Protein AF-A0A2V2E8B0-F1 (afdb_monomer_lite)

Radius of gyration: 26.76 Å; chains: 1; bounding box: 66×69×70 Å

Secondary structure (DSSP, 8-state):
-------PPPHHHHHHHHHHHHHTTSS--HHHHHHHHHHHHHHHTSPS-HHHHHHHHHHHHHHHTT-TTTS-HHHHHHHHHHHHHHT-HHHHHHHHHHHHH--SS---HHHH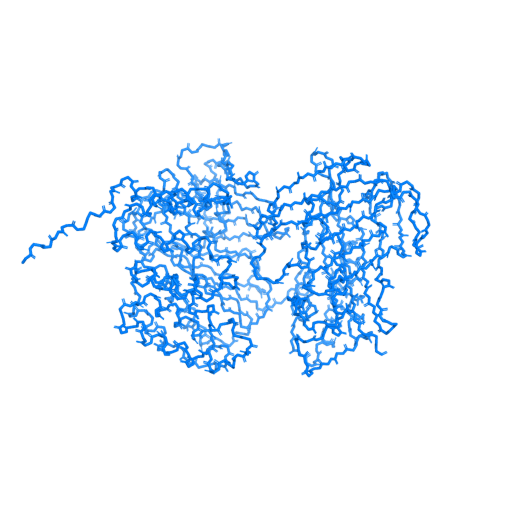HHHHHHHHHHHHHHT-HHHHHHHHHHHHHHHHHHH----HHHHHHHHHHS-TTSHHHHHHHHHHHHHHHHTT---SSEEEEEEEEEEEEETTEEEE---S-EEEEESS--------HHHHT-TGGGEEEETT--TT-EEEPTTSS-EEEEEEEEEEEE-SS-EEEEEEEEEEE-SSEEEEEEEETTTEEEEEEEEETTEEEEEEEEEEE--S--TTTT--TT-EEEEEESS-TTTEEEEEEEEEEEE-SSEEEEEEEEEEEE----TT-HHHHHHHHHHHHHS--TTHHHHHHHHHHHHHHH--SHHHHHHHHHHHHHHHIIIIIB---TT-TTT---EEEEEEEEEEEE-TTS-EEEEEEE-----SS------TT--HHHHHHTT--HHHHHHHHHSSSB-TT--TT-EEEEEEE-TTS-EEEEEEEEEEEEEEEETTEEEEEEEEEEEEEEE--SSSSSTTTTSEEEEEEETTTEEEEEEEEEEETTEEEEEEEEEEEEE---SSSS---TT-EEEEEESSS-TTEEEEEEEEEEEETTEEEEEEEEEEEEB-

Structure (mmCIF, N/CA/C/O backbone):
data_AF-A0A2V2E8B0-F1
#
_entry.id   AF-A0A2V2E8B0-F1
#
loop_
_atom_site.group_PDB
_atom_site.id
_atom_site.type_symbol
_atom_site.label_atom_id
_atom_site.label_alt_id
_atom_site.label_comp_id
_atom_site.label_asym_id
_atom_site.label_entity_id
_atom_site.label_seq_id
_atom_site.pdbx_PDB_ins_code
_atom_site.Cartn_x
_atom_site.Cartn_y
_atom_site.Cartn_z
_atom_site.occupancy
_atom_site.B_iso_or_equiv
_atom_site.auth_seq_id
_atom_site.auth_comp_id
_atom_site.auth_asym_id
_atom_site.auth_atom_id
_atom_site.pdbx_PDB_model_num
ATOM 1 N N . MET A 1 1 ? -23.604 42.322 34.557 1.00 33.16 1 MET A N 1
ATOM 2 C CA . MET A 1 1 ? -23.586 43.099 33.300 1.00 33.16 1 MET A CA 1
ATOM 3 C C . MET A 1 1 ? -23.727 42.058 32.211 1.00 33.16 1 MET A C 1
ATOM 5 O O . MET A 1 1 ? -22.938 41.129 32.230 1.00 33.16 1 MET A O 1
ATOM 9 N N . TYR A 1 2 ? -24.818 42.111 31.448 1.00 30.75 2 TYR A N 1
ATOM 10 C CA . TYR A 1 2 ? -25.287 41.044 30.559 1.00 30.75 2 TYR A CA 1
ATOM 11 C C . TYR A 1 2 ? -24.160 40.473 29.681 1.00 30.75 2 TYR A C 1
ATOM 13 O O . TYR A 1 2 ? -23.578 41.217 28.890 1.00 30.75 2 TYR A O 1
ATOM 21 N N . GLU A 1 3 ? -23.867 39.175 29.834 1.00 33.34 3 GLU A N 1
ATOM 22 C CA . GLU A 1 3 ? -23.219 38.377 28.790 1.00 33.34 3 GLU A CA 1
ATOM 23 C C . GLU A 1 3 ? -24.100 38.517 27.551 1.00 33.34 3 GLU A C 1
ATOM 25 O O . GLU A 1 3 ? -25.259 38.108 27.547 1.00 33.34 3 GLU A O 1
ATOM 30 N N . LYS A 1 4 ? -23.595 39.216 26.532 1.00 36.12 4 LYS A N 1
ATOM 31 C CA . LYS A 1 4 ? -24.172 39.109 25.198 1.00 36.12 4 LYS A CA 1
ATOM 32 C C . LYS A 1 4 ? -23.929 37.674 24.767 1.00 36.12 4 LYS A C 1
ATOM 34 O O . LYS A 1 4 ? -22.766 37.285 24.684 1.00 36.12 4 LYS A O 1
ATOM 39 N N . ASP A 1 5 ? -25.010 36.947 24.503 1.00 38.47 5 ASP A N 1
ATOM 40 C CA . ASP A 1 5 ? -24.995 35.695 23.758 1.00 38.47 5 ASP A CA 1
ATOM 41 C C . ASP A 1 5 ? -24.026 35.855 22.580 1.00 38.47 5 ASP A C 1
ATOM 43 O O . ASP A 1 5 ? -24.268 36.644 21.661 1.00 38.47 5 ASP A O 1
ATOM 47 N N . SER A 1 6 ? -22.869 35.193 22.653 1.00 46.06 6 SER A N 1
ATOM 48 C CA . SER A 1 6 ? -22.004 35.047 21.491 1.00 46.06 6 SER A CA 1
ATOM 49 C C . SER A 1 6 ? -22.829 34.265 20.483 1.00 46.06 6 SER A C 1
ATOM 51 O O . SER A 1 6 ? -23.166 33.117 20.765 1.00 46.06 6 SER A O 1
ATOM 53 N N . GLU A 1 7 ? -23.217 34.889 19.371 1.00 50.50 7 GLU A N 1
ATOM 54 C CA . GLU A 1 7 ? -23.911 34.196 18.287 1.00 50.50 7 GLU A CA 1
ATOM 55 C C . GLU A 1 7 ? -23.077 32.967 17.904 1.00 50.50 7 GLU A C 1
ATOM 57 O O . GLU A 1 7 ? -21.991 33.077 17.330 1.00 50.50 7 GLU A O 1
ATOM 62 N N . THR A 1 8 ? -23.550 31.795 18.324 1.00 69.12 8 THR A N 1
ATOM 63 C CA . THR A 1 8 ? -22.983 30.501 17.970 1.00 69.12 8 THR A CA 1
ATOM 64 C C . THR A 1 8 ? -23.155 30.288 16.468 1.00 69.12 8 THR A C 1
ATOM 66 O O . THR A 1 8 ? -24.010 30.912 15.828 1.00 69.12 8 THR A O 1
ATOM 69 N N . LEU A 1 9 ? -22.328 29.425 15.869 1.00 79.38 9 LEU A N 1
ATOM 70 C CA . LEU A 1 9 ? -22.522 29.050 14.468 1.00 79.38 9 LEU A CA 1
ATOM 71 C C . LEU A 1 9 ? -23.962 28.547 14.287 1.00 79.38 9 LEU A C 1
ATOM 73 O O . LEU A 1 9 ? -24.447 27.741 15.082 1.00 79.38 9 LEU A O 1
ATOM 77 N N . ASN A 1 10 ? -24.660 29.033 13.259 1.00 83.94 10 ASN A N 1
ATOM 78 C CA . ASN A 1 10 ? -26.013 28.553 12.992 1.00 83.94 10 ASN A CA 1
ATOM 79 C C . ASN A 1 10 ? -25.991 27.074 12.567 1.00 83.94 10 ASN A C 1
ATOM 81 O O . ASN A 1 10 ? -24.977 26.578 12.070 1.00 83.94 10 ASN A O 1
ATOM 85 N N . GLN A 1 11 ? -27.123 26.381 12.726 1.00 81.62 11 GLN A N 1
ATOM 86 C CA . GLN A 1 11 ? -27.215 24.944 12.445 1.00 81.62 11 GLN A CA 1
ATOM 87 C C . GLN A 1 11 ? -26.747 24.591 11.026 1.00 81.62 11 GLN A C 1
ATOM 89 O O . GLN A 1 11 ? -25.957 23.675 10.866 1.00 81.62 11 GLN A O 1
ATOM 94 N N . GLY A 1 12 ? -27.119 25.380 10.010 1.00 83.56 12 GLY A N 1
ATOM 95 C CA . GLY A 1 12 ? -26.684 25.122 8.631 1.00 83.56 12 GLY A CA 1
ATOM 96 C C . GLY A 1 12 ? -25.165 25.220 8.424 1.00 83.56 12 GLY A C 1
ATOM 97 O O . GLY A 1 12 ? -24.614 24.551 7.557 1.00 83.56 12 GLY A O 1
ATOM 98 N N . THR A 1 13 ? -24.463 26.025 9.227 1.00 84.38 13 THR A N 1
ATOM 99 C CA . THR A 1 13 ? -22.993 26.113 9.208 1.00 84.38 13 THR A CA 1
ATOM 100 C C . THR A 1 13 ? -22.363 24.897 9.891 1.00 84.38 13 THR A C 1
ATOM 102 O O . THR A 1 13 ? -21.349 24.397 9.413 1.00 84.38 13 THR A O 1
ATOM 105 N N . LEU A 1 14 ? -22.972 24.390 10.967 1.00 81.31 14 LEU A N 1
ATOM 106 C CA . LEU A 1 14 ? -22.550 23.145 11.620 1.00 81.31 14 LEU A CA 1
ATOM 107 C C . LEU A 1 14 ? -22.786 21.928 10.715 1.00 81.31 14 LEU A C 1
ATOM 109 O O . LEU A 1 14 ? -21.892 21.102 10.566 1.00 81.31 14 LEU A O 1
ATOM 113 N N . ASP A 1 15 ? -23.933 21.870 10.037 1.00 80.88 15 ASP A N 1
ATOM 114 C CA . ASP A 1 15 ? -24.251 20.812 9.074 1.00 80.88 15 ASP A CA 1
ATOM 115 C C . ASP A 1 15 ? -23.231 20.799 7.921 1.00 80.88 15 ASP A C 1
ATOM 117 O O . ASP A 1 15 ? -22.728 19.742 7.542 1.00 80.88 15 ASP A O 1
ATOM 121 N N . LYS A 1 16 ? -22.845 21.984 7.419 1.00 82.88 16 LYS A N 1
ATOM 122 C CA . LYS A 1 16 ? -21.792 22.131 6.400 1.00 82.88 16 LYS A CA 1
ATOM 123 C C . LYS A 1 16 ? -20.414 21.690 6.910 1.00 82.88 16 LYS A C 1
ATOM 125 O O . LYS A 1 16 ? -19.662 21.079 6.157 1.00 82.88 16 LYS A O 1
ATOM 130 N N . LEU A 1 17 ? -20.071 21.958 8.175 1.00 82.50 17 LEU A N 1
ATOM 131 C CA . LEU A 1 17 ? -18.829 21.454 8.778 1.00 82.50 17 LEU A CA 1
ATOM 132 C C . LEU A 1 17 ? -18.818 19.918 8.831 1.00 82.50 17 LEU A C 1
ATOM 134 O O . LEU A 1 17 ? -17.800 19.313 8.503 1.00 82.50 17 LEU A O 1
ATOM 138 N N . GLU A 1 18 ? -19.930 19.286 9.209 1.00 78.94 18 GLU A N 1
ATOM 139 C CA . GLU A 1 18 ? -20.045 17.823 9.213 1.00 78.94 18 GLU A CA 1
ATOM 140 C C . GLU A 1 18 ? -19.998 17.233 7.795 1.00 78.94 18 GLU A C 1
ATOM 142 O O . GLU A 1 18 ? -19.352 16.209 7.576 1.00 78.94 18 GLU A O 1
ATOM 147 N N . GLU A 1 19 ? -20.578 17.902 6.797 1.00 77.56 19 GLU A N 1
ATOM 148 C CA . GLU A 1 19 ? -20.432 17.518 5.386 1.00 77.56 19 GLU A CA 1
ATOM 149 C C . GLU A 1 19 ? -18.969 17.610 4.908 1.00 77.56 19 GLU A C 1
ATOM 151 O O . GLU A 1 19 ? -18.466 16.715 4.220 1.00 77.56 19 GLU A O 1
ATOM 156 N N . ILE A 1 20 ? -18.242 18.651 5.323 1.00 78.19 20 ILE A N 1
ATOM 157 C CA . ILE A 1 20 ? -16.809 18.798 5.034 1.00 78.19 20 ILE A CA 1
ATOM 158 C C . ILE A 1 20 ? -16.013 17.675 5.708 1.00 78.19 20 ILE A C 1
ATOM 160 O O . ILE A 1 20 ? -15.235 16.997 5.038 1.00 78.19 20 ILE A O 1
ATOM 164 N N . LYS A 1 21 ? -16.264 17.389 6.991 1.00 76.81 21 LYS A N 1
ATOM 165 C CA . LYS A 1 21 ? -15.670 16.229 7.678 1.00 76.81 21 LYS A CA 1
ATOM 166 C C . LYS A 1 21 ? -15.969 14.927 6.928 1.00 76.81 21 LYS A C 1
ATOM 168 O O . LYS A 1 21 ? -15.075 14.110 6.751 1.00 76.81 21 LYS A O 1
ATOM 173 N N . LEU A 1 22 ? -17.188 14.752 6.407 1.00 72.75 22 LEU A N 1
ATOM 174 C CA . LEU A 1 22 ? -17.574 13.587 5.602 1.00 72.75 22 LEU A CA 1
ATOM 175 C C . LEU A 1 22 ? -16.847 13.496 4.254 1.00 72.75 22 LEU A C 1
ATOM 177 O O . LEU A 1 22 ? -16.475 12.407 3.812 1.00 72.75 22 LEU A O 1
ATOM 181 N N . SER A 1 23 ? -16.580 14.623 3.604 1.00 70.81 23 SER A N 1
ATOM 182 C CA . SER A 1 23 ? -15.781 14.644 2.373 1.00 70.81 23 SER A CA 1
ATOM 183 C C . SER A 1 23 ? -14.286 14.388 2.616 1.00 70.81 23 SER A C 1
ATOM 185 O O . SER A 1 23 ? -13.583 13.959 1.696 1.00 70.81 23 SER A O 1
ATOM 187 N N . ALA A 1 24 ? -13.800 14.462 3.861 1.00 66.00 24 ALA A N 1
ATOM 188 C CA . ALA A 1 24 ? -12.493 13.913 4.226 1.00 66.00 24 ALA A CA 1
ATOM 189 C C . ALA A 1 24 ? -12.400 12.378 4.011 1.00 66.00 24 ALA A C 1
ATOM 191 O O . ALA A 1 24 ? -11.291 11.841 3.920 1.00 66.00 24 ALA A O 1
ATOM 192 N N . PHE A 1 25 ? -13.522 11.672 3.810 1.00 68.62 25 PHE A N 1
ATOM 193 C CA . PHE A 1 25 ? -13.561 10.234 3.481 1.00 68.62 25 PHE A CA 1
ATOM 194 C C . PHE A 1 25 ? -13.531 9.931 1.987 1.00 68.62 25 PHE A C 1
ATOM 196 O O . PHE A 1 25 ? -13.234 8.803 1.604 1.00 68.62 25 PHE A O 1
ATOM 203 N N . LYS A 1 26 ? -13.794 10.929 1.140 1.00 71.69 26 LYS A N 1
ATOM 204 C CA . LYS A 1 26 ? -13.666 10.783 -0.309 1.00 71.69 26 LYS A CA 1
ATOM 205 C C . LYS A 1 26 ? -12.202 10.582 -0.686 1.00 71.69 26 LYS A C 1
ATOM 207 O O . LYS A 1 26 ? -11.309 11.245 -0.142 1.00 71.69 26 LYS A O 1
ATOM 212 N N . ASN A 1 27 ? -11.951 9.692 -1.634 1.00 69.06 27 ASN A N 1
ATOM 213 C CA . ASN A 1 27 ? -10.636 9.504 -2.212 1.00 69.06 27 ASN A CA 1
ATOM 214 C C . ASN A 1 27 ? -10.153 10.801 -2.875 1.00 69.06 27 ASN A C 1
ATOM 216 O O . ASN A 1 27 ? -9.008 11.200 -2.654 1.00 69.06 27 ASN A O 1
ATOM 220 N N . CYS A 1 28 ? -10.971 11.451 -3.710 1.00 68.75 28 CYS A N 1
ATOM 221 C CA . CYS A 1 28 ? -10.641 12.733 -4.341 1.00 68.75 28 CYS A CA 1
ATOM 222 C C . CYS A 1 28 ? -10.753 13.900 -3.346 1.00 68.75 28 CYS A C 1
ATOM 224 O O . CYS A 1 28 ? -11.701 13.970 -2.565 1.00 68.75 28 CYS A O 1
ATOM 226 N N . LYS A 1 29 ? -9.773 14.816 -3.373 1.00 69.44 29 LYS A N 1
ATOM 227 C CA . LYS A 1 29 ? -9.676 15.963 -2.452 1.00 69.44 29 LYS A CA 1
ATOM 228 C C . LYS A 1 29 ? -9.919 17.326 -3.104 1.00 69.44 29 LYS A C 1
ATOM 230 O O . LYS A 1 29 ? -9.932 18.325 -2.391 1.00 69.44 29 LYS A O 1
ATOM 235 N N . ASP A 1 30 ? -10.154 17.386 -4.411 1.00 66.50 30 ASP A N 1
ATOM 236 C CA . ASP A 1 30 ? -10.302 18.666 -5.118 1.00 66.50 30 ASP A CA 1
ATOM 237 C C . ASP A 1 30 ? -11.587 19.395 -4.702 1.00 66.50 30 ASP A C 1
ATOM 239 O O . ASP A 1 30 ? -11.547 20.565 -4.317 1.00 66.50 30 ASP A O 1
ATOM 243 N N . GLU A 1 31 ? -12.713 18.675 -4.664 1.00 66.00 31 GLU A N 1
ATOM 244 C CA . GLU A 1 31 ? -13.985 19.197 -4.143 1.00 66.00 31 GLU A CA 1
ATOM 245 C C . GLU A 1 31 ? -13.870 19.601 -2.668 1.00 66.00 31 GLU A C 1
ATOM 247 O O . GLU A 1 31 ? -14.410 20.624 -2.252 1.00 66.00 31 GLU A O 1
ATOM 252 N N . PHE A 1 32 ? -13.121 18.817 -1.885 1.00 72.00 32 PHE A N 1
ATOM 253 C CA . PHE A 1 32 ? -12.878 19.088 -0.471 1.00 72.00 32 PHE A CA 1
ATOM 254 C C . PHE A 1 32 ? -12.115 20.404 -0.278 1.00 72.00 32 PHE A C 1
ATOM 256 O O . PHE A 1 32 ? -12.493 21.217 0.561 1.00 72.00 32 PHE A O 1
ATOM 263 N N . LYS A 1 33 ? -11.072 20.656 -1.079 1.00 71.81 33 LYS A N 1
ATOM 264 C CA . LYS A 1 33 ? -10.290 21.895 -0.999 1.00 71.81 33 LYS A CA 1
ATOM 265 C C . LYS A 1 33 ? -11.143 23.121 -1.329 1.00 71.81 33 LYS A C 1
ATOM 267 O O . LYS A 1 33 ? -11.109 24.091 -0.576 1.00 71.81 33 LYS A O 1
ATOM 272 N N . ALA A 1 34 ? -11.927 23.062 -2.406 1.00 75.12 34 ALA A N 1
ATOM 273 C CA . ALA A 1 34 ? -12.823 24.154 -2.784 1.00 75.12 34 ALA A CA 1
ATOM 274 C C . ALA A 1 34 ? -13.883 24.425 -1.698 1.00 75.12 34 ALA A C 1
ATOM 276 O O . ALA A 1 34 ? -14.094 25.576 -1.313 1.00 75.12 34 ALA A O 1
ATOM 277 N N . ALA A 1 35 ? -14.490 23.368 -1.144 1.00 78.00 35 ALA A N 1
ATOM 278 C CA . ALA A 1 35 ? -15.451 23.481 -0.047 1.00 78.00 35 ALA A CA 1
ATOM 279 C C . ALA A 1 35 ? -14.818 24.094 1.215 1.00 78.00 35 ALA A C 1
ATOM 281 O O . ALA A 1 35 ? -15.416 24.965 1.848 1.00 78.00 35 ALA A O 1
ATOM 282 N N . CYS A 1 36 ? -13.590 23.690 1.550 1.00 78.94 36 CYS A N 1
ATOM 283 C CA . CYS A 1 36 ? -12.806 24.248 2.648 1.00 78.94 36 CYS A CA 1
ATOM 284 C C . CYS A 1 36 ? -12.507 25.742 2.457 1.00 78.94 36 CYS A C 1
ATOM 286 O O . CYS A 1 36 ? -12.675 26.511 3.398 1.00 78.94 36 CYS A O 1
ATOM 288 N N . GLU A 1 37 ? -12.103 26.175 1.258 1.00 80.25 37 GLU A N 1
ATOM 289 C CA . GLU A 1 37 ? -11.822 27.589 0.959 1.00 80.25 37 GLU A CA 1
ATOM 290 C C . GLU A 1 37 ? -13.080 28.463 1.074 1.00 80.25 37 GLU A C 1
ATOM 292 O O . GLU A 1 37 ? -13.050 29.527 1.701 1.00 80.25 37 GLU A O 1
ATOM 297 N N . GLU A 1 38 ? -14.206 28.002 0.529 1.00 83.69 38 GLU A N 1
ATOM 298 C CA . GLU A 1 38 ? -15.487 28.704 0.639 1.00 83.69 38 GLU A CA 1
ATOM 299 C C . GLU A 1 38 ? -15.950 28.796 2.102 1.00 83.69 38 GLU A C 1
ATOM 301 O O . GLU A 1 38 ? -16.390 29.851 2.572 1.00 83.69 38 GLU A O 1
ATOM 306 N N . PHE A 1 39 ? -15.813 27.699 2.848 1.00 86.38 39 PHE A N 1
ATOM 307 C CA . PHE A 1 39 ? -16.207 27.640 4.248 1.00 86.38 39 PHE A CA 1
ATOM 308 C C . PHE A 1 39 ? -15.285 28.478 5.149 1.00 86.38 39 PHE A C 1
ATOM 310 O O . PHE A 1 39 ? -15.770 29.148 6.059 1.00 86.38 39 PHE A O 1
ATOM 317 N N . GLU A 1 40 ? -13.984 28.556 4.848 1.00 86.81 40 GLU A N 1
ATOM 318 C CA . GLU A 1 40 ? -13.034 29.458 5.514 1.00 86.81 40 GLU A CA 1
ATOM 319 C C . GLU A 1 40 ? -13.471 30.930 5.365 1.00 86.81 40 GLU A C 1
ATOM 321 O O . GLU A 1 40 ? -13.482 31.682 6.344 1.00 86.81 40 GLU A O 1
ATOM 326 N N . ILE A 1 41 ? -13.880 31.349 4.159 1.00 86.25 41 ILE A N 1
ATOM 327 C CA . ILE A 1 41 ? -14.391 32.708 3.896 1.00 86.25 41 ILE A CA 1
ATOM 328 C C . ILE A 1 41 ? -15.670 32.969 4.696 1.00 86.25 41 ILE A C 1
ATOM 330 O O . ILE A 1 41 ? -15.805 34.023 5.323 1.00 86.25 41 ILE A O 1
ATOM 334 N N . GLN A 1 42 ? -16.592 32.005 4.712 1.00 87.62 42 GLN A N 1
ATOM 335 C CA . GLN A 1 42 ? -17.834 32.097 5.473 1.00 87.62 42 GLN A CA 1
ATOM 336 C C . GLN A 1 42 ? -17.556 32.259 6.976 1.00 87.62 42 GLN A C 1
ATOM 338 O O . GLN A 1 42 ? -18.096 33.175 7.600 1.00 87.62 42 GLN A O 1
ATOM 343 N N . LEU A 1 43 ? -16.661 31.446 7.547 1.00 87.12 43 LEU A N 1
ATOM 344 C CA . LEU A 1 43 ? -16.291 31.502 8.966 1.00 87.12 43 LEU A CA 1
ATOM 345 C C . LEU A 1 43 ? -15.653 32.839 9.358 1.00 87.12 43 LEU A C 1
ATOM 347 O O . LEU A 1 43 ? -15.889 33.317 10.467 1.00 87.12 43 LEU A O 1
ATOM 351 N N . LYS A 1 44 ? -14.905 33.496 8.459 1.00 84.56 44 LYS A N 1
ATOM 352 C CA . LYS A 1 44 ? -14.314 34.824 8.723 1.00 84.56 44 LYS A CA 1
ATOM 353 C C . LYS A 1 44 ? -15.353 35.909 9.014 1.00 84.56 44 LYS A C 1
ATOM 355 O O . LYS A 1 44 ? -15.024 36.854 9.727 1.00 84.56 44 LYS A O 1
ATOM 360 N N . SER A 1 45 ? -16.583 35.777 8.514 1.00 86.00 45 SER A N 1
ATOM 361 C CA . SER A 1 45 ? -17.665 36.732 8.801 1.00 86.00 45 SER A CA 1
ATOM 362 C C . SER A 1 45 ? -18.328 36.551 10.173 1.00 86.00 45 SER A C 1
ATOM 364 O O . SER A 1 45 ? -19.014 37.465 10.628 1.00 86.00 45 SER A O 1
ATOM 366 N N . TYR A 1 46 ? -18.114 35.414 10.847 1.00 85.50 46 TYR A N 1
ATOM 367 C CA . TYR A 1 46 ? -18.664 35.168 12.180 1.00 85.50 46 TYR A CA 1
ATOM 368 C C . TYR A 1 46 ? -17.819 35.847 13.271 1.00 85.50 46 TYR A C 1
ATOM 370 O O . TYR A 1 46 ? -16.591 35.954 13.131 1.00 85.50 46 TYR A O 1
ATOM 378 N N . PRO A 1 47 ? -18.437 36.284 14.384 1.00 86.12 47 PRO A N 1
ATOM 379 C CA . PRO A 1 47 ? -17.703 36.749 15.556 1.00 86.12 47 PRO A CA 1
ATOM 380 C C . PRO A 1 47 ? -16.816 35.637 16.138 1.00 86.12 47 PRO A C 1
ATOM 382 O O . PRO A 1 47 ? -17.031 34.452 15.894 1.00 86.12 47 PRO A O 1
ATOM 385 N N . GLU A 1 48 ? -15.796 36.018 16.908 1.00 85.25 48 GLU A N 1
ATOM 386 C CA . GLU A 1 48 ? -14.946 35.048 17.603 1.00 85.25 48 GLU A CA 1
ATOM 387 C C . GLU A 1 48 ? -15.756 34.222 18.608 1.00 85.25 48 GLU A C 1
ATOM 389 O O . GLU A 1 48 ? -16.360 34.766 19.532 1.00 85.25 48 GLU A O 1
ATOM 394 N N . SER A 1 49 ? -15.733 32.902 18.435 1.00 86.25 49 SER A N 1
ATOM 395 C CA . SER A 1 49 ? -16.350 31.920 19.325 1.00 86.25 49 SER A CA 1
ATOM 396 C C . SER A 1 49 ? -15.514 30.643 19.361 1.00 86.25 49 SER A C 1
ATOM 398 O O . SER A 1 49 ? -14.626 30.443 18.524 1.00 86.25 49 SER A O 1
ATOM 400 N N . ARG A 1 50 ? -15.784 29.758 20.325 1.00 85.38 50 ARG A N 1
ATOM 401 C CA . ARG A 1 50 ? -15.119 28.451 20.382 1.00 85.38 50 ARG A CA 1
ATOM 402 C C . ARG A 1 50 ? -15.418 27.638 19.122 1.00 85.38 50 ARG A C 1
ATOM 404 O O . ARG A 1 50 ? -14.489 27.114 18.526 1.00 85.38 50 ARG A O 1
ATOM 411 N N . GLU A 1 51 ? -16.677 27.595 18.694 1.00 85.19 51 GLU A N 1
ATOM 412 C CA . GLU A 1 51 ? -17.146 26.823 17.539 1.00 85.19 51 GLU A CA 1
ATOM 413 C C . GLU A 1 51 ? -16.517 27.325 16.235 1.00 85.19 51 GLU A C 1
ATOM 415 O O . GLU A 1 51 ? -16.107 26.529 15.392 1.00 85.19 51 GLU A O 1
ATOM 420 N N . LYS A 1 52 ? -16.371 28.649 16.080 1.00 88.44 52 LYS A N 1
ATOM 421 C CA . LYS A 1 52 ? -15.646 29.234 14.945 1.00 88.44 52 LYS A CA 1
ATOM 422 C C . LYS A 1 52 ? -14.183 28.795 14.948 1.00 88.44 52 LYS A C 1
ATOM 424 O O . LYS A 1 52 ? -13.669 28.399 13.905 1.00 88.44 52 LYS A O 1
ATOM 429 N N . ASN A 1 53 ? -13.514 28.878 16.099 1.00 88.06 53 ASN A N 1
ATOM 430 C CA . ASN A 1 53 ? -12.112 28.483 16.227 1.00 88.06 53 ASN A CA 1
ATOM 431 C C . ASN A 1 53 ? -11.927 26.974 15.998 1.00 88.06 53 ASN A C 1
ATOM 433 O O . ASN A 1 53 ? -10.972 26.576 15.340 1.00 88.06 53 ASN A O 1
ATOM 437 N N . GLU A 1 54 ? -12.861 26.142 16.462 1.00 85.88 54 GLU A N 1
ATOM 438 C CA . GLU A 1 54 ? -12.891 24.702 16.199 1.00 85.88 54 GLU A CA 1
ATOM 439 C C . GLU A 1 54 ? -13.012 24.424 14.696 1.00 85.88 54 GLU A C 1
ATOM 441 O O . GLU A 1 54 ? -12.137 23.773 14.122 1.00 85.88 54 GLU A O 1
ATOM 446 N N . ALA A 1 55 ? -14.022 24.996 14.035 1.00 86.25 55 ALA A N 1
ATOM 447 C CA . ALA A 1 55 ? -14.244 24.829 12.602 1.00 86.25 55 ALA A CA 1
ATOM 448 C C . ALA A 1 55 ? -13.045 25.314 11.767 1.00 86.25 55 ALA A C 1
ATOM 450 O O . ALA A 1 55 ? -12.576 24.597 10.883 1.00 86.25 55 ALA A O 1
ATOM 451 N N . LEU A 1 56 ? -12.496 26.495 12.082 1.00 86.69 56 LEU A N 1
ATOM 452 C CA . LEU A 1 56 ? -11.297 27.024 11.423 1.00 86.69 56 LEU A CA 1
ATOM 453 C C . LEU A 1 56 ? -10.084 26.124 11.650 1.00 86.69 56 LEU A C 1
ATOM 455 O O . LEU A 1 56 ? -9.360 25.838 10.701 1.00 86.69 56 LEU A O 1
ATOM 459 N N . SER A 1 57 ? -9.866 25.657 12.881 1.00 85.50 57 SER A N 1
ATOM 460 C CA . SER A 1 57 ? -8.748 24.764 13.183 1.00 85.50 57 SER A CA 1
ATOM 461 C C . SER A 1 57 ? -8.852 23.448 12.412 1.00 85.50 57 SER A C 1
ATOM 463 O O . SER A 1 57 ? -7.832 22.965 11.944 1.00 85.50 57 SER A O 1
ATOM 465 N N . TYR A 1 58 ? -10.057 22.897 12.221 1.00 81.88 58 TYR A N 1
ATOM 466 C CA . TYR A 1 58 ? -10.269 21.673 11.447 1.00 81.88 58 TYR A CA 1
ATOM 467 C C . TYR A 1 58 ? -9.958 21.879 9.959 1.00 81.88 58 TYR A C 1
ATOM 469 O O . TYR A 1 58 ? -9.160 21.149 9.383 1.00 81.88 58 TYR A O 1
ATOM 477 N N . ILE A 1 59 ? -10.527 22.917 9.342 1.00 80.88 59 ILE A N 1
ATOM 478 C CA . ILE A 1 59 ? -10.315 23.213 7.914 1.00 80.88 59 ILE A CA 1
ATOM 479 C C . ILE A 1 59 ? -8.848 23.510 7.631 1.00 80.88 59 ILE A C 1
ATOM 481 O O . ILE A 1 59 ? -8.286 23.037 6.645 1.00 80.88 59 ILE A O 1
ATOM 485 N N . LEU A 1 60 ? -8.221 24.317 8.489 1.00 76.75 60 LEU A N 1
ATOM 486 C CA . LEU A 1 60 ? -6.822 24.670 8.323 1.00 76.75 60 LEU A CA 1
ATOM 487 C C . LEU A 1 60 ? -5.909 23.489 8.648 1.00 76.75 60 LEU A C 1
ATOM 489 O O . LEU A 1 60 ? -4.914 23.328 7.948 1.00 76.75 60 LEU A O 1
ATOM 493 N N . ALA A 1 61 ? -6.254 22.642 9.630 1.00 73.50 61 ALA A N 1
ATOM 494 C CA . ALA A 1 61 ? -5.578 21.363 9.827 1.00 73.50 61 ALA A CA 1
ATOM 495 C C . ALA A 1 61 ? -5.595 20.595 8.514 1.00 73.50 61 ALA A C 1
ATOM 497 O O . ALA A 1 61 ? -4.540 20.372 7.961 1.00 73.50 61 ALA A O 1
ATOM 498 N N . GLU A 1 62 ? -6.754 20.303 7.934 1.00 70.81 62 GLU A N 1
ATOM 499 C CA . GLU A 1 62 ? -6.859 19.525 6.693 1.00 70.81 62 GLU A CA 1
ATOM 500 C C . GLU A 1 62 ? -6.150 20.184 5.492 1.00 70.81 62 GLU A C 1
ATOM 502 O O . GLU A 1 62 ? -5.535 19.504 4.668 1.00 70.81 62 GLU A O 1
ATOM 507 N N . LYS A 1 63 ? -6.157 21.522 5.414 1.00 69.31 63 LYS A N 1
ATOM 508 C CA . LYS A 1 63 ? -5.418 22.300 4.403 1.00 69.31 63 LYS A CA 1
ATOM 509 C C . LYS A 1 63 ? -3.900 22.144 4.535 1.00 69.31 63 LYS A C 1
ATOM 511 O O . LYS A 1 63 ? -3.198 22.122 3.522 1.00 69.31 63 LYS A O 1
ATOM 516 N N . TYR A 1 64 ? -3.392 22.058 5.765 1.00 66.06 64 TYR A N 1
ATOM 517 C CA . TYR A 1 64 ? -1.960 22.038 6.066 1.00 66.06 64 TYR A CA 1
ATOM 518 C C . TYR A 1 64 ? -1.434 20.683 6.556 1.00 66.06 64 TYR A C 1
ATOM 520 O O . TYR A 1 64 ? -0.222 20.536 6.639 1.00 66.06 64 TYR A O 1
ATOM 528 N N . LEU A 1 65 ? -2.278 19.679 6.818 1.00 56.34 65 LEU A N 1
ATOM 529 C CA . LEU A 1 65 ? -1.930 18.409 7.478 1.00 56.34 65 LEU A CA 1
ATOM 530 C C . LEU A 1 65 ? -0.828 17.668 6.718 1.00 56.34 65 LEU A C 1
ATOM 532 O O . LEU A 1 65 ? 0.074 17.080 7.305 1.00 56.34 65 LEU A O 1
ATOM 536 N N . TYR A 1 66 ? -0.856 17.765 5.389 1.00 48.81 66 TYR A N 1
ATOM 537 C CA . TYR A 1 66 ? 0.139 17.159 4.502 1.00 48.81 66 TYR A CA 1
ATOM 538 C C . TYR A 1 66 ? 1.377 18.044 4.256 1.00 48.81 66 TYR A C 1
ATOM 540 O O . TYR A 1 66 ? 2.361 17.581 3.682 1.00 48.81 66 TYR A O 1
ATOM 548 N N . ASN A 1 67 ? 1.356 19.293 4.732 1.00 54.34 67 ASN A N 1
ATOM 549 C CA . ASN A 1 67 ? 2.341 20.347 4.480 1.00 54.34 67 ASN A CA 1
ATOM 550 C C . ASN A 1 67 ? 2.835 21.043 5.768 1.00 54.34 67 ASN A C 1
ATOM 552 O O . ASN A 1 67 ? 3.389 22.134 5.678 1.00 54.34 67 ASN A O 1
ATOM 556 N N . LEU A 1 68 ? 2.672 20.447 6.959 1.00 53.72 68 LEU A N 1
ATOM 557 C CA . LEU A 1 68 ? 3.070 21.074 8.238 1.00 53.72 68 LEU A CA 1
ATOM 558 C C . LEU A 1 68 ? 4.574 21.413 8.323 1.00 53.72 68 LEU A C 1
ATOM 560 O O . LEU A 1 68 ? 4.978 22.335 9.017 1.00 53.72 68 LEU A O 1
ATOM 564 N N . HIS A 1 69 ? 5.403 20.733 7.540 1.00 51.56 69 HIS A N 1
ATOM 565 C CA . HIS A 1 69 ? 6.835 21.011 7.421 1.00 51.56 69 HIS A CA 1
ATOM 566 C C . HIS A 1 69 ? 7.164 22.158 6.442 1.00 51.56 69 HIS A C 1
ATOM 568 O O . HIS A 1 69 ? 8.320 22.555 6.331 1.00 51.56 69 HIS A O 1
ATOM 574 N N . LEU A 1 70 ? 6.171 22.652 5.693 1.00 52.94 70 LEU A N 1
ATOM 575 C CA . LEU A 1 70 ? 6.287 23.741 4.713 1.00 52.94 70 LEU A CA 1
ATOM 576 C C . LEU A 1 70 ? 5.627 25.036 5.194 1.00 52.94 70 LEU A C 1
ATOM 578 O O . LEU A 1 70 ? 5.701 26.047 4.494 1.00 52.94 70 LEU A O 1
ATOM 582 N N . ILE A 1 71 ? 4.945 25.006 6.341 1.00 67.19 71 ILE A N 1
ATOM 583 C CA . ILE A 1 71 ? 4.405 26.217 6.949 1.00 67.19 71 ILE A CA 1
ATOM 584 C C . ILE A 1 71 ? 5.522 26.931 7.709 1.00 67.19 71 ILE A C 1
ATOM 586 O O . ILE A 1 71 ? 6.329 26.304 8.395 1.00 67.19 71 ILE A O 1
ATOM 590 N N . ASP A 1 72 ? 5.579 28.248 7.550 1.00 73.00 72 ASP A N 1
ATOM 591 C CA . ASP A 1 72 ? 6.477 29.083 8.337 1.00 73.00 72 ASP A CA 1
ATOM 592 C C . ASP A 1 72 ? 6.041 29.134 9.813 1.00 73.00 72 ASP A C 1
ATOM 594 O O . ASP A 1 72 ? 4.959 28.670 10.205 1.00 73.00 72 ASP A O 1
ATOM 598 N N . ASP A 1 73 ? 6.910 29.698 10.650 1.00 79.38 73 ASP A N 1
ATOM 599 C CA . ASP A 1 73 ? 6.671 29.803 12.088 1.00 79.38 73 ASP A CA 1
ATOM 600 C C . ASP A 1 73 ? 5.435 30.654 12.424 1.00 79.38 73 ASP A C 1
ATOM 602 O O . ASP A 1 73 ? 4.770 30.389 13.430 1.00 79.38 73 ASP A O 1
ATOM 606 N N . ASP A 1 74 ? 5.068 31.615 11.569 1.00 82.44 74 ASP A N 1
ATOM 607 C CA . ASP A 1 74 ? 3.897 32.474 11.768 1.00 82.44 74 ASP A CA 1
ATOM 608 C C . ASP A 1 74 ? 2.595 31.679 11.581 1.00 82.44 74 ASP A C 1
ATOM 610 O O . ASP A 1 74 ? 1.681 31.748 12.413 1.00 82.44 74 ASP A O 1
ATOM 614 N N . ILE A 1 75 ? 2.512 30.867 10.523 1.00 81.69 75 ILE A N 1
ATOM 615 C CA . ILE A 1 75 ? 1.376 29.972 10.280 1.00 81.69 75 ILE A CA 1
ATOM 616 C C . ILE A 1 75 ? 1.302 28.911 11.382 1.00 81.69 75 ILE A C 1
ATOM 618 O O . ILE A 1 75 ? 0.210 28.648 11.893 1.00 81.69 75 ILE A O 1
ATOM 622 N N . ARG A 1 76 ? 2.435 28.327 11.799 1.00 82.56 76 ARG A N 1
ATOM 623 C CA . ARG A 1 76 ? 2.470 27.343 12.895 1.00 82.56 76 ARG A CA 1
ATOM 624 C C . ARG A 1 76 ? 1.928 27.942 14.194 1.00 82.56 76 ARG A C 1
ATOM 626 O O . ARG A 1 76 ? 1.053 27.344 14.825 1.00 82.56 76 ARG A O 1
ATOM 633 N N . ALA A 1 77 ? 2.384 29.138 14.566 1.00 86.69 77 ALA A N 1
ATOM 634 C CA . ALA A 1 77 ? 1.913 29.838 15.757 1.00 86.69 77 ALA A CA 1
ATOM 635 C C . ALA A 1 77 ? 0.407 30.147 15.686 1.00 86.69 77 ALA A C 1
ATOM 637 O O . ALA A 1 77 ? -0.322 29.921 16.657 1.00 86.69 77 ALA A O 1
ATOM 638 N N . MET A 1 78 ? -0.081 30.597 14.526 1.00 87.06 78 MET A N 1
ATOM 639 C CA . MET A 1 78 ? -1.508 30.827 14.291 1.00 87.06 78 MET A CA 1
ATOM 640 C C . MET A 1 78 ? -2.328 29.539 14.473 1.00 87.06 78 MET A C 1
ATOM 642 O O . MET A 1 78 ? -3.350 29.562 15.161 1.00 87.06 78 MET A O 1
ATOM 646 N N . LEU A 1 79 ? -1.895 28.418 13.885 1.00 86.56 79 LEU A N 1
ATOM 647 C CA . LEU A 1 79 ? -2.594 27.134 13.995 1.00 86.56 79 LEU A CA 1
ATOM 648 C C . LEU A 1 79 ? -2.626 26.621 15.436 1.00 86.56 79 LEU A C 1
ATOM 650 O O . LEU A 1 79 ? -3.680 26.172 15.883 1.00 86.56 79 LEU A O 1
ATOM 654 N N . MET A 1 80 ? -1.522 26.740 16.183 1.00 89.00 80 MET A N 1
ATOM 655 C CA . MET A 1 80 ? -1.493 26.372 17.603 1.00 89.00 80 MET A CA 1
ATOM 656 C C . MET A 1 80 ? -2.501 27.185 18.423 1.00 89.00 80 MET A C 1
ATOM 658 O O . MET A 1 80 ? -3.216 26.626 19.255 1.00 89.00 80 MET A O 1
ATOM 662 N N . GLU A 1 81 ? -2.586 28.497 18.198 1.00 90.88 81 GLU A N 1
ATOM 663 C CA . GLU A 1 81 ? -3.541 29.356 18.906 1.00 90.88 81 GLU A CA 1
ATOM 664 C C . GLU A 1 81 ? -4.997 29.032 18.550 1.00 90.88 81 GLU A C 1
ATOM 666 O O . GLU A 1 81 ? -5.844 28.937 19.443 1.00 90.88 81 GLU A O 1
ATOM 671 N N . LEU A 1 82 ? -5.293 28.810 17.266 1.00 89.12 82 LEU A N 1
ATOM 672 C CA . LEU A 1 82 ? -6.624 28.387 16.819 1.00 89.12 82 LEU A CA 1
ATOM 673 C C . LEU A 1 82 ? -7.010 27.037 17.425 1.00 89.12 82 LEU A C 1
ATOM 675 O O . LEU A 1 82 ? -8.115 26.893 17.945 1.00 89.12 82 LEU A O 1
ATOM 679 N N . ALA A 1 83 ? -6.093 26.070 17.420 1.00 90.00 83 ALA A N 1
ATOM 680 C CA . ALA A 1 83 ? -6.330 24.742 17.964 1.00 90.00 83 ALA A CA 1
ATOM 681 C C . ALA A 1 83 ? -6.576 24.775 19.482 1.00 90.00 83 ALA A C 1
ATOM 683 O O . ALA A 1 83 ? -7.506 24.127 19.959 1.00 90.00 83 ALA A O 1
ATOM 684 N N . LYS A 1 84 ? -5.844 25.602 20.246 1.00 91.75 84 LYS A N 1
ATOM 685 C CA . LYS A 1 84 ? -6.113 25.808 21.684 1.00 91.75 84 LYS A CA 1
ATOM 686 C C . LYS A 1 84 ? -7.494 26.408 21.932 1.00 91.75 84 LYS A C 1
ATOM 688 O O . LYS A 1 84 ? -8.246 25.888 22.757 1.00 91.75 84 LYS A O 1
ATOM 693 N N . LYS A 1 85 ? -7.845 27.486 21.220 1.00 91.25 85 LYS A N 1
ATOM 694 C CA . LYS A 1 85 ? -9.141 28.174 21.373 1.00 91.25 85 LYS A CA 1
ATOM 695 C C . LYS A 1 85 ? -10.316 27.297 20.946 1.00 91.25 85 LYS A C 1
ATOM 697 O O . LYS A 1 85 ? -11.358 27.316 21.596 1.00 91.25 85 LYS A O 1
ATOM 702 N N . GLY A 1 86 ? -10.132 26.526 19.877 1.00 87.50 86 GLY A N 1
ATOM 703 C CA . GLY A 1 86 ? -11.108 25.584 19.336 1.00 87.50 86 GLY A CA 1
ATOM 704 C C . GLY A 1 86 ? -11.149 24.234 20.053 1.00 87.50 86 GLY A C 1
ATOM 705 O O . GLY A 1 86 ? -12.053 23.454 19.785 1.00 87.50 86 GLY A O 1
ATOM 706 N N . ARG A 1 87 ? -10.212 23.955 20.974 1.00 90.31 87 ARG A N 1
ATOM 707 C CA . ARG A 1 87 ? -10.030 22.638 21.617 1.00 90.31 87 ARG A CA 1
ATOM 708 C C . ARG A 1 87 ? -9.774 21.497 20.611 1.00 90.31 87 ARG A C 1
ATOM 710 O O . ARG A 1 87 ? -10.208 20.373 20.831 1.00 90.31 87 ARG A O 1
ATOM 717 N N . ASN A 1 88 ? -9.061 21.769 19.517 1.00 87.56 88 ASN A N 1
ATOM 718 C CA . ASN A 1 88 ? -8.667 20.753 18.538 1.00 87.56 88 ASN A CA 1
ATOM 719 C C . ASN A 1 88 ? -7.359 20.075 18.963 1.00 87.56 88 ASN A C 1
ATOM 721 O O . ASN A 1 88 ? -6.260 20.476 18.583 1.00 87.56 88 ASN A O 1
ATOM 725 N N . GLU A 1 89 ? -7.496 19.051 19.796 1.00 88.81 89 GLU A N 1
ATOM 726 C CA . GLU A 1 89 ? -6.372 18.366 20.433 1.00 88.81 89 GLU A CA 1
ATOM 727 C C . GLU A 1 89 ? -5.531 17.510 19.479 1.00 88.81 89 GLU A C 1
ATOM 729 O O . GLU A 1 89 ? -4.331 17.360 19.706 1.00 88.81 89 GLU A O 1
ATOM 734 N N . LEU A 1 90 ? -6.128 17.007 18.391 1.00 83.19 90 LEU A N 1
ATOM 735 C CA . LEU A 1 90 ? -5.404 16.262 17.355 1.00 83.19 90 LEU A CA 1
ATOM 736 C C . LEU A 1 90 ? -4.370 17.163 16.670 1.00 83.19 90 LEU A C 1
ATOM 738 O O . LEU A 1 90 ? -3.187 16.836 16.643 1.00 83.19 90 LEU A O 1
ATOM 742 N N . LEU A 1 91 ? -4.802 18.345 16.211 1.00 83.69 91 LEU A N 1
ATOM 743 C CA . LEU A 1 91 ? -3.909 19.317 15.580 1.00 83.69 91 LEU A CA 1
ATOM 744 C C . LEU A 1 91 ? -2.824 19.807 16.554 1.00 83.69 91 LEU A C 1
ATOM 746 O O . LEU A 1 91 ? -1.684 20.012 16.145 1.00 83.69 91 LEU A O 1
ATOM 750 N N . LEU A 1 92 ? -3.148 19.984 17.842 1.00 88.81 92 LEU A N 1
ATOM 751 C CA . LEU A 1 92 ? -2.145 20.357 18.849 1.00 88.81 92 LEU A CA 1
ATOM 752 C C . LEU A 1 92 ? -1.041 19.308 18.975 1.00 88.81 92 LEU A C 1
ATOM 754 O O . LEU A 1 92 ? 0.135 19.669 18.975 1.00 88.81 92 LEU A O 1
ATOM 758 N N . ALA A 1 93 ? -1.410 18.030 19.072 1.00 86.06 93 ALA A N 1
ATOM 759 C CA . ALA A 1 93 ? -0.437 16.948 19.140 1.00 86.06 93 ALA A CA 1
ATOM 760 C C . ALA A 1 93 ? 0.422 16.883 17.869 1.00 86.06 93 ALA A C 1
ATOM 762 O O . ALA A 1 93 ? 1.645 16.805 17.977 1.00 86.06 93 ALA A O 1
ATOM 763 N N . ASP A 1 94 ? -0.188 16.990 16.684 1.00 80.69 94 ASP A N 1
ATOM 764 C CA . ASP A 1 94 ? 0.527 16.937 15.404 1.00 80.69 94 ASP A CA 1
ATOM 765 C C . ASP A 1 94 ? 1.527 18.089 15.233 1.00 80.69 94 ASP A C 1
ATOM 767 O O . ASP A 1 94 ? 2.654 17.859 14.797 1.00 80.69 94 ASP A O 1
ATOM 771 N N . LEU A 1 95 ? 1.161 19.319 15.618 1.00 83.50 95 LEU A N 1
ATOM 772 C CA . LEU A 1 95 ? 2.056 20.482 15.537 1.00 83.50 95 LEU A CA 1
ATOM 773 C C . LEU A 1 95 ? 3.257 20.362 16.484 1.00 83.50 95 LEU A C 1
ATOM 775 O O . LEU A 1 95 ? 4.371 20.712 16.102 1.00 83.50 95 LEU A O 1
ATOM 779 N N . ILE A 1 96 ? 3.041 19.860 17.704 1.00 86.00 96 ILE A N 1
ATOM 780 C CA . ILE A 1 96 ? 4.124 19.620 18.671 1.00 86.00 96 ILE A CA 1
ATOM 781 C C . ILE A 1 96 ? 5.038 18.494 18.192 1.00 86.00 96 ILE A C 1
ATOM 783 O O . ILE A 1 96 ? 6.258 18.591 18.302 1.00 86.00 96 ILE A O 1
ATOM 787 N N . MET A 1 97 ? 4.460 17.428 17.645 1.00 80.00 97 MET A N 1
ATOM 788 C CA . MET A 1 97 ? 5.225 16.339 17.053 1.00 80.00 97 MET A CA 1
ATOM 789 C C . MET A 1 97 ? 6.076 16.853 15.890 1.00 80.00 97 MET A C 1
ATOM 791 O O . MET A 1 97 ? 7.277 16.602 15.875 1.00 80.00 97 MET A O 1
ATOM 795 N N . ASP A 1 98 ? 5.494 17.610 14.957 1.00 76.81 98 ASP A N 1
ATOM 796 C CA . ASP A 1 98 ? 6.238 18.230 13.856 1.00 76.81 98 ASP A CA 1
ATOM 797 C C . ASP A 1 98 ? 7.416 19.059 14.381 1.00 76.81 98 ASP A C 1
ATOM 799 O O . ASP A 1 98 ? 8.536 18.800 13.966 1.00 76.81 98 ASP A O 1
ATOM 803 N N . GLU A 1 99 ? 7.211 19.929 15.376 1.00 77.75 99 GLU A N 1
ATOM 804 C CA . GLU A 1 99 ? 8.277 20.737 15.994 1.00 77.75 99 GLU A CA 1
ATOM 805 C C . GLU A 1 99 ? 9.413 19.888 16.599 1.00 77.75 99 GLU A C 1
ATOM 807 O O . GLU A 1 99 ? 10.596 20.206 16.449 1.00 77.75 99 GLU A O 1
ATOM 812 N N . ILE A 1 100 ? 9.075 18.783 17.272 1.00 76.94 100 ILE A N 1
ATOM 813 C CA . ILE A 1 100 ? 10.064 17.874 17.871 1.00 76.94 100 ILE A CA 1
ATOM 814 C C . ILE A 1 100 ? 10.873 17.139 16.788 1.00 76.94 100 ILE A C 1
ATOM 816 O O . ILE A 1 100 ? 12.052 16.852 17.004 1.00 76.94 100 ILE A O 1
ATOM 820 N N . TYR A 1 101 ? 10.272 16.849 15.628 1.00 68.62 101 TYR A N 1
ATOM 821 C CA . TYR A 1 101 ? 10.897 16.089 14.535 1.00 68.62 101 TYR A CA 1
ATOM 822 C C . TYR A 1 101 ? 11.503 16.948 13.420 1.00 68.62 101 TYR A C 1
ATOM 824 O O . TYR A 1 101 ? 12.327 16.444 12.656 1.00 68.62 101 TYR A O 1
ATOM 832 N N . SER A 1 102 ? 11.119 18.218 13.312 1.00 62.62 102 SER A N 1
ATOM 833 C CA . SER A 1 102 ? 11.563 19.139 12.264 1.00 62.62 102 SER A CA 1
ATOM 834 C C . SER A 1 102 ? 12.872 19.853 12.599 1.00 62.62 102 SER A C 1
ATOM 836 O O . SER A 1 102 ? 13.367 20.614 11.770 1.00 62.62 102 SER A O 1
ATOM 838 N N . SER A 1 103 ? 13.444 19.660 13.795 1.00 52.75 103 SER A N 1
ATOM 839 C CA . SER A 1 103 ? 14.641 20.399 14.201 1.00 52.75 103 SER A CA 1
ATOM 840 C C . SER A 1 103 ? 15.860 20.029 13.345 1.00 52.75 103 SER A C 1
ATOM 842 O O . SER A 1 103 ? 16.236 18.861 13.257 1.00 52.75 103 SER A O 1
ATOM 844 N N . GLU A 1 104 ? 16.526 21.043 12.773 1.00 44.16 104 GLU A N 1
ATOM 845 C CA . GLU A 1 104 ? 17.752 20.927 11.952 1.00 44.16 104 GLU A CA 1
ATOM 846 C C . GLU A 1 104 ? 18.897 20.170 12.654 1.00 44.16 104 GLU A C 1
ATOM 848 O O . GLU A 1 104 ? 19.807 19.633 12.020 1.00 44.16 104 GLU A O 1
ATOM 853 N N . THR A 1 105 ? 18.836 20.086 13.981 1.00 48.53 105 THR A N 1
ATOM 854 C CA . THR A 1 105 ? 19.648 19.200 14.809 1.00 48.53 105 THR A CA 1
ATOM 855 C C . THR A 1 105 ? 18.847 17.942 15.130 1.00 48.53 105 THR A C 1
ATOM 857 O O . THR A 1 105 ? 17.834 18.026 15.822 1.00 48.53 105 THR A O 1
ATOM 860 N N . ALA A 1 106 ? 19.293 16.772 14.673 1.00 56.56 106 ALA A N 1
ATOM 861 C CA . ALA A 1 106 ? 18.706 15.498 15.084 1.00 56.56 106 ALA A CA 1
ATOM 862 C C . ALA A 1 106 ? 18.821 15.342 16.614 1.00 56.56 106 ALA A C 1
ATOM 864 O O . ALA A 1 106 ? 19.910 15.073 17.121 1.00 56.56 106 ALA A O 1
ATOM 865 N N . LEU A 1 107 ? 17.717 15.546 17.342 1.00 68.69 107 LEU A N 1
ATOM 866 C CA . LEU A 1 107 ? 17.651 15.292 18.782 1.00 68.69 107 LEU A CA 1
ATOM 867 C C . LEU A 1 107 ? 17.897 13.806 19.041 1.00 68.69 107 LEU A C 1
ATOM 869 O O . LEU A 1 107 ? 17.358 12.949 18.330 1.00 68.69 107 LEU A O 1
ATOM 873 N N . SER A 1 108 ? 18.660 13.495 20.087 1.00 77.38 108 SER A N 1
ATOM 874 C CA . SER A 1 108 ? 18.735 12.127 20.597 1.00 77.38 108 SER A CA 1
ATOM 875 C C . SER A 1 108 ? 17.355 11.651 21.063 1.00 77.38 108 SER A C 1
ATOM 877 O O . SER A 1 108 ? 16.492 12.451 21.427 1.00 77.38 108 SER A O 1
ATOM 879 N N . LEU A 1 109 ? 17.129 10.337 21.063 1.00 77.88 109 LEU A N 1
ATOM 880 C CA . LEU A 1 109 ? 15.864 9.753 21.519 1.00 77.88 109 LEU A CA 1
ATOM 881 C C . LEU A 1 109 ? 15.546 10.133 22.978 1.00 77.88 109 LEU A C 1
ATOM 883 O O . LEU A 1 109 ? 14.399 10.451 23.283 1.00 77.88 109 LEU A O 1
ATOM 887 N N . THR A 1 110 ? 16.558 10.214 23.850 1.00 82.50 110 THR A N 1
ATOM 888 C CA . THR A 1 110 ? 16.409 10.708 25.229 1.00 82.50 110 THR A CA 1
ATOM 889 C C . THR A 1 110 ? 15.887 12.145 25.279 1.00 82.50 110 THR A C 1
ATOM 891 O O . THR A 1 110 ? 14.923 12.418 25.990 1.00 82.50 110 THR A O 1
ATOM 894 N N . GLU A 1 111 ? 16.471 13.060 24.497 1.00 84.38 111 GLU A N 1
ATOM 895 C CA . GLU A 1 111 ? 16.022 14.461 24.439 1.00 84.38 111 GLU A CA 1
ATOM 896 C C . GLU A 1 111 ? 14.599 14.578 23.878 1.00 84.38 111 GLU A C 1
ATOM 898 O O . GLU A 1 111 ? 13.827 15.433 24.313 1.00 84.38 111 GLU A O 1
ATOM 903 N N . GLN A 1 112 ? 14.224 13.709 22.932 1.00 84.50 112 GLN A N 1
ATOM 904 C CA . GLN A 1 112 ? 12.847 13.640 22.442 1.00 84.50 112 GLN A CA 1
ATOM 905 C C . GLN A 1 112 ? 11.887 13.203 23.553 1.00 84.50 112 GLN A C 1
ATOM 907 O O . GLN A 1 112 ? 10.853 13.838 23.735 1.00 84.50 112 GLN A O 1
ATOM 912 N N . VAL A 1 113 ? 12.226 12.163 24.322 1.00 86.62 113 VAL A N 1
ATOM 913 C CA . VAL A 1 113 ? 11.400 11.683 25.445 1.00 86.62 113 VAL A CA 1
ATOM 914 C C . VAL A 1 113 ? 11.202 12.767 26.504 1.00 86.62 113 VAL A C 1
ATOM 916 O O . VAL A 1 113 ? 10.076 12.953 26.966 1.00 86.62 113 VAL A O 1
ATOM 919 N N . GLU A 1 114 ? 12.257 13.500 26.867 1.00 88.69 114 GLU A N 1
ATOM 920 C CA . GLU A 1 114 ? 12.178 14.601 27.836 1.00 88.69 114 GLU A CA 1
ATOM 921 C C . GLU A 1 114 ? 11.264 15.729 27.338 1.00 88.69 114 GLU A C 1
ATOM 923 O O . GLU A 1 114 ? 10.338 16.129 28.043 1.00 88.69 114 GLU A O 1
ATOM 928 N N . LYS A 1 115 ? 11.443 16.178 26.087 1.00 89.88 115 LYS A N 1
ATOM 929 C CA . LYS A 1 115 ? 10.575 17.204 25.488 1.00 89.88 115 LYS A CA 1
ATOM 930 C C . LYS A 1 115 ? 9.118 16.761 25.392 1.00 89.88 115 LYS A C 1
ATOM 932 O O . LYS A 1 115 ? 8.220 17.569 25.624 1.00 89.88 115 LYS A O 1
ATOM 937 N N . ILE A 1 116 ? 8.874 15.499 25.037 1.00 90.38 116 ILE A N 1
ATOM 938 C CA . ILE A 1 116 ? 7.519 14.946 24.987 1.00 90.38 116 ILE A CA 1
ATOM 939 C C . ILE A 1 116 ? 6.890 14.981 26.386 1.00 90.38 116 ILE A C 1
ATOM 941 O O . ILE A 1 116 ? 5.752 15.424 26.518 1.00 90.38 116 ILE A O 1
ATOM 945 N N . GLU A 1 117 ? 7.615 14.571 27.430 1.00 92.31 117 GLU A N 1
ATOM 946 C CA . GLU A 1 117 ? 7.103 14.580 28.807 1.00 92.31 117 GLU A CA 1
ATOM 947 C C . GLU A 1 117 ? 6.733 15.995 29.282 1.00 92.31 117 GLU A C 1
ATOM 949 O O . GLU A 1 117 ? 5.667 16.176 29.876 1.00 92.31 117 GLU A O 1
ATOM 954 N N . ASP A 1 118 ? 7.545 17.006 28.962 1.00 93.88 118 ASP A N 1
ATOM 955 C CA . ASP A 1 118 ? 7.242 18.406 29.284 1.00 93.88 118 ASP A CA 1
ATOM 956 C C . ASP A 1 118 ? 5.926 18.873 28.635 1.00 93.88 118 ASP A C 1
ATOM 958 O O . ASP A 1 118 ? 5.090 19.518 29.280 1.00 93.88 118 ASP A O 1
ATOM 962 N N . GLN A 1 119 ? 5.703 18.521 27.363 1.00 94.06 119 GLN A N 1
ATOM 963 C CA . GLN A 1 119 ? 4.471 18.874 26.649 1.00 94.06 119 GLN A CA 1
ATOM 964 C C . GLN A 1 119 ? 3.257 18.092 27.166 1.00 94.06 119 GLN A C 1
ATOM 966 O O . GLN A 1 119 ? 2.177 18.667 27.299 1.00 94.06 119 GLN A O 1
ATOM 971 N N . VAL A 1 120 ? 3.425 16.818 27.535 1.00 93.69 120 VAL A N 1
ATOM 972 C CA . VAL A 1 120 ? 2.368 16.016 28.174 1.00 93.69 120 VAL A CA 1
ATOM 973 C C . VAL A 1 120 ? 1.911 16.674 29.476 1.00 93.69 120 VAL A C 1
ATOM 975 O O . VAL A 1 120 ? 0.720 16.926 29.642 1.00 93.69 120 VAL A O 1
ATOM 978 N N . GLN A 1 121 ? 2.836 17.013 30.382 1.00 94.69 121 GLN A N 1
ATOM 979 C CA . GLN A 1 121 ? 2.495 17.643 31.667 1.00 94.69 121 GLN A CA 1
ATOM 980 C C . GLN A 1 121 ? 1.798 18.994 31.481 1.00 94.69 121 GLN A C 1
ATOM 982 O O . GLN A 1 121 ? 0.856 19.337 32.205 1.00 94.69 121 GLN A O 1
ATOM 987 N N . ARG A 1 122 ? 2.244 19.771 30.489 1.00 95.19 122 ARG A N 1
ATOM 988 C CA . ARG A 1 122 ? 1.597 21.023 30.106 1.00 95.19 122 ARG A CA 1
ATOM 989 C C . ARG A 1 122 ? 0.157 20.788 29.647 1.00 95.19 122 ARG A C 1
ATOM 991 O O . ARG A 1 122 ? -0.742 21.458 30.153 1.00 95.19 122 ARG A O 1
ATOM 998 N N . PHE A 1 123 ? -0.075 19.855 28.726 1.00 94.88 123 PHE A N 1
ATOM 999 C CA . PHE A 1 123 ? -1.409 19.575 28.196 1.00 94.88 123 PHE A CA 1
ATOM 1000 C C . PHE A 1 123 ? -2.352 18.974 29.239 1.00 94.88 123 PHE A C 1
ATOM 1002 O O . PHE A 1 123 ? -3.511 19.382 29.298 1.00 94.88 123 PHE A O 1
ATOM 1009 N N . GLU A 1 124 ? -1.866 18.122 30.143 1.00 93.12 124 GLU A N 1
ATOM 1010 C CA . GLU A 1 124 ? -2.648 17.664 31.299 1.00 93.12 124 GLU A CA 1
ATOM 1011 C C . GLU A 1 124 ? -3.119 18.848 32.162 1.00 93.12 124 GLU A C 1
ATOM 1013 O O . GLU A 1 124 ? -4.291 18.928 32.535 1.00 93.12 124 GLU A O 1
ATOM 1018 N N . LYS A 1 125 ? -2.231 19.815 32.435 1.00 94.81 125 LYS A N 1
ATOM 1019 C CA . LYS A 1 125 ? -2.551 21.011 33.232 1.00 94.81 125 LYS A CA 1
ATOM 1020 C C . LYS A 1 125 ? -3.498 21.977 32.517 1.00 94.81 125 LYS A C 1
ATOM 1022 O O . LYS A 1 125 ? -4.338 22.600 33.165 1.00 94.81 125 LYS A O 1
ATOM 1027 N N . GLU A 1 126 ? -3.345 22.133 31.206 1.00 94.25 126 GLU A N 1
ATOM 1028 C CA . GLU A 1 126 ? -4.203 22.982 30.370 1.00 94.25 126 GLU A CA 1
ATOM 1029 C C . GLU A 1 126 ? -5.560 22.314 30.048 1.00 94.25 126 GLU A C 1
ATOM 1031 O O . GLU A 1 126 ? -6.476 22.971 29.549 1.00 94.25 126 GLU A O 1
ATOM 1036 N N . GLY A 1 127 ? -5.730 21.035 30.402 1.00 93.31 127 GLY A N 1
ATOM 1037 C CA . GLY A 1 127 ? -6.968 20.283 30.219 1.00 93.31 127 GLY A CA 1
ATOM 1038 C C . GLY A 1 127 ? -7.171 19.800 28.785 1.00 93.31 127 GLY A C 1
ATOM 1039 O O . GLY A 1 127 ? -8.296 19.879 28.294 1.00 93.31 127 GLY A O 1
ATOM 1040 N N . PHE A 1 128 ? -6.095 19.343 28.139 1.00 93.56 128 PHE A N 1
ATOM 1041 C CA . PHE A 1 128 ? -6.060 18.719 26.813 1.00 93.56 128 PHE A CA 1
ATOM 1042 C C . PHE A 1 128 ? -5.618 17.239 26.925 1.00 93.56 128 PHE A C 1
ATOM 1044 O O . PHE A 1 128 ? -4.466 16.900 26.623 1.00 93.56 128 PHE A O 1
ATOM 1051 N N . PRO A 1 129 ? -6.488 16.348 27.442 1.00 91.38 129 PRO A N 1
ATOM 1052 C CA . PRO A 1 129 ? -6.140 14.954 27.719 1.00 91.38 129 PRO A CA 1
ATOM 1053 C C . PRO A 1 129 ? -5.846 14.119 26.464 1.00 91.38 129 PRO A C 1
ATOM 1055 O O . PRO A 1 129 ? -5.003 13.224 26.519 1.00 91.38 129 PRO A O 1
ATOM 1058 N N . THR A 1 130 ? -6.494 14.404 25.336 1.00 89.06 130 THR A N 1
ATOM 1059 C CA . THR A 1 130 ? -6.293 13.697 24.064 1.00 89.06 130 THR A CA 1
ATOM 1060 C C . THR A 1 130 ? -4.953 14.071 23.442 1.00 89.06 130 THR A C 1
ATOM 1062 O O . THR A 1 130 ? -4.220 13.185 22.999 1.00 89.06 130 THR A O 1
ATOM 1065 N N . ALA A 1 131 ? -4.575 15.354 23.486 1.00 90.19 131 ALA A N 1
ATOM 1066 C CA . ALA A 1 131 ? -3.257 15.801 23.031 1.00 90.19 131 ALA A CA 1
ATOM 1067 C C . ALA A 1 131 ? -2.136 15.181 23.884 1.00 90.19 131 ALA A C 1
ATOM 1069 O O . ALA A 1 131 ? -1.161 14.653 23.348 1.00 90.19 131 ALA A O 1
ATOM 1070 N N . ALA A 1 132 ? -2.305 15.176 25.212 1.00 92.06 132 ALA A N 1
ATOM 1071 C CA . ALA A 1 132 ? -1.387 14.507 26.132 1.00 92.06 132 ALA A CA 1
ATOM 1072 C C . ALA A 1 132 ? -1.293 12.995 25.852 1.00 92.06 132 ALA A C 1
ATOM 1074 O O . ALA A 1 132 ? -0.196 12.444 25.779 1.00 92.06 132 ALA A O 1
ATOM 1075 N N . GLY A 1 133 ? -2.429 12.323 25.641 1.00 88.88 133 GLY A N 1
ATOM 1076 C CA . GLY A 1 133 ? -2.478 10.897 25.322 1.00 88.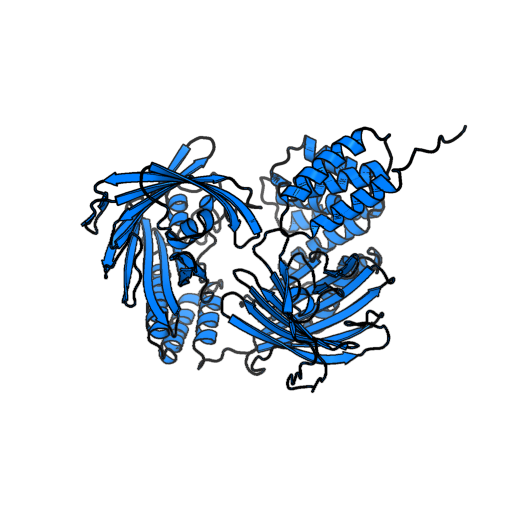88 133 GLY A CA 1
ATOM 1077 C C . GLY A 1 133 ? -1.752 10.541 24.021 1.00 88.88 133 GLY A C 1
ATOM 1078 O O . GLY A 1 133 ? -0.981 9.586 24.004 1.00 88.88 133 GLY A O 1
ATOM 1079 N N . LEU A 1 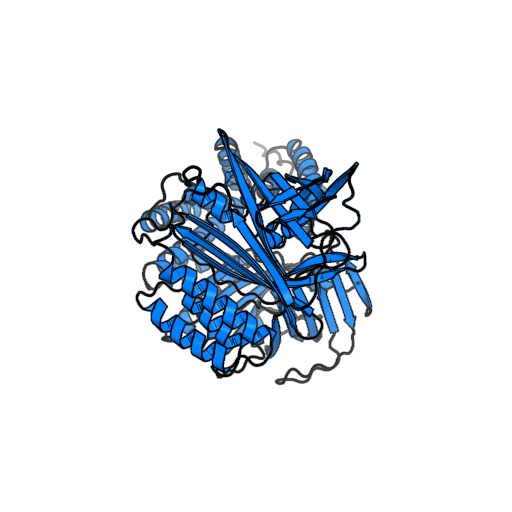134 ? -1.924 11.328 22.953 1.00 86.38 134 LEU A N 1
ATOM 1080 C CA . LEU A 1 134 ? -1.210 11.140 21.680 1.00 86.38 134 LEU A CA 1
ATOM 1081 C C . LEU A 1 134 ? 0.310 11.242 21.839 1.00 86.38 134 LEU A C 1
ATOM 1083 O O . LEU A 1 134 ? 1.053 10.399 21.333 1.00 86.38 134 LEU A O 1
ATOM 1087 N N . LEU A 1 135 ? 0.775 12.243 22.585 1.00 88.25 135 LEU A N 1
ATOM 1088 C CA . LEU A 1 135 ? 2.193 12.412 22.889 1.00 88.25 135 LEU A CA 1
ATOM 1089 C C . LEU A 1 135 ? 2.747 11.245 23.729 1.00 88.25 135 LEU A C 1
ATOM 1091 O O . LEU A 1 135 ? 3.848 10.756 23.465 1.00 88.25 135 LEU A O 1
ATOM 1095 N N . LEU A 1 136 ? 1.970 10.734 24.689 1.00 88.50 136 LEU A N 1
ATOM 1096 C CA . LEU A 1 136 ? 2.338 9.560 25.490 1.00 88.50 136 LEU A CA 1
ATOM 1097 C C . LEU A 1 136 ? 2.467 8.275 24.660 1.00 88.50 136 LEU A C 1
ATOM 1099 O O . LEU A 1 136 ? 3.346 7.458 24.954 1.00 88.50 136 LEU A O 1
ATOM 1103 N N . ILE A 1 137 ? 1.657 8.098 23.608 1.00 83.94 137 ILE A N 1
ATOM 1104 C CA . ILE A 1 137 ? 1.836 6.983 22.662 1.00 83.94 137 ILE A CA 1
ATOM 1105 C C . ILE A 1 137 ? 3.227 7.064 22.036 1.00 83.94 137 ILE A C 1
ATOM 1107 O O . ILE A 1 137 ? 3.961 6.076 22.043 1.00 83.94 137 ILE A O 1
ATOM 1111 N N . ARG A 1 138 ? 3.638 8.251 21.574 1.00 81.00 138 ARG A N 1
ATOM 1112 C CA . ARG A 1 138 ? 4.960 8.413 20.965 1.00 81.00 138 ARG A CA 1
ATOM 1113 C C . ARG A 1 138 ? 6.096 8.191 21.957 1.00 81.00 138 ARG A C 1
ATOM 1115 O O . ARG A 1 138 ? 7.086 7.540 21.631 1.00 81.00 138 ARG A O 1
ATOM 1122 N N . LYS A 1 139 ? 5.963 8.710 23.176 1.00 84.94 139 LYS A N 1
ATOM 1123 C CA . LYS A 1 139 ? 6.923 8.443 24.254 1.00 84.94 139 LYS A CA 1
ATOM 1124 C C . LYS A 1 139 ? 7.073 6.936 24.490 1.00 84.94 139 LYS A C 1
ATOM 1126 O O . LYS A 1 139 ? 8.188 6.442 24.637 1.00 84.94 139 LYS A O 1
ATOM 1131 N N . THR A 1 140 ? 5.954 6.213 24.488 1.00 80.62 140 THR A N 1
ATOM 1132 C CA . THR A 1 140 ? 5.914 4.755 24.652 1.00 80.62 140 THR A CA 1
ATOM 1133 C C . THR A 1 140 ? 6.648 4.039 23.516 1.00 80.62 140 THR A C 1
ATOM 1135 O O . THR A 1 140 ? 7.418 3.122 23.796 1.00 80.62 140 THR A O 1
ATOM 1138 N N . ASP A 1 141 ? 6.499 4.490 22.264 1.00 75.75 141 ASP A N 1
ATOM 1139 C CA . ASP A 1 141 ? 7.273 3.973 21.122 1.00 75.75 141 ASP A CA 1
ATOM 1140 C C . ASP A 1 141 ? 8.773 4.090 21.333 1.00 75.75 141 ASP A C 1
ATOM 1142 O O . ASP A 1 141 ? 9.489 3.097 21.231 1.00 75.75 141 ASP A O 1
ATOM 1146 N N . ILE A 1 142 ? 9.243 5.288 21.681 1.00 76.44 142 ILE A N 1
ATOM 1147 C CA . ILE A 1 142 ? 10.675 5.542 21.855 1.00 76.44 142 ILE A CA 1
ATOM 1148 C C . ILE A 1 142 ? 11.236 4.678 22.996 1.00 76.44 142 ILE A C 1
ATOM 1150 O O . ILE A 1 142 ? 12.290 4.058 22.861 1.00 76.44 142 ILE A O 1
ATOM 1154 N N . ILE A 1 143 ? 10.509 4.566 24.113 1.00 76.25 143 ILE A N 1
ATOM 1155 C CA . ILE A 1 143 ? 10.923 3.726 25.248 1.00 76.25 143 ILE A CA 1
ATOM 1156 C C . ILE A 1 143 ? 10.981 2.243 24.851 1.00 76.25 143 ILE A C 1
ATOM 1158 O O . ILE A 1 143 ? 11.909 1.534 25.265 1.00 76.25 143 ILE A O 1
ATOM 1162 N N . ASN A 1 144 ? 10.010 1.772 24.063 1.00 69.50 144 ASN A N 1
ATOM 1163 C CA . ASN A 1 144 ? 9.978 0.403 23.552 1.00 69.50 144 ASN A CA 1
ATOM 1164 C C . ASN A 1 144 ? 11.138 0.127 22.582 1.00 69.50 144 ASN A C 1
ATOM 1166 O O . ASN A 1 144 ? 11.733 -0.948 22.665 1.00 69.50 144 ASN A O 1
ATOM 1170 N N . GLU A 1 145 ? 11.495 1.091 21.727 1.00 66.19 145 GLU A N 1
ATOM 1171 C CA . GLU A 1 145 ? 12.646 1.012 20.816 1.00 66.19 145 GLU A CA 1
ATOM 1172 C C . GLU A 1 145 ? 13.984 0.907 21.574 1.00 66.19 145 GLU A C 1
ATOM 1174 O O . GLU A 1 145 ? 14.866 0.153 21.160 1.00 66.19 145 GLU A O 1
ATOM 1179 N N . GLU A 1 146 ? 14.143 1.614 22.699 1.00 61.09 146 GLU A N 1
ATOM 1180 C CA . GLU A 1 146 ? 15.436 1.701 23.391 1.00 61.09 146 GLU A CA 1
ATOM 1181 C C . GLU A 1 146 ? 15.693 0.633 24.461 1.00 61.09 146 GLU A C 1
ATOM 1183 O O . GLU A 1 146 ? 16.854 0.314 24.731 1.00 61.09 146 GLU A O 1
ATOM 1188 N N . SER A 1 147 ? 14.664 0.138 25.161 1.00 52.66 147 SER A N 1
ATOM 1189 C CA . SER A 1 147 ? 14.921 -0.281 26.549 1.00 52.66 147 SER A CA 1
ATOM 1190 C C . SER A 1 147 ? 14.355 -1.613 27.024 1.00 52.66 147 SER A C 1
ATOM 1192 O O . SER A 1 147 ? 14.750 -2.057 28.104 1.00 52.66 147 SER A O 1
ATOM 1194 N N . GLY A 1 148 ? 13.445 -2.267 26.295 1.00 53.00 148 GLY A N 1
ATOM 1195 C CA . GLY A 1 148 ? 12.768 -3.470 26.810 1.00 53.00 148 GLY A CA 1
ATOM 1196 C C . GLY A 1 148 ? 12.127 -3.271 28.200 1.00 53.00 148 GLY A C 1
ATOM 1197 O O . GLY A 1 148 ? 11.858 -4.246 28.905 1.00 53.00 148 GLY A O 1
ATOM 1198 N N . LYS A 1 149 ? 11.933 -2.013 28.631 1.00 55.81 149 LYS A N 1
ATOM 1199 C CA . LYS A 1 149 ? 11.332 -1.646 29.914 1.00 55.81 149 LYS A CA 1
ATOM 1200 C C . LYS A 1 149 ? 9.825 -1.848 29.836 1.00 55.81 149 LYS A C 1
ATOM 1202 O O . LYS A 1 149 ? 9.209 -1.755 28.780 1.00 55.81 149 LYS A O 1
ATOM 1207 N N . THR A 1 150 ? 9.209 -2.104 30.983 1.00 58.47 150 THR A N 1
ATOM 1208 C CA . THR A 1 150 ? 7.756 -2.236 31.085 1.00 58.47 150 THR A CA 1
ATOM 1209 C C . THR A 1 150 ? 7.083 -0.872 30.933 1.00 58.47 150 THR A C 1
ATOM 1211 O O . THR A 1 150 ? 7.212 -0.025 31.814 1.00 58.47 150 THR A O 1
ATOM 1214 N N . VAL A 1 151 ? 6.319 -0.688 29.857 1.00 76.94 151 VAL A N 1
ATOM 1215 C CA . VAL A 1 151 ? 5.540 0.532 29.562 1.00 76.94 151 VAL A CA 1
ATOM 1216 C C . VAL A 1 151 ? 4.123 0.530 30.164 1.00 76.94 151 VAL A C 1
ATOM 1218 O O . VAL A 1 151 ? 3.300 1.380 29.840 1.00 76.94 151 VAL A O 1
ATOM 1221 N N . ASP A 1 152 ? 3.819 -0.398 31.081 1.00 81.69 152 ASP A N 1
ATOM 1222 C CA . ASP A 1 152 ? 2.469 -0.544 31.659 1.00 81.69 152 ASP A CA 1
ATOM 1223 C C . ASP A 1 152 ? 1.967 0.715 32.358 1.00 81.69 152 ASP A C 1
ATOM 1225 O O . ASP A 1 152 ? 0.792 1.047 32.246 1.00 81.69 152 ASP A O 1
ATOM 1229 N N . ALA A 1 153 ? 2.853 1.427 33.057 1.00 85.00 153 ALA A N 1
ATOM 1230 C CA . ALA A 1 153 ? 2.492 2.668 33.732 1.00 85.00 153 ALA A CA 1
ATOM 1231 C C . ALA A 1 153 ? 2.036 3.751 32.738 1.00 85.00 153 ALA A C 1
ATOM 1233 O O . ALA A 1 153 ? 1.092 4.481 33.030 1.00 85.00 153 ALA A O 1
ATOM 1234 N N . GLU A 1 154 ? 2.657 3.821 31.556 1.00 86.56 154 GLU A N 1
ATOM 1235 C CA . GLU A 1 154 ? 2.274 4.767 30.502 1.00 86.56 154 GLU A CA 1
ATOM 1236 C C . GLU A 1 154 ? 0.941 4.356 29.861 1.00 86.56 154 GLU A C 1
ATOM 1238 O O . GLU A 1 154 ? 0.080 5.209 29.648 1.00 86.56 154 GLU A O 1
ATOM 1243 N N . TYR A 1 155 ? 0.706 3.053 29.646 1.00 88.50 155 TYR A N 1
ATOM 1244 C CA . TYR A 1 155 ? -0.606 2.560 29.212 1.00 88.50 155 TYR A CA 1
ATOM 1245 C C . TYR A 1 155 ? -1.718 2.907 30.206 1.00 88.50 155 TYR A C 1
ATOM 1247 O O . TYR A 1 155 ? -2.766 3.395 29.791 1.00 88.50 155 TYR A O 1
ATOM 1255 N N . GLU A 1 156 ? -1.508 2.701 31.507 1.00 90.75 156 GLU A N 1
ATOM 1256 C CA . GLU A 1 156 ? -2.498 3.087 32.522 1.00 90.75 156 GLU A CA 1
ATOM 1257 C C . GLU A 1 156 ? -2.712 4.602 32.568 1.00 90.75 156 GLU A C 1
ATOM 1259 O O . GLU A 1 156 ? -3.850 5.055 32.674 1.00 90.75 156 GLU A O 1
ATOM 1264 N N . ARG A 1 157 ? -1.643 5.404 32.461 1.00 91.44 157 ARG A N 1
ATOM 1265 C CA . ARG A 1 157 ? -1.753 6.868 32.394 1.00 91.44 157 ARG A CA 1
ATOM 1266 C C . ARG A 1 157 ? -2.623 7.286 31.208 1.00 91.44 157 ARG A C 1
ATOM 1268 O O . ARG A 1 157 ? -3.581 8.024 31.403 1.00 91.44 157 ARG A O 1
ATOM 1275 N N . MET A 1 158 ? -2.361 6.747 30.016 1.00 90.94 158 MET A N 1
ATOM 1276 C CA . MET A 1 158 ? -3.151 7.027 28.813 1.00 90.94 158 MET A CA 1
ATOM 1277 C C . MET A 1 158 ? -4.621 6.610 28.957 1.00 90.94 158 MET A C 1
ATOM 1279 O O . MET A 1 158 ? -5.503 7.398 28.636 1.00 90.94 158 MET A O 1
ATOM 1283 N N . LEU A 1 159 ? -4.905 5.407 29.468 1.00 92.38 159 LEU A N 1
ATOM 1284 C CA . LEU A 1 159 ? -6.283 4.921 29.643 1.00 92.38 159 LEU A CA 1
ATOM 1285 C C . LEU A 1 159 ? -7.076 5.724 30.685 1.00 92.38 159 LEU A C 1
ATOM 1287 O O . LEU A 1 159 ? -8.292 5.816 30.577 1.00 92.38 159 LEU A O 1
ATOM 1291 N N . ASN A 1 160 ? -6.406 6.308 31.682 1.00 92.69 160 ASN A N 1
ATOM 1292 C CA . ASN A 1 160 ? -7.051 7.185 32.664 1.00 92.69 160 ASN A CA 1
ATOM 1293 C C . ASN A 1 160 ? -7.299 8.605 32.129 1.00 92.69 160 ASN A C 1
ATOM 1295 O O . ASN A 1 160 ? -8.189 9.291 32.630 1.00 92.69 160 ASN A O 1
ATOM 1299 N N . LEU A 1 161 ? -6.504 9.058 31.154 1.00 91.56 161 LEU A N 1
ATOM 1300 C CA . LEU A 1 161 ? -6.654 10.371 30.520 1.00 91.56 161 LEU A CA 1
ATOM 1301 C C . LEU A 1 161 ? -7.712 10.359 29.410 1.00 91.56 161 LEU A C 1
ATOM 1303 O O . LEU A 1 161 ? -8.515 11.284 29.315 1.00 91.56 161 LEU A O 1
ATOM 1307 N N . LEU A 1 162 ? -7.689 9.332 28.558 1.00 90.25 162 LEU A N 1
ATOM 1308 C CA . LEU A 1 162 ? -8.459 9.277 27.317 1.00 90.25 162 LEU A CA 1
ATOM 1309 C C . LEU A 1 162 ? -9.902 8.787 27.558 1.00 90.25 162 LEU A C 1
ATOM 1311 O O . LEU A 1 162 ? -10.093 7.833 28.308 1.00 90.25 162 LEU A O 1
ATOM 1315 N N . PRO A 1 163 ? -10.932 9.359 26.904 1.00 89.31 163 PRO A N 1
ATOM 1316 C CA . PRO A 1 163 ? -12.310 8.856 26.979 1.00 89.31 163 PRO A CA 1
ATOM 1317 C C . PRO A 1 163 ? -12.541 7.544 26.201 1.00 89.31 163 PRO A C 1
ATOM 1319 O O . PRO A 1 163 ? -12.013 7.367 25.105 1.00 89.31 163 PRO A O 1
ATOM 1322 N N . GLU A 1 164 ? -13.411 6.643 26.695 1.00 90.38 164 GLU A N 1
ATOM 1323 C CA . GLU A 1 164 ? -13.788 5.392 25.983 1.00 90.38 164 GLU A CA 1
ATOM 1324 C C . GLU A 1 164 ? -14.424 5.650 24.604 1.00 90.38 164 GLU A C 1
ATOM 1326 O O . GLU A 1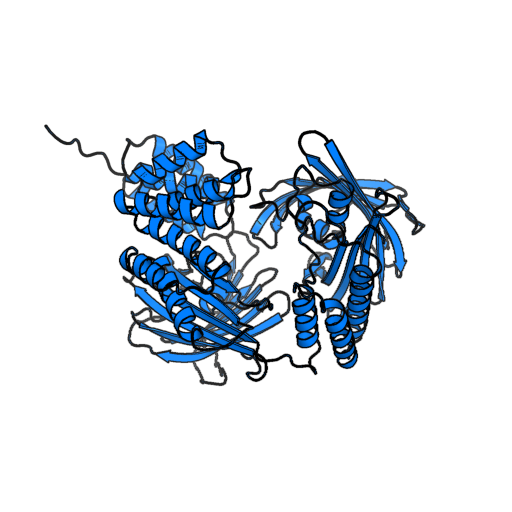 164 ? -14.363 4.800 23.714 1.00 90.38 164 GLU A O 1
ATOM 1331 N N . SER A 1 165 ? -15.047 6.817 24.430 1.00 88.94 165 SER A N 1
ATOM 1332 C CA . SER A 1 165 ? -15.664 7.256 23.179 1.00 88.94 165 SER A CA 1
ATOM 1333 C C . SER A 1 165 ? -14.650 7.737 22.139 1.00 88.94 165 SER A C 1
ATOM 1335 O O . SER A 1 165 ? -15.059 8.132 21.045 1.00 88.94 165 SER A O 1
ATOM 1337 N N . GLU A 1 166 ? -13.348 7.710 22.432 1.00 87.00 166 GLU A N 1
ATOM 1338 C CA . GLU A 1 166 ? -12.297 8.051 21.479 1.00 87.00 166 GLU A CA 1
ATOM 1339 C C . GLU A 1 166 ? -11.587 6.801 20.933 1.00 87.00 166 GLU A C 1
ATOM 1341 O O . GLU A 1 166 ? -11.226 5.896 21.695 1.00 87.00 166 GLU A O 1
ATOM 1346 N N . PRO A 1 167 ? -11.322 6.731 19.613 1.00 86.94 167 PRO A N 1
ATOM 1347 C CA . PRO A 1 167 ? -10.647 5.579 19.012 1.00 86.94 167 PRO A CA 1
ATOM 1348 C C . PRO A 1 167 ? -9.270 5.311 19.624 1.00 86.94 167 PRO A C 1
ATOM 1350 O O . PRO A 1 167 ? -8.897 4.157 19.824 1.00 86.94 167 PRO A O 1
ATOM 1353 N N . ILE A 1 168 ? -8.554 6.372 20.003 1.00 85.94 168 ILE A N 1
ATOM 1354 C CA . ILE A 1 168 ? -7.225 6.287 20.606 1.00 85.94 168 ILE A CA 1
ATOM 1355 C C . ILE A 1 168 ? -7.219 5.541 21.944 1.00 85.94 168 ILE A C 1
ATOM 1357 O O . ILE A 1 168 ? -6.323 4.729 22.167 1.00 85.94 168 ILE A O 1
ATOM 1361 N N . HIS A 1 169 ? -8.238 5.709 22.797 1.00 90.44 169 HIS A N 1
ATOM 1362 C CA . HIS A 1 169 ? -8.361 4.908 24.019 1.00 90.44 169 HIS A CA 1
ATOM 1363 C C . HIS A 1 169 ? -8.404 3.419 23.658 1.00 90.44 169 HIS A C 1
ATOM 1365 O O . HIS A 1 169 ? -7.750 2.581 24.290 1.00 90.44 169 HIS A O 1
ATOM 1371 N N . THR A 1 170 ? -9.189 3.065 22.642 1.00 91.56 170 THR A N 1
ATOM 1372 C CA . THR A 1 170 ? -9.308 1.673 22.204 1.00 91.56 170 THR A CA 1
ATOM 1373 C C . THR A 1 170 ? -7.993 1.157 21.620 1.00 91.56 170 THR A C 1
ATOM 1375 O O . THR A 1 170 ? -7.613 0.028 21.932 1.00 91.56 170 THR A O 1
ATOM 1378 N N . THR A 1 171 ? -7.259 1.980 20.866 1.00 88.94 171 THR A N 1
ATOM 1379 C CA . THR A 1 171 ? -5.908 1.659 20.380 1.00 88.94 171 THR A CA 1
ATOM 1380 C C . THR A 1 171 ? -4.963 1.340 21.534 1.00 88.94 171 THR A C 1
ATOM 1382 O O . THR A 1 171 ? -4.386 0.257 21.556 1.00 88.94 171 THR A O 1
ATOM 1385 N N . VAL A 1 172 ? -4.874 2.217 22.541 1.00 88.50 172 VAL A N 1
ATOM 1386 C CA . VAL A 1 172 ? -4.033 2.028 23.739 1.00 88.50 172 VAL A CA 1
ATOM 1387 C C . VAL A 1 172 ? -4.396 0.729 24.469 1.00 88.50 172 VAL A C 1
ATOM 1389 O O . VAL A 1 172 ? -3.514 -0.038 24.859 1.00 88.50 172 VAL A O 1
ATOM 1392 N N . LYS A 1 173 ? -5.695 0.432 24.606 1.00 90.94 173 LYS A N 1
ATOM 1393 C CA . LYS A 1 173 ? -6.180 -0.813 25.220 1.00 90.94 173 LYS A CA 1
ATOM 1394 C C . LYS A 1 173 ? -5.745 -2.052 24.429 1.00 90.94 173 LYS A C 1
ATOM 1396 O O . LYS A 1 173 ? -5.263 -3.010 25.029 1.00 90.94 173 LYS A O 1
ATOM 1401 N N . CYS A 1 174 ? -5.886 -2.027 23.104 1.00 90.00 174 CYS A N 1
ATOM 1402 C CA . CYS A 1 174 ? -5.457 -3.120 22.229 1.00 90.00 174 CYS A CA 1
ATOM 1403 C C . CYS A 1 174 ? -3.931 -3.319 22.294 1.00 90.00 174 CYS A C 1
ATOM 1405 O O . CYS A 1 174 ? -3.476 -4.453 22.444 1.00 90.00 174 CYS A O 1
ATOM 1407 N N . SER A 1 175 ? -3.143 -2.236 22.259 1.00 86.25 175 SER A N 1
ATOM 1408 C CA . SER A 1 175 ? -1.676 -2.293 22.368 1.00 86.25 175 SER A CA 1
ATOM 1409 C C . SER A 1 175 ? -1.239 -2.926 23.685 1.00 86.25 175 SER A C 1
ATOM 1411 O O . SER A 1 175 ? -0.445 -3.865 23.694 1.00 86.25 175 SER A O 1
ATOM 1413 N N . ARG A 1 176 ? -1.833 -2.492 24.803 1.00 86.81 176 ARG A N 1
ATOM 1414 C CA . ARG A 1 176 ? -1.563 -3.064 26.127 1.00 86.81 176 ARG A CA 1
ATOM 1415 C C . ARG A 1 176 ? -1.905 -4.555 26.202 1.00 86.81 176 ARG A C 1
ATOM 1417 O O . ARG A 1 176 ? -1.145 -5.318 26.804 1.00 86.81 176 ARG A O 1
ATOM 1424 N N . ASN A 1 177 ? -3.031 -4.980 25.621 1.00 87.75 177 ASN A N 1
ATOM 1425 C CA . ASN A 1 177 ? -3.421 -6.394 25.582 1.00 87.75 177 ASN A CA 1
ATOM 1426 C C . ASN A 1 177 ? -2.378 -7.227 24.826 1.00 87.75 177 ASN A C 1
ATOM 1428 O O . ASN A 1 177 ? -1.900 -8.234 25.354 1.00 87.75 177 ASN A O 1
ATOM 1432 N N . LEU A 1 178 ? -1.983 -6.776 23.630 1.00 83.69 178 LEU A N 1
ATOM 1433 C CA . LEU A 1 178 ? -0.965 -7.438 22.814 1.00 83.69 178 LEU A CA 1
ATOM 1434 C C . LEU A 1 178 ? 0.382 -7.501 23.542 1.00 83.69 178 LEU A C 1
ATOM 1436 O O . LEU A 1 178 ? 0.976 -8.577 23.614 1.00 83.69 178 LEU A O 1
ATOM 1440 N N . ASP A 1 179 ? 0.836 -6.412 24.160 1.00 79.75 179 ASP A N 1
ATOM 1441 C CA . ASP A 1 179 ? 2.089 -6.410 24.921 1.00 79.75 179 ASP A CA 1
ATOM 1442 C C . ASP A 1 179 ? 2.038 -7.357 26.124 1.00 79.75 179 ASP A C 1
ATOM 1444 O O . ASP A 1 179 ? 2.991 -8.097 26.384 1.00 79.75 179 ASP A O 1
ATOM 1448 N N . THR A 1 180 ? 0.912 -7.402 26.836 1.00 80.62 180 THR A N 1
ATOM 1449 C CA . THR A 1 180 ? 0.720 -8.298 27.986 1.00 80.62 180 THR A CA 1
ATOM 1450 C C . THR A 1 180 ? 0.734 -9.769 27.571 1.00 80.62 180 THR A C 1
ATOM 1452 O O . THR A 1 180 ? 1.405 -10.574 28.219 1.00 80.62 180 THR A O 1
ATOM 1455 N N . GLU A 1 181 ? 0.062 -10.125 26.469 1.00 78.12 181 GLU A N 1
ATOM 1456 C CA . GLU A 1 181 ? 0.089 -11.487 25.917 1.00 78.12 181 GLU A CA 1
ATOM 1457 C C . GLU A 1 181 ? 1.517 -11.929 25.519 1.00 78.12 181 GLU A C 1
ATOM 1459 O O . GLU A 1 181 ? 1.808 -13.129 25.517 1.00 78.12 181 GLU A O 1
ATOM 1464 N N . HIS A 1 182 ? 2.418 -10.986 25.207 1.00 72.62 182 HIS A N 1
ATOM 1465 C CA . HIS A 1 182 ? 3.749 -11.269 24.647 1.00 72.62 182 HIS A CA 1
ATOM 1466 C C . HIS A 1 182 ? 4.911 -11.109 25.615 1.00 72.62 182 HIS A C 1
ATOM 1468 O O . HIS A 1 182 ? 5.951 -11.720 25.386 1.00 72.62 182 HIS A O 1
ATOM 1474 N N . LYS A 1 183 ? 4.735 -10.410 26.741 1.00 66.94 183 LYS A N 1
ATOM 1475 C CA . LYS A 1 183 ? 5.719 -10.390 27.842 1.00 66.94 183 LYS A CA 1
ATOM 1476 C C . LYS A 1 183 ? 6.122 -11.786 28.330 1.00 66.94 183 LYS A C 1
ATOM 1478 O O . LYS A 1 183 ? 7.162 -11.935 28.959 1.00 66.94 183 LYS A O 1
ATOM 1483 N N . GLN A 1 184 ? 5.302 -12.799 28.049 1.00 52.34 184 GLN A N 1
ATOM 1484 C CA . GLN A 1 184 ? 5.506 -14.186 28.467 1.00 52.34 184 GLN A CA 1
ATOM 1485 C C . GLN A 1 184 ? 6.045 -15.106 27.357 1.00 52.34 184 GLN A C 1
ATOM 1487 O O . GLN A 1 184 ? 6.255 -16.290 27.616 1.00 52.34 184 GLN A O 1
ATOM 1492 N N . LYS A 1 185 ? 6.262 -14.609 26.130 1.00 58.28 185 LYS A N 1
ATOM 1493 C CA . LYS A 1 185 ? 6.667 -15.437 24.984 1.00 58.28 185 LYS A CA 1
ATOM 1494 C C . LYS A 1 185 ? 8.006 -14.949 24.410 1.00 58.28 185 LYS A C 1
ATOM 1496 O O . LYS A 1 185 ? 8.101 -13.812 23.963 1.00 58.28 185 LYS A O 1
ATOM 1501 N N . ASP A 1 186 ? 9.024 -15.815 24.369 1.00 54.53 186 ASP A N 1
ATOM 1502 C CA . ASP A 1 186 ? 10.299 -15.556 23.664 1.00 54.53 186 ASP A CA 1
ATOM 1503 C C . ASP A 1 186 ? 10.096 -15.696 22.145 1.00 54.53 186 ASP A C 1
ATOM 1505 O O . ASP A 1 186 ? 10.495 -16.675 21.514 1.00 54.53 186 ASP A O 1
ATOM 1509 N N . ILE A 1 187 ? 9.356 -14.751 21.564 1.00 58.59 187 ILE A N 1
ATOM 1510 C CA . ILE A 1 187 ? 9.015 -14.739 20.142 1.00 58.59 187 ILE A CA 1
ATOM 1511 C C . ILE A 1 187 ? 9.763 -13.595 19.480 1.00 58.59 187 ILE A C 1
ATOM 1513 O O . ILE A 1 187 ? 9.433 -12.425 19.657 1.00 58.59 187 ILE A O 1
ATOM 1517 N N . LYS A 1 188 ? 10.753 -13.961 18.667 1.00 59.59 188 LYS A N 1
ATOM 1518 C CA . LYS A 1 188 ? 11.595 -13.002 17.947 1.00 59.59 188 LYS A CA 1
ATOM 1519 C C . LYS A 1 188 ? 10.950 -12.490 16.655 1.00 59.59 188 LYS A C 1
ATOM 1521 O O . LYS A 1 188 ? 11.217 -11.365 16.274 1.00 59.59 188 LYS A O 1
ATOM 1526 N N . LYS A 1 189 ? 10.043 -13.250 16.022 1.00 73.06 189 LYS A N 1
ATOM 1527 C CA . LYS A 1 189 ? 9.442 -12.913 14.714 1.00 73.06 189 LYS A CA 1
ATOM 1528 C C . LYS A 1 189 ? 7.939 -12.678 14.795 1.00 73.06 189 LYS A C 1
ATOM 1530 O O . LYS A 1 189 ? 7.139 -13.570 14.499 1.00 73.06 189 LYS A O 1
ATOM 1535 N N . ILE A 1 190 ? 7.569 -11.466 15.190 1.00 75.12 190 ILE A N 1
ATOM 1536 C CA . ILE A 1 190 ? 6.177 -11.049 15.342 1.00 75.12 190 ILE A CA 1
ATOM 1537 C C . ILE A 1 190 ? 5.938 -9.665 14.737 1.00 75.12 190 ILE A C 1
ATOM 1539 O O . ILE A 1 190 ? 6.735 -8.744 14.925 1.00 75.12 190 ILE A O 1
ATOM 1543 N N . ILE A 1 191 ? 4.811 -9.545 14.040 1.00 76.62 191 ILE A N 1
ATOM 1544 C CA . ILE A 1 191 ? 4.219 -8.276 13.616 1.00 76.62 191 ILE A CA 1
ATOM 1545 C C . ILE A 1 191 ? 2.937 -8.099 14.415 1.00 76.62 191 ILE A C 1
ATOM 1547 O O . ILE A 1 191 ? 2.059 -8.967 14.371 1.00 76.62 191 ILE A O 1
ATOM 1551 N N . GLN A 1 192 ? 2.834 -6.984 15.130 1.00 80.62 192 GLN A N 1
ATOM 1552 C CA . GLN A 1 192 ? 1.651 -6.638 15.907 1.00 80.62 192 GLN A CA 1
ATOM 1553 C C . GLN A 1 192 ? 1.081 -5.326 15.400 1.00 80.62 192 GLN A C 1
ATOM 1555 O O . GLN A 1 192 ? 1.819 -4.391 15.095 1.00 80.62 192 GLN A O 1
ATOM 1560 N N . SER A 1 193 ? -0.240 -5.261 15.327 1.00 82.38 193 SER A N 1
ATOM 1561 C CA . SER A 1 193 ? -0.958 -4.028 15.055 1.00 82.38 193 SER A CA 1
ATOM 1562 C C . SER A 1 193 ? -2.165 -3.943 15.975 1.00 82.38 193 SER A C 1
ATOM 1564 O O . SER A 1 193 ? -2.978 -4.862 16.047 1.00 82.38 193 SER A O 1
ATOM 1566 N N . ALA A 1 194 ? -2.259 -2.838 16.696 1.00 85.69 194 ALA A N 1
ATOM 1567 C CA . ALA A 1 194 ? -3.393 -2.470 17.518 1.00 85.69 194 ALA A CA 1
ATOM 1568 C C . ALA A 1 194 ? -4.083 -1.256 16.899 1.00 85.69 194 ALA A C 1
ATOM 1570 O O . ALA A 1 194 ? -3.418 -0.361 16.379 1.00 85.69 194 ALA A O 1
ATOM 1571 N N . GLY A 1 195 ? -5.408 -1.191 16.970 1.00 86.31 195 GLY A N 1
ATOM 1572 C CA . GLY A 1 195 ? -6.128 -0.016 16.494 1.00 86.31 195 GLY A CA 1
ATOM 1573 C C . GLY A 1 195 ? -7.537 0.118 17.041 1.00 86.31 195 GLY A C 1
ATOM 1574 O O . GLY A 1 195 ? -8.186 -0.864 17.395 1.00 86.31 195 GLY A O 1
ATOM 1575 N N . GLY A 1 196 ? -8.007 1.358 17.082 1.00 88.94 196 GLY A N 1
ATOM 1576 C CA . GLY A 1 196 ? -9.397 1.743 17.252 1.00 88.94 196 GLY A CA 1
ATOM 1577 C C . GLY A 1 196 ? -9.926 2.267 15.923 1.00 88.94 196 GLY A C 1
ATOM 1578 O O . GLY A 1 196 ? -9.502 3.318 15.447 1.00 88.94 196 GLY A O 1
ATOM 1579 N N . LEU A 1 197 ? -10.842 1.524 15.310 1.00 87.88 197 LEU A N 1
ATOM 1580 C CA . LEU A 1 197 ? -11.491 1.904 14.059 1.00 87.88 197 LEU A CA 1
ATOM 1581 C C . LEU A 1 197 ? -12.805 2.605 14.389 1.00 87.88 197 LEU A C 1
ATOM 1583 O O . LEU A 1 197 ? -13.677 2.002 15.014 1.00 87.88 197 LEU A O 1
ATOM 1587 N N . GLU A 1 198 ? -12.960 3.860 13.976 1.00 88.62 198 GLU A N 1
ATOM 1588 C CA . GLU A 1 198 ? -14.223 4.578 14.135 1.00 88.62 198 GLU A CA 1
ATOM 1589 C C . GLU A 1 198 ? -15.107 4.356 12.906 1.00 88.62 198 GLU A C 1
ATOM 1591 O O . GLU A 1 198 ? -14.673 4.572 11.775 1.00 88.62 198 GLU A O 1
ATOM 1596 N N . LEU A 1 199 ? -16.349 3.931 13.117 1.00 88.31 199 LEU A N 1
ATOM 1597 C CA . LEU A 1 199 ? -17.351 3.791 12.070 1.00 88.31 199 LEU A CA 1
ATOM 1598 C C . LEU A 1 199 ? -18.476 4.787 12.289 1.00 88.31 199 LEU A C 1
ATOM 1600 O O . LEU A 1 199 ? -18.889 5.050 13.423 1.00 88.31 199 LEU A O 1
ATOM 1604 N N . ARG A 1 200 ? -18.984 5.304 11.171 1.00 86.06 200 ARG A N 1
ATOM 1605 C CA . ARG A 1 200 ? -20.098 6.246 11.119 1.00 86.06 200 ARG A CA 1
ATOM 1606 C C . ARG A 1 200 ? -21.107 5.806 10.079 1.00 86.06 200 ARG A C 1
ATOM 1608 O O . ARG A 1 200 ? -20.739 5.395 8.976 1.00 86.06 200 ARG A O 1
ATOM 1615 N N . LYS A 1 201 ? -22.387 5.928 10.424 1.00 82.06 201 LYS A N 1
ATOM 1616 C CA . LYS A 1 201 ? -23.472 5.811 9.451 1.00 82.06 201 LYS A CA 1
ATOM 1617 C C . LYS A 1 201 ? -23.684 7.180 8.799 1.00 82.06 201 LYS A C 1
ATOM 1619 O O . LYS A 1 201 ? -23.862 8.173 9.494 1.00 82.06 201 LYS A O 1
ATOM 1624 N N . SER A 1 202 ? -23.634 7.237 7.471 1.00 78.94 202 SER A N 1
ATOM 1625 C CA . SER A 1 202 ? -23.906 8.442 6.681 1.00 78.94 202 SER A CA 1
ATOM 1626 C C . SER A 1 202 ? -24.983 8.102 5.655 1.00 78.94 202 SER A C 1
ATOM 1628 O O . SER A 1 202 ? -24.733 7.403 4.672 1.00 78.94 202 SER A O 1
ATOM 1630 N N . GLY A 1 203 ? -26.224 8.498 5.944 1.00 83.00 203 GLY A N 1
ATOM 1631 C CA . GLY A 1 203 ? -27.391 8.017 5.205 1.00 83.00 203 GLY A CA 1
ATOM 1632 C C . GLY A 1 203 ? -27.496 6.487 5.255 1.00 83.00 203 GLY A C 1
ATOM 1633 O O . GLY A 1 203 ? -27.580 5.893 6.330 1.00 83.00 203 GLY A O 1
ATOM 1634 N N . ASN A 1 204 ? -27.463 5.851 4.085 1.00 87.56 204 ASN A N 1
ATOM 1635 C CA . ASN A 1 204 ? -27.534 4.392 3.932 1.00 87.56 204 ASN A CA 1
ATOM 1636 C C . ASN A 1 204 ? -26.157 3.713 3.895 1.00 87.56 204 ASN A C 1
ATOM 1638 O O . ASN A 1 204 ? -26.071 2.495 3.751 1.00 87.56 204 ASN A O 1
ATOM 1642 N N . GLN A 1 205 ? -25.081 4.489 4.020 1.00 89.81 205 GLN A N 1
ATOM 1643 C CA . GLN A 1 205 ? -23.713 4.001 3.921 1.00 89.81 205 GLN A CA 1
ATOM 1644 C C . GLN A 1 205 ? -23.111 3.827 5.305 1.00 89.81 205 GLN A C 1
ATOM 1646 O O . GLN A 1 205 ? -23.200 4.714 6.158 1.00 89.81 205 GLN A O 1
ATOM 1651 N N . LEU A 1 206 ? -22.446 2.696 5.509 1.00 89.38 206 LEU A N 1
ATOM 1652 C CA . LEU A 1 206 ? -21.565 2.509 6.650 1.00 89.38 206 LEU A CA 1
ATOM 1653 C C . LEU A 1 206 ? -20.134 2.813 6.214 1.00 89.38 206 LEU A C 1
ATOM 1655 O O . LEU A 1 206 ? -19.603 2.149 5.322 1.00 89.38 206 LEU A O 1
ATOM 1659 N N . ARG A 1 207 ? -19.513 3.806 6.851 1.00 87.06 207 ARG A N 1
ATOM 1660 C CA . ARG A 1 207 ? -18.152 4.250 6.541 1.00 87.06 207 ARG A CA 1
ATOM 1661 C C . ARG A 1 207 ? -17.214 3.980 7.704 1.00 87.06 207 ARG A C 1
ATOM 1663 O O . ARG A 1 207 ? -17.603 4.137 8.861 1.00 87.06 207 ARG A O 1
ATOM 1670 N N . ILE A 1 208 ? -15.975 3.612 7.394 1.00 82.56 208 ILE A N 1
ATOM 1671 C CA . ILE A 1 208 ? -14.879 3.584 8.365 1.00 82.56 208 ILE A CA 1
ATOM 1672 C C . ILE A 1 208 ? -14.094 4.881 8.205 1.00 82.56 208 ILE A C 1
ATOM 1674 O O . ILE A 1 208 ? -13.515 5.145 7.150 1.00 82.56 208 ILE A O 1
ATOM 1678 N N . LEU A 1 209 ? -14.075 5.693 9.257 1.00 73.25 209 LEU A N 1
ATOM 1679 C CA . LEU A 1 209 ? -13.210 6.862 9.329 1.00 73.25 209 LEU A CA 1
ATOM 1680 C C . LEU A 1 209 ? -11.772 6.368 9.225 1.00 73.25 209 LEU A C 1
ATOM 1682 O O . LEU A 1 209 ? -11.422 5.391 9.896 1.00 73.25 209 LEU A O 1
ATOM 1686 N N . ARG A 1 210 ? -10.972 7.001 8.351 1.00 57.09 210 ARG A N 1
ATOM 1687 C CA . ARG A 1 210 ? -9.575 6.606 8.113 1.00 57.09 210 ARG A CA 1
ATOM 1688 C C . ARG A 1 210 ? -8.920 6.279 9.454 1.00 57.09 210 ARG A C 1
ATOM 1690 O O . ARG A 1 210 ? -9.124 7.036 10.402 1.00 57.09 210 ARG A O 1
ATOM 1697 N N . PRO A 1 211 ? -8.217 5.140 9.571 1.00 51.31 211 PRO A N 1
ATOM 1698 C CA . PRO A 1 211 ? -7.712 4.683 10.853 1.00 51.31 211 PRO A CA 1
ATOM 1699 C C . PRO A 1 211 ? -6.721 5.713 11.401 1.00 51.31 211 PRO A C 1
ATOM 1701 O O . PRO A 1 211 ? -5.546 5.697 11.056 1.00 51.31 211 PRO A O 1
ATOM 1704 N N . ASN A 1 212 ? -7.206 6.619 12.252 1.00 43.81 212 ASN A N 1
ATOM 1705 C CA . ASN A 1 212 ? -6.397 7.696 12.820 1.00 43.81 212 ASN A CA 1
ATOM 1706 C C . ASN A 1 212 ? -5.374 7.165 13.827 1.00 43.81 212 ASN A C 1
ATOM 1708 O O . ASN A 1 212 ? -4.463 7.885 14.211 1.00 43.81 212 ASN A O 1
ATOM 1712 N N . THR A 1 213 ? -5.508 5.913 14.270 1.00 53.75 213 THR A N 1
ATOM 1713 C CA . THR A 1 213 ? -4.572 5.302 15.214 1.00 53.75 213 THR A CA 1
ATOM 1714 C C . THR A 1 213 ? -4.443 3.802 14.949 1.00 53.75 213 THR A C 1
ATOM 1716 O O . THR A 1 213 ? -5.155 2.982 15.523 1.00 53.75 213 THR A O 1
ATOM 1719 N N . LEU A 1 214 ? -3.530 3.438 14.047 1.00 51.66 214 LEU A N 1
ATOM 1720 C CA . LEU A 1 214 ? -2.943 2.099 14.011 1.00 51.66 214 LEU A CA 1
ATOM 1721 C C . LEU A 1 214 ? -1.568 2.188 14.662 1.00 51.66 214 LEU A C 1
ATOM 1723 O O . LEU A 1 214 ? -0.674 2.867 14.168 1.00 51.66 214 LEU A O 1
ATOM 1727 N N . TYR A 1 215 ? -1.419 1.502 15.784 1.00 51.53 215 TYR A N 1
ATOM 1728 C CA . TYR A 1 215 ? -0.162 1.342 16.483 1.00 51.53 215 TYR A CA 1
ATOM 1729 C C . TYR A 1 215 ? 0.448 0.009 16.053 1.00 51.53 215 TYR A C 1
ATOM 1731 O O . TYR A 1 215 ? -0.060 -1.053 16.418 1.00 51.53 215 TYR A O 1
ATOM 1739 N N . SER A 1 216 ? 1.487 0.040 15.219 1.00 51.41 216 SER A N 1
ATOM 1740 C CA . SER A 1 216 ? 2.187 -1.170 14.780 1.00 51.41 216 SER A CA 1
ATOM 1741 C C . SER A 1 216 ? 3.561 -1.266 15.427 1.00 51.41 216 SER A C 1
ATOM 1743 O O . SER A 1 216 ? 4.410 -0.413 15.178 1.00 51.41 216 SER A O 1
ATOM 1745 N N . GLN A 1 217 ? 3.803 -2.331 16.190 1.00 52.31 217 GLN A N 1
ATOM 1746 C CA . GLN A 1 217 ? 5.146 -2.678 16.650 1.00 52.31 217 GLN A CA 1
ATOM 1747 C C . GLN A 1 217 ? 5.726 -3.789 15.773 1.00 52.31 217 GLN A C 1
ATOM 1749 O O . GLN A 1 217 ? 5.096 -4.829 15.548 1.00 52.31 217 GLN A O 1
ATOM 1754 N N . LEU A 1 218 ? 6.960 -3.582 15.315 1.00 51.50 218 LEU A N 1
ATOM 1755 C CA . LEU A 1 218 ? 7.756 -4.576 14.598 1.00 51.50 218 LEU A CA 1
ATOM 1756 C C . LEU A 1 218 ? 8.899 -5.024 15.513 1.00 51.50 218 LEU A C 1
ATOM 1758 O O . LEU A 1 218 ? 9.768 -4.220 15.835 1.00 51.50 218 LEU A O 1
ATOM 1762 N N . LYS A 1 219 ? 8.907 -6.296 15.937 1.00 49.78 219 LYS A N 1
ATOM 1763 C CA . LYS A 1 219 ? 9.999 -6.845 16.772 1.00 49.78 219 LYS A CA 1
ATOM 1764 C C . LYS A 1 219 ? 11.117 -7.489 15.937 1.00 49.78 219 LYS A C 1
ATOM 1766 O O . LYS A 1 219 ? 12.280 -7.357 16.292 1.00 49.78 219 LYS A O 1
ATOM 1771 N N . GLU A 1 220 ? 10.793 -8.084 14.786 1.00 53.31 220 GLU A N 1
ATOM 1772 C CA . GLU A 1 220 ? 11.734 -8.383 13.690 1.00 53.31 220 GLU A CA 1
ATOM 1773 C C . GLU A 1 220 ? 10.997 -8.239 12.349 1.00 53.31 220 GLU A C 1
ATOM 1775 O O . GLU A 1 220 ? 9.819 -8.587 12.239 1.00 53.31 220 GLU A O 1
ATOM 1780 N N . THR A 1 221 ? 11.678 -7.723 11.323 1.00 54.16 221 THR A N 1
ATOM 1781 C CA . THR A 1 221 ? 11.092 -7.489 9.999 1.00 54.16 221 THR A CA 1
ATOM 1782 C C . THR A 1 221 ? 10.799 -8.814 9.295 1.00 54.16 221 THR A C 1
ATOM 1784 O O . THR A 1 221 ? 11.692 -9.615 9.060 1.00 54.16 221 THR A O 1
ATOM 1787 N N . PHE A 1 222 ? 9.543 -9.050 8.935 1.00 53.97 222 PHE A N 1
ATOM 1788 C CA . PHE A 1 222 ? 9.155 -9.891 7.804 1.00 53.97 222 PHE A CA 1
ATOM 1789 C C . PHE A 1 222 ? 7.951 -9.224 7.142 1.00 53.97 222 PHE A C 1
ATOM 1791 O O . PHE A 1 222 ? 7.281 -8.397 7.758 1.00 53.97 222 PHE A O 1
ATOM 1798 N N . TYR A 1 223 ? 7.695 -9.518 5.876 1.00 56.09 223 TYR A N 1
ATOM 1799 C CA . TYR A 1 223 ? 6.638 -8.830 5.145 1.00 56.09 223 TYR A CA 1
ATOM 1800 C C . TYR A 1 223 ? 5.299 -9.559 5.304 1.00 56.09 223 TYR A C 1
ATOM 1802 O O . TYR A 1 223 ? 5.209 -10.761 5.046 1.00 56.09 223 TYR A O 1
ATOM 1810 N N . PHE A 1 224 ? 4.257 -8.849 5.741 1.00 59.19 224 PHE A N 1
ATOM 1811 C CA . PHE A 1 224 ? 2.889 -9.365 5.790 1.00 59.19 224 PHE A CA 1
ATOM 1812 C C . PHE A 1 224 ? 1.908 -8.246 5.423 1.00 59.19 224 PHE A C 1
ATOM 1814 O O . PHE A 1 224 ? 1.689 -7.323 6.199 1.00 59.19 224 PHE A O 1
ATOM 1821 N N . LEU A 1 225 ? 1.355 -8.324 4.212 1.00 60.12 225 LEU A N 1
ATOM 1822 C CA . LEU A 1 225 ? 0.579 -7.255 3.565 1.00 60.12 225 LEU A CA 1
ATOM 1823 C C . LEU A 1 225 ? -0.890 -7.172 3.984 1.00 60.12 225 LEU A C 1
ATOM 1825 O O . LEU A 1 225 ? -1.611 -6.280 3.540 1.00 60.12 225 LEU A O 1
ATOM 1829 N N . TYR A 1 226 ? -1.364 -8.131 4.769 1.00 70.69 226 TYR A N 1
ATOM 1830 C CA . TYR A 1 226 ? -2.794 -8.324 4.944 1.00 70.69 226 TYR A CA 1
ATOM 1831 C C . TYR A 1 226 ? -3.290 -7.670 6.220 1.00 70.69 226 TYR A C 1
ATOM 1833 O O . TYR A 1 226 ? -2.645 -7.711 7.273 1.00 70.69 226 TYR A O 1
ATOM 1841 N N . THR A 1 227 ? -4.451 -7.042 6.103 1.00 74.62 227 THR A N 1
ATOM 1842 C CA . THR A 1 227 ? -5.020 -6.191 7.146 1.00 74.62 227 THR A CA 1
ATOM 1843 C C . THR A 1 227 ? -6.277 -6.829 7.722 1.00 74.62 227 THR A C 1
ATOM 1845 O O . THR A 1 227 ? -6.795 -7.824 7.199 1.00 74.62 227 THR A O 1
ATOM 1848 N N . SER A 1 228 ? -6.769 -6.263 8.824 1.00 84.75 228 SER A N 1
ATOM 1849 C CA . SER A 1 228 ? -8.029 -6.693 9.427 1.00 84.75 228 SER A CA 1
ATOM 1850 C C . SER A 1 228 ? -9.169 -6.714 8.391 1.00 84.75 228 SER A C 1
ATOM 1852 O O . SER A 1 228 ? -9.196 -5.863 7.495 1.00 84.75 228 SER A O 1
ATOM 1854 N N . PRO A 1 229 ? -10.154 -7.624 8.515 1.00 89.94 229 PRO A N 1
ATOM 1855 C CA . PRO A 1 229 ? -11.280 -7.690 7.582 1.00 89.94 229 PRO A CA 1
ATOM 1856 C C . PRO A 1 229 ? -12.042 -6.368 7.418 1.00 89.94 229 PRO A C 1
ATOM 1858 O O . PRO A 1 229 ? -12.504 -6.064 6.324 1.00 89.94 229 PRO A O 1
ATOM 1861 N N . PHE A 1 230 ? -12.146 -5.568 8.485 1.00 89.00 230 PHE A N 1
ATOM 1862 C CA . PHE A 1 230 ? -12.791 -4.255 8.437 1.00 89.00 230 PHE A CA 1
ATOM 1863 C C . PHE A 1 230 ? -11.976 -3.255 7.614 1.00 89.00 230 PHE A C 1
ATOM 1865 O O . PHE A 1 230 ? -12.535 -2.583 6.756 1.00 89.00 230 PHE A O 1
ATOM 1872 N N . THR A 1 231 ? -10.659 -3.183 7.830 1.00 84.75 231 THR A N 1
ATOM 1873 C CA . THR A 1 231 ? -9.769 -2.280 7.081 1.00 84.75 231 THR A CA 1
ATOM 1874 C C . THR A 1 231 ? -9.689 -2.658 5.602 1.00 84.75 231 THR A C 1
ATOM 1876 O O . THR A 1 231 ? -9.733 -1.787 4.740 1.00 84.75 231 THR A O 1
ATOM 1879 N N . ALA A 1 232 ? -9.619 -3.954 5.294 1.00 84.12 232 ALA A N 1
ATOM 1880 C CA . ALA A 1 232 ? -9.512 -4.429 3.918 1.00 84.12 232 ALA A CA 1
ATOM 1881 C C . ALA A 1 232 ? -10.769 -4.159 3.075 1.00 84.12 232 ALA A C 1
ATOM 1883 O O . ALA A 1 232 ? -10.676 -4.045 1.853 1.00 84.12 232 ALA A O 1
ATOM 1884 N N . ALA A 1 233 ? -11.938 -4.084 3.716 1.00 86.31 233 ALA A N 1
ATOM 1885 C CA . ALA A 1 233 ? -13.231 -3.956 3.053 1.00 86.31 233 ALA A CA 1
ATOM 1886 C C . ALA A 1 233 ? -13.589 -2.522 2.617 1.00 86.31 233 ALA A C 1
ATOM 1888 O O . ALA A 1 233 ? -14.606 -2.348 1.956 1.00 86.31 233 ALA A O 1
ATOM 1889 N N . VAL A 1 234 ? -12.791 -1.507 2.973 1.00 83.88 234 VAL A N 1
ATOM 1890 C CA . VAL A 1 234 ? -13.161 -0.082 2.829 1.00 83.88 234 VAL A CA 1
ATOM 1891 C C . VAL A 1 234 ? -12.238 0.728 1.923 1.00 83.88 234 VAL A C 1
ATOM 1893 O O . VAL A 1 234 ? -12.007 1.907 2.175 1.00 83.88 234 VAL A O 1
ATOM 1896 N N . SER A 1 235 ? -11.693 0.127 0.863 1.00 78.38 235 SER A N 1
ATOM 1897 C CA . SER A 1 235 ? -10.842 0.882 -0.070 1.00 78.38 235 SER A CA 1
ATOM 1898 C C . SER A 1 235 ? -11.615 2.017 -0.764 1.00 78.38 235 SER A C 1
ATOM 1900 O O . SER A 1 235 ? -11.159 3.149 -0.767 1.00 78.38 235 SER A O 1
ATOM 1902 N N . CYS A 1 236 ? -12.840 1.756 -1.229 1.00 86.56 236 CYS A N 1
ATOM 1903 C CA . CYS A 1 236 ? -13.636 2.694 -2.026 1.00 86.56 236 CYS A CA 1
ATOM 1904 C C . CYS A 1 236 ? -14.340 3.773 -1.171 1.00 86.56 236 CYS A C 1
ATOM 1906 O O . CYS A 1 236 ? -15.366 3.492 -0.548 1.00 86.56 236 CYS A O 1
ATOM 1908 N N . ASP A 1 237 ? -13.823 5.012 -1.159 1.00 84.06 237 ASP A N 1
ATOM 1909 C CA . ASP A 1 237 ? -14.346 6.161 -0.382 1.00 84.06 237 ASP A CA 1
ATOM 1910 C C . ASP A 1 237 ? -14.641 5.827 1.102 1.00 84.06 237 ASP A C 1
ATOM 1912 O O . ASP A 1 237 ? -15.576 6.365 1.714 1.00 84.06 237 ASP A O 1
ATOM 1916 N N . SER A 1 238 ? -13.871 4.906 1.697 1.00 85.06 238 SER A N 1
ATOM 1917 C CA . SER A 1 238 ? -14.088 4.413 3.065 1.00 85.06 238 SER A CA 1
ATOM 1918 C C . SER A 1 238 ? -15.442 3.708 3.298 1.00 85.06 238 SER A C 1
ATOM 1920 O O . SER A 1 238 ? -15.827 3.492 4.451 1.00 85.06 238 SER A O 1
ATOM 1922 N N . ILE A 1 239 ? -16.186 3.348 2.245 1.00 89.88 239 ILE A N 1
ATOM 1923 C CA . ILE A 1 239 ? -17.503 2.699 2.333 1.00 89.88 239 ILE A CA 1
ATOM 1924 C C . ILE A 1 239 ? -17.322 1.189 2.499 1.00 89.88 239 ILE A C 1
ATOM 1926 O O . ILE A 1 239 ? -16.665 0.541 1.689 1.00 89.88 239 ILE A O 1
ATOM 1930 N N . LEU A 1 240 ? -17.946 0.623 3.534 1.00 90.56 240 LEU A N 1
ATOM 1931 C CA . LEU A 1 240 ? -17.980 -0.822 3.764 1.00 90.56 240 LEU A CA 1
ATOM 1932 C C . LEU A 1 240 ? -19.154 -1.487 3.026 1.00 90.56 240 LEU A C 1
ATOM 1934 O O . LEU A 1 240 ? -18.985 -2.531 2.403 1.00 90.56 240 LEU A O 1
ATOM 1938 N N . TYR A 1 241 ? -20.343 -0.882 3.098 1.00 92.50 241 TYR A N 1
ATOM 1939 C CA . TYR A 1 241 ? -21.504 -1.221 2.269 1.00 92.50 241 TYR A CA 1
ATOM 1940 C C . TYR A 1 241 ? -22.477 -0.037 2.184 1.00 92.50 241 TYR A C 1
ATOM 1942 O O . TYR A 1 241 ? -22.457 0.864 3.031 1.00 92.50 241 TYR A O 1
ATOM 1950 N N . ASP A 1 242 ? -23.377 -0.096 1.202 1.00 93.31 242 ASP A N 1
ATOM 1951 C CA . ASP A 1 242 ? -24.520 0.808 1.041 1.00 93.31 242 ASP A CA 1
ATOM 1952 C C . ASP A 1 242 ? -25.827 -0.004 1.073 1.00 93.31 242 ASP A C 1
ATOM 1954 O O . ASP A 1 242 ? -25.992 -0.968 0.324 1.00 93.31 242 ASP A O 1
ATOM 1958 N N . GLU A 1 243 ? -26.756 0.346 1.966 1.00 93.06 243 GLU A N 1
ATOM 1959 C CA . GLU A 1 243 ? -28.041 -0.354 2.133 1.00 93.06 243 GLU A CA 1
ATOM 1960 C C . GLU A 1 243 ? -28.991 -0.174 0.933 1.00 93.06 243 GLU A C 1
ATOM 1962 O O . GLU A 1 243 ? -29.959 -0.924 0.812 1.00 93.06 243 GLU A O 1
ATOM 1967 N N . THR A 1 244 ? -28.732 0.785 0.036 1.00 94.56 244 THR A N 1
ATOM 1968 C CA . THR A 1 244 ? -29.558 1.020 -1.164 1.00 94.56 244 THR A CA 1
ATOM 1969 C C . THR A 1 244 ? -29.171 0.167 -2.364 1.00 94.56 244 THR A C 1
ATOM 1971 O O . THR A 1 244 ? -30.003 -0.032 -3.254 1.00 94.56 244 THR A O 1
ATOM 1974 N N . MET A 1 245 ? -27.936 -0.340 -2.388 1.00 96.38 245 MET A N 1
ATOM 1975 C CA . MET A 1 245 ? -27.424 -1.144 -3.492 1.00 96.38 245 MET A CA 1
ATOM 1976 C C . MET A 1 245 ? -28.073 -2.529 -3.517 1.00 96.38 245 MET A C 1
ATOM 1978 O O . MET A 1 245 ? -28.334 -3.152 -2.484 1.00 96.38 245 MET A O 1
ATOM 1982 N N . LYS A 1 246 ? -28.291 -3.033 -4.727 1.00 96.56 246 LYS A N 1
ATOM 1983 C CA . LYS A 1 246 ? -28.789 -4.376 -5.032 1.00 96.56 246 LYS A CA 1
ATOM 1984 C C . LYS A 1 246 ? -27.690 -5.212 -5.695 1.00 96.56 246 LYS A C 1
ATOM 1986 O O . LYS A 1 246 ? -26.720 -4.646 -6.196 1.00 96.56 246 LYS A O 1
ATOM 1991 N N . PRO A 1 247 ? -27.832 -6.549 -5.736 1.00 97.38 247 PRO A N 1
ATOM 1992 C CA . PRO A 1 247 ? -26.893 -7.398 -6.460 1.00 97.38 247 PRO A CA 1
ATOM 1993 C C . PRO A 1 247 ? -26.705 -6.934 -7.913 1.00 97.38 247 PRO A C 1
ATOM 1995 O O . PRO A 1 247 ? -27.680 -6.794 -8.651 1.00 97.38 247 PRO A O 1
ATOM 1998 N N . GLY A 1 248 ? -25.453 -6.714 -8.310 1.00 96.00 248 GLY A N 1
ATOM 1999 C CA . GLY A 1 248 ? -25.039 -6.170 -9.602 1.00 96.00 248 GLY A CA 1
ATOM 2000 C C . GLY A 1 248 ? -24.765 -4.662 -9.615 1.00 96.00 248 GLY A C 1
ATOM 2001 O O . GLY A 1 248 ? -24.154 -4.191 -10.571 1.00 96.00 248 GLY A O 1
ATOM 2002 N N . ASP A 1 249 ? -25.168 -3.910 -8.585 1.00 97.81 249 ASP A N 1
ATOM 2003 C CA . ASP A 1 249 ? -24.887 -2.474 -8.511 1.00 97.81 249 ASP A CA 1
ATOM 2004 C C . ASP A 1 249 ? -23.407 -2.220 -8.183 1.00 97.81 249 ASP A C 1
ATOM 2006 O O . ASP A 1 249 ? -22.808 -2.903 -7.344 1.00 97.81 249 ASP A O 1
ATOM 2010 N N . THR A 1 250 ? -22.844 -1.175 -8.794 1.00 96.75 250 THR A N 1
ATOM 2011 C CA . THR A 1 250 ? -21.479 -0.694 -8.547 1.00 96.75 250 THR A CA 1
ATOM 2012 C C . THR A 1 250 ? -21.508 0.784 -8.173 1.00 96.75 250 THR A C 1
ATOM 2014 O O . THR A 1 250 ? -22.066 1.608 -8.896 1.00 96.75 250 THR A O 1
ATOM 2017 N N . TYR A 1 251 ? -20.878 1.119 -7.051 1.00 94.69 251 TYR A N 1
ATOM 2018 C CA . TYR A 1 251 ? -20.520 2.478 -6.675 1.00 94.69 251 TYR A CA 1
ATOM 2019 C C . TYR A 1 251 ? -19.096 2.768 -7.159 1.00 94.69 251 TYR A C 1
ATOM 2021 O O . TYR A 1 251 ? -18.172 1.999 -6.885 1.00 94.69 251 TYR A O 1
ATOM 2029 N N . THR A 1 252 ? -18.926 3.881 -7.865 1.00 91.81 252 THR A N 1
ATOM 2030 C CA . THR A 1 252 ? -17.623 4.395 -8.295 1.00 91.81 252 THR A CA 1
ATOM 2031 C C . THR A 1 252 ? -17.152 5.434 -7.286 1.00 91.81 252 THR A C 1
ATOM 2033 O O . THR A 1 252 ? -17.896 6.364 -6.971 1.00 91.81 252 THR A O 1
ATOM 2036 N N . ALA A 1 253 ? -15.931 5.278 -6.776 1.00 86.62 253 ALA A N 1
ATOM 2037 C CA . ALA A 1 253 ? -15.328 6.229 -5.853 1.00 86.62 253 ALA A CA 1
ATOM 2038 C C . ALA A 1 253 ? -15.216 7.627 -6.468 1.00 86.62 253 ALA A C 1
ATOM 2040 O O . ALA A 1 253 ? -15.129 7.794 -7.682 1.00 86.62 253 ALA A O 1
ATOM 2041 N N . SER A 1 254 ? -15.123 8.634 -5.604 1.00 81.44 254 SER A N 1
ATOM 2042 C CA . SER A 1 254 ? -14.934 10.043 -5.975 1.00 81.44 254 SER A CA 1
ATOM 2043 C C . SER A 1 254 ? -13.706 10.339 -6.847 1.00 81.44 254 SER A C 1
ATOM 2045 O O . SER A 1 254 ? -13.599 11.434 -7.388 1.00 81.44 254 SER A O 1
ATOM 2047 N N . ASP A 1 255 ? -12.755 9.411 -6.958 1.00 72.44 255 ASP A N 1
ATOM 2048 C CA . ASP A 1 255 ? -11.593 9.531 -7.840 1.00 72.44 255 ASP A CA 1
ATOM 2049 C C . ASP A 1 255 ? -11.686 8.713 -9.126 1.00 72.44 255 ASP A C 1
ATOM 2051 O O . ASP A 1 255 ? -10.712 8.663 -9.872 1.00 72.44 255 ASP A O 1
ATOM 2055 N N . GLU A 1 256 ? -12.833 8.075 -9.362 1.00 80.06 256 GLU A N 1
ATOM 2056 C CA . GLU A 1 256 ? -13.154 7.270 -10.543 1.00 80.06 256 GLU A CA 1
ATOM 2057 C C . GLU A 1 256 ? -12.217 6.074 -10.790 1.00 80.06 256 GLU A C 1
ATOM 2059 O O . GLU A 1 256 ? -12.284 5.425 -11.833 1.00 80.06 256 GLU A O 1
ATOM 2064 N N . LYS A 1 257 ? -11.343 5.753 -9.827 1.00 76.88 257 LYS A N 1
ATOM 2065 C CA . LYS A 1 257 ? -10.319 4.701 -9.943 1.00 76.88 257 LYS A CA 1
ATOM 2066 C C . LYS A 1 257 ? -10.617 3.477 -9.095 1.00 76.88 257 LYS A C 1
ATOM 2068 O O . LYS A 1 257 ? -10.027 2.418 -9.319 1.00 76.88 257 LYS A O 1
ATOM 2073 N N . GLU A 1 258 ? -11.497 3.628 -8.116 1.00 86.75 258 GLU A N 1
ATOM 2074 C CA . GLU A 1 258 ? -11.892 2.560 -7.216 1.00 86.75 258 GLU A CA 1
ATOM 2075 C C . GLU A 1 258 ? -13.388 2.306 -7.287 1.00 86.75 258 GLU A C 1
ATOM 2077 O O . GLU A 1 258 ? -14.187 3.203 -7.555 1.00 86.75 258 GLU A O 1
ATOM 2082 N N . PHE A 1 259 ? -13.760 1.056 -7.043 1.00 92.44 259 PHE A N 1
ATOM 2083 C CA . PHE A 1 259 ? -15.128 0.594 -7.207 1.00 92.44 259 PHE A CA 1
ATOM 2084 C C . PHE A 1 259 ? -15.520 -0.286 -6.031 1.00 92.44 259 PHE A C 1
ATOM 2086 O O . PHE A 1 259 ? -14.723 -1.104 -5.568 1.00 92.44 259 PHE A O 1
ATOM 2093 N N . LEU A 1 260 ? -16.767 -0.155 -5.590 1.00 95.88 260 LEU A N 1
ATOM 2094 C CA . LEU A 1 260 ? -17.421 -1.064 -4.660 1.00 95.88 260 LEU A CA 1
ATOM 2095 C C . LEU A 1 260 ? -18.630 -1.671 -5.362 1.00 95.88 260 LEU A C 1
ATOM 2097 O O . LEU A 1 260 ? -19.546 -0.955 -5.749 1.00 95.88 260 LEU A O 1
ATOM 2101 N N . THR A 1 261 ? -18.648 -2.987 -5.521 1.00 97.19 261 THR A N 1
ATOM 2102 C CA . THR A 1 261 ? -19.747 -3.707 -6.174 1.00 97.19 261 THR A CA 1
ATOM 2103 C C . THR A 1 261 ? -20.441 -4.612 -5.172 1.00 97.19 261 THR A C 1
ATOM 2105 O O . THR A 1 261 ? -19.783 -5.403 -4.492 1.00 97.19 261 THR A O 1
ATOM 2108 N N . PHE A 1 262 ? -21.769 -4.543 -5.104 1.00 97.81 262 PHE A N 1
ATOM 2109 C CA . PHE A 1 262 ? -22.548 -5.589 -4.450 1.00 97.81 262 PHE A CA 1
ATOM 2110 C C . PHE A 1 262 ? -22.702 -6.735 -5.449 1.00 97.81 262 PHE A C 1
ATOM 2112 O O . PHE A 1 262 ? -23.641 -6.768 -6.231 1.00 97.81 262 PHE A O 1
ATOM 2119 N N . GLU A 1 263 ? -21.743 -7.657 -5.485 1.00 97.50 263 GLU A N 1
ATOM 2120 C CA . GLU A 1 263 ? -21.664 -8.652 -6.560 1.00 97.50 263 GLU A CA 1
ATOM 2121 C C . GLU A 1 263 ? -22.828 -9.643 -6.506 1.00 97.50 263 GLU A C 1
ATOM 2123 O O . GLU A 1 263 ? -23.415 -9.978 -7.537 1.00 97.50 263 GLU A O 1
ATOM 2128 N N . LYS A 1 264 ? -23.161 -10.139 -5.309 1.00 96.88 264 LYS A N 1
ATOM 2129 C CA . LYS A 1 264 ? -24.148 -11.210 -5.170 1.00 96.88 264 LYS A CA 1
ATOM 2130 C C . LYS A 1 264 ? -24.736 -11.298 -3.766 1.00 96.88 264 LYS A C 1
ATOM 2132 O O . LYS A 1 264 ? -24.014 -11.170 -2.781 1.00 96.88 264 LYS A O 1
ATOM 2137 N N . ASP A 1 265 ? -26.021 -11.616 -3.671 1.00 96.56 265 ASP A N 1
ATOM 2138 C CA . ASP A 1 265 ? -26.679 -12.027 -2.433 1.00 96.56 265 ASP A CA 1
ATOM 2139 C C . ASP A 1 265 ? -26.887 -13.549 -2.369 1.00 96.56 265 ASP A C 1
ATOM 2141 O O . ASP A 1 265 ? -26.610 -14.309 -3.301 1.00 96.56 265 ASP A O 1
ATOM 2145 N N . ASN A 1 266 ? -27.366 -14.015 -1.220 1.00 95.94 266 ASN A N 1
ATOM 2146 C CA . ASN A 1 266 ? -27.707 -15.415 -1.001 1.00 95.94 266 ASN A CA 1
ATOM 2147 C C . ASN A 1 266 ? -26.556 -16.405 -1.283 1.00 95.94 266 ASN A C 1
ATOM 2149 O O . ASN A 1 266 ? -26.746 -17.516 -1.783 1.00 95.94 266 ASN A O 1
ATOM 2153 N N . VAL A 1 267 ? -25.330 -15.986 -0.966 1.00 97.50 267 VAL A N 1
ATOM 2154 C CA . VAL A 1 267 ? -24.109 -16.764 -1.170 1.00 97.50 267 VAL A CA 1
ATOM 2155 C C . VAL A 1 267 ? -23.930 -17.759 -0.026 1.00 97.50 267 VAL A C 1
ATOM 2157 O O . VAL A 1 267 ? -24.062 -17.406 1.146 1.00 97.50 267 VAL A O 1
ATOM 2160 N N . TYR A 1 268 ? -23.604 -19.006 -0.365 1.00 97.88 268 TYR A N 1
ATOM 2161 C CA . TYR A 1 268 ? -23.130 -19.998 0.597 1.00 97.88 268 TYR A CA 1
ATOM 2162 C C . TYR A 1 268 ? -21.622 -19.835 0.801 1.00 97.88 268 TYR A C 1
ATOM 2164 O O . TYR A 1 268 ? -20.863 -19.821 -0.170 1.00 97.88 268 TYR A O 1
ATOM 2172 N N . VAL A 1 269 ? -21.191 -19.735 2.057 1.00 97.69 269 VAL A N 1
ATOM 2173 C CA . VAL A 1 269 ? -19.782 -19.598 2.436 1.00 97.69 269 VAL A CA 1
ATOM 2174 C C . VAL A 1 269 ? -19.409 -20.726 3.388 1.00 97.69 269 VAL A C 1
ATOM 2176 O O . VAL A 1 269 ? -19.910 -20.795 4.509 1.00 97.69 269 VAL A O 1
ATOM 2179 N N . ASP A 1 270 ? -18.493 -21.584 2.950 1.00 96.56 270 ASP A N 1
ATOM 2180 C CA . ASP A 1 270 ? -17.771 -22.517 3.814 1.00 96.56 270 ASP A CA 1
ATOM 2181 C C . ASP A 1 270 ? -16.364 -21.962 4.024 1.00 96.56 270 ASP A C 1
ATOM 2183 O O . ASP A 1 270 ? -15.572 -21.875 3.082 1.00 96.56 270 ASP A O 1
ATOM 2187 N N . ASN A 1 271 ? -16.077 -21.519 5.247 1.00 91.31 271 ASN A N 1
ATOM 2188 C CA . ASN A 1 271 ? -14.780 -20.941 5.591 1.00 91.31 271 ASN A CA 1
ATOM 2189 C C . ASN A 1 271 ? -13.875 -21.930 6.347 1.00 91.31 271 ASN A C 1
ATOM 2191 O O . ASN A 1 271 ? -12.888 -21.510 6.944 1.00 91.31 271 ASN A O 1
ATOM 2195 N N . GLY A 1 272 ? -14.217 -23.225 6.360 1.00 91.00 272 GLY A N 1
ATOM 2196 C CA . GLY A 1 272 ? -13.477 -24.281 7.055 1.00 91.00 272 GLY A CA 1
ATOM 2197 C C . GLY A 1 272 ? -13.772 -24.404 8.555 1.00 91.00 272 GLY A C 1
ATOM 2198 O O . GLY A 1 272 ? -13.566 -25.478 9.119 1.00 91.00 272 GLY A O 1
ATOM 2199 N N . TYR A 1 273 ? -14.293 -23.354 9.197 1.00 95.62 273 TYR A N 1
ATOM 2200 C CA . TYR A 1 273 ? -14.713 -23.376 10.605 1.00 95.62 273 TYR A CA 1
ATOM 2201 C C . TYR A 1 273 ? -16.230 -23.453 10.750 1.00 95.62 273 TYR A C 1
ATOM 2203 O O . TYR A 1 273 ? -16.743 -24.158 11.617 1.00 95.62 273 TYR A O 1
ATOM 2211 N N . HIS A 1 274 ? -16.940 -22.743 9.876 1.00 97.00 274 HIS A N 1
ATOM 2212 C CA . HIS A 1 274 ? -18.386 -22.596 9.894 1.00 97.00 274 HIS A CA 1
ATOM 2213 C C . HIS A 1 274 ? -18.943 -22.645 8.473 1.00 97.00 274 HIS A C 1
ATOM 2215 O O . HIS A 1 274 ? -18.248 -22.375 7.489 1.00 97.00 274 HIS A O 1
ATOM 2221 N N . LYS A 1 275 ? -20.236 -22.955 8.385 1.00 97.88 275 LYS A N 1
ATOM 2222 C CA . LYS A 1 275 ? -21.012 -22.926 7.146 1.00 97.88 275 LYS A CA 1
ATOM 2223 C C . LYS A 1 275 ? -22.084 -21.861 7.277 1.00 97.88 275 LYS A C 1
ATOM 2225 O O . LYS A 1 275 ? -22.957 -21.971 8.135 1.00 97.88 275 LYS A O 1
ATOM 2230 N N . PHE A 1 276 ? -22.005 -20.838 6.438 1.00 97.88 276 PHE A N 1
ATOM 2231 C CA . PHE A 1 276 ? -22.947 -19.731 6.433 1.00 97.88 276 PHE A CA 1
ATOM 2232 C C . PHE A 1 276 ? -23.777 -19.759 5.156 1.00 97.88 276 PHE A C 1
ATOM 2234 O O . PHE A 1 276 ? -23.250 -19.725 4.046 1.00 97.88 276 PHE A O 1
ATOM 2241 N N . GLU A 1 277 ? -25.091 -19.799 5.330 1.00 97.69 277 GLU A N 1
ATOM 2242 C CA . GLU A 1 277 ? -26.056 -19.585 4.259 1.00 97.69 277 GLU A CA 1
ATOM 2243 C C . GLU A 1 277 ? -26.523 -18.131 4.256 1.00 97.69 277 GLU A C 1
ATOM 2245 O O . GLU A 1 277 ? -26.550 -17.458 5.295 1.00 97.69 277 GLU A O 1
ATOM 2250 N N . ASN A 1 278 ? -26.973 -17.671 3.094 1.00 97.31 278 ASN A N 1
ATOM 2251 C CA . ASN A 1 278 ? -27.555 -16.347 2.905 1.00 97.31 278 ASN A CA 1
ATOM 2252 C C . ASN A 1 278 ? -26.574 -15.213 3.266 1.00 97.31 278 ASN A C 1
ATOM 2254 O O . ASN A 1 278 ? -26.915 -14.315 4.041 1.00 97.31 278 ASN A O 1
ATOM 2258 N N . CYS A 1 279 ? -25.337 -15.298 2.767 1.00 98.31 279 CYS A N 1
ATOM 2259 C CA . CYS A 1 279 ? -24.343 -14.226 2.850 1.00 98.31 279 CYS A CA 1
ATOM 2260 C C . CYS A 1 279 ? -24.455 -13.265 1.659 1.00 98.31 279 CYS A C 1
ATOM 2262 O O . CYS A 1 279 ? -24.915 -13.633 0.579 1.00 98.31 279 CYS A O 1
ATOM 2264 N N . GLU A 1 280 ? -23.969 -12.047 1.850 1.00 98.19 280 GLU A N 1
ATOM 2265 C CA . GLU A 1 280 ? -23.752 -11.046 0.811 1.00 98.19 280 GLU A CA 1
ATOM 2266 C C . GLU A 1 280 ? -22.273 -11.024 0.415 1.00 98.19 280 GLU A C 1
ATOM 2268 O O . GLU A 1 280 ? -21.406 -11.134 1.281 1.00 98.19 280 GLU A O 1
ATOM 2273 N N . LEU A 1 281 ? -21.985 -10.858 -0.874 1.00 98.12 281 LEU A N 1
ATOM 2274 C CA . LEU A 1 281 ? -20.643 -10.679 -1.416 1.00 98.12 281 LEU A CA 1
ATOM 2275 C C . LEU A 1 281 ? -20.478 -9.246 -1.926 1.00 98.12 281 LEU A C 1
ATOM 2277 O O . LEU A 1 281 ? -21.101 -8.853 -2.911 1.00 98.12 281 LEU A O 1
ATOM 2281 N N . TRP A 1 282 ? -19.593 -8.506 -1.268 1.00 97.81 282 TRP A N 1
ATOM 2282 C CA . TRP A 1 282 ? -19.174 -7.157 -1.629 1.00 97.81 282 TRP A CA 1
ATOM 2283 C C . TRP A 1 282 ? -17.753 -7.208 -2.172 1.00 97.81 282 TRP A C 1
ATOM 2285 O O . TRP A 1 282 ? -16.894 -7.851 -1.573 1.00 97.81 282 TRP A O 1
ATOM 2295 N N . VAL A 1 283 ? -17.487 -6.553 -3.297 1.00 96.62 283 VAL A N 1
ATOM 2296 C CA . VAL A 1 283 ? -16.159 -6.550 -3.916 1.00 96.62 283 VAL A CA 1
ATOM 2297 C C . VAL A 1 283 ? -15.674 -5.126 -4.061 1.00 96.62 283 VAL A C 1
ATOM 2299 O O . VAL A 1 283 ? -16.268 -4.342 -4.800 1.00 96.62 283 VAL A O 1
ATOM 2302 N N . SER A 1 284 ? -14.589 -4.807 -3.361 1.00 92.38 284 SER A N 1
ATOM 2303 C CA . SER A 1 284 ? -13.855 -3.571 -3.576 1.00 92.38 284 SER A CA 1
ATOM 2304 C C . SER A 1 284 ? -12.682 -3.826 -4.523 1.00 92.38 284 SER A C 1
ATOM 2306 O O . SER A 1 284 ? -11.966 -4.826 -4.401 1.00 92.38 284 SER A O 1
ATOM 2308 N N . HIS A 1 285 ? -12.502 -2.945 -5.501 1.00 87.62 285 HIS A N 1
ATOM 2309 C CA . HIS A 1 285 ? -11.456 -3.056 -6.513 1.00 87.62 285 HIS A CA 1
ATOM 2310 C C . HIS A 1 285 ? -10.748 -1.717 -6.703 1.00 87.62 285 HIS A C 1
ATOM 2312 O O . HIS A 1 285 ? -11.397 -0.685 -6.862 1.00 87.62 285 HIS A O 1
ATOM 2318 N N . SER A 1 286 ? -9.418 -1.756 -6.721 1.00 79.00 286 SER A N 1
ATOM 2319 C CA . SER A 1 286 ? -8.541 -0.667 -7.142 1.00 79.00 286 SER A CA 1
ATOM 2320 C C . SER A 1 286 ? -7.427 -1.210 -8.040 1.00 79.00 286 SER A C 1
ATOM 2322 O O . SER A 1 286 ? -7.315 -2.415 -8.278 1.00 79.00 286 SER A O 1
ATOM 2324 N N . GLN A 1 287 ? -6.551 -0.326 -8.522 1.00 68.25 287 GLN A N 1
ATOM 2325 C CA . GLN A 1 287 ? -5.435 -0.709 -9.390 1.00 68.25 287 GLN A CA 1
ATOM 2326 C C . GLN A 1 287 ? -4.517 -1.791 -8.788 1.00 68.25 287 GLN A C 1
ATOM 2328 O O . GLN A 1 287 ? -3.930 -2.567 -9.549 1.00 68.25 287 GLN A O 1
ATOM 2333 N N . TYR A 1 288 ? -4.378 -1.829 -7.459 1.00 68.50 288 TYR A N 1
ATOM 2334 C CA . TYR A 1 288 ? -3.394 -2.660 -6.750 1.00 68.50 288 TYR A CA 1
ATOM 2335 C C . TYR A 1 288 ? -4.007 -3.610 -5.719 1.00 68.50 288 TYR A C 1
ATOM 2337 O O . TYR A 1 288 ? -3.325 -4.527 -5.250 1.00 68.50 288 TYR A O 1
ATOM 2345 N N . HIS A 1 289 ? -5.282 -3.402 -5.384 1.00 77.81 289 HIS A N 1
ATOM 2346 C CA . HIS A 1 289 ? -5.984 -4.140 -4.347 1.00 77.81 289 HIS A CA 1
ATOM 2347 C C . HIS A 1 289 ? -7.309 -4.668 -4.883 1.00 77.81 289 HIS A C 1
ATOM 2349 O O . HIS A 1 289 ? -8.025 -4.011 -5.636 1.00 77.81 289 HIS A O 1
ATOM 2355 N N . THR A 1 290 ? -7.660 -5.881 -4.495 1.00 88.88 290 THR A N 1
ATOM 2356 C CA . THR A 1 290 ? -9.019 -6.390 -4.653 1.00 88.88 290 THR A CA 1
ATOM 2357 C C . THR A 1 290 ? -9.385 -7.132 -3.390 1.00 88.88 290 THR A C 1
ATOM 2359 O O . THR A 1 290 ? -8.676 -8.060 -3.003 1.00 88.88 290 THR A O 1
ATOM 2362 N N . THR A 1 291 ? -10.490 -6.742 -2.767 1.00 93.25 291 THR A N 1
ATOM 2363 C CA . THR A 1 291 ? -11.005 -7.411 -1.577 1.00 93.25 291 THR A CA 1
ATOM 2364 C C . THR A 1 291 ? -12.408 -7.907 -1.861 1.00 93.25 291 THR A C 1
ATOM 2366 O O . THR A 1 291 ? -13.313 -7.126 -2.148 1.00 93.25 291 THR A O 1
ATOM 2369 N N . LYS A 1 292 ? -12.606 -9.218 -1.743 1.00 96.50 292 LYS A N 1
ATOM 2370 C CA . LYS A 1 292 ? -13.941 -9.816 -1.682 1.00 96.50 292 LYS A CA 1
ATOM 2371 C C . LYS A 1 292 ? -14.338 -9.981 -0.226 1.00 96.50 292 LYS A C 1
ATOM 2373 O O . LYS A 1 292 ? -13.708 -10.755 0.487 1.00 96.50 292 LYS A O 1
ATOM 2378 N N . THR A 1 293 ? -15.386 -9.297 0.201 1.00 97.31 293 THR A N 1
ATOM 2379 C CA . THR A 1 293 ? -15.895 -9.295 1.573 1.00 97.31 293 THR A CA 1
ATOM 2380 C C . THR A 1 293 ? -17.231 -10.015 1.624 1.00 97.31 293 THR A C 1
ATOM 2382 O O . THR A 1 293 ? -18.212 -9.584 1.021 1.00 97.31 293 THR A O 1
ATOM 2385 N N . TYR A 1 294 ? -17.280 -11.112 2.373 1.00 98.25 294 TYR A N 1
ATOM 2386 C CA . TYR A 1 294 ? -18.499 -11.877 2.590 1.00 98.25 294 TYR A CA 1
ATOM 2387 C C . TYR A 1 294 ? -19.104 -11.481 3.933 1.00 98.25 294 TYR A C 1
ATOM 2389 O O . TYR A 1 294 ? -18.483 -11.675 4.983 1.00 98.25 294 TYR A O 1
ATOM 2397 N N . ILE A 1 295 ? -20.319 -10.941 3.903 1.00 98.12 295 ILE A N 1
ATOM 2398 C CA . ILE A 1 295 ? -21.035 -10.457 5.084 1.00 98.12 295 ILE A CA 1
ATOM 2399 C C . ILE A 1 295 ? -22.242 -11.355 5.329 1.00 98.12 295 ILE A C 1
ATOM 2401 O O . ILE A 1 295 ? -23.072 -11.550 4.446 1.00 98.12 295 ILE A O 1
ATOM 2405 N N . LYS A 1 296 ? -22.363 -11.892 6.541 1.00 98.00 296 LYS A N 1
ATOM 2406 C CA . LYS A 1 296 ? -23.544 -12.626 6.990 1.00 98.00 296 LYS A CA 1
ATOM 2407 C C . LYS A 1 296 ? -24.414 -11.705 7.849 1.00 98.00 296 LYS A C 1
ATOM 2409 O O . LYS A 1 296 ? -23.999 -11.391 8.966 1.00 98.00 296 LYS A O 1
ATOM 2414 N N . PRO A 1 297 ? -25.619 -11.308 7.395 1.00 97.31 297 PRO A N 1
ATOM 2415 C CA . PRO A 1 297 ? -26.512 -10.499 8.216 1.00 97.31 297 PRO A CA 1
ATOM 2416 C C . PRO A 1 297 ? -26.781 -11.118 9.592 1.00 97.31 297 PRO A C 1
ATOM 2418 O O . PRO A 1 297 ? -26.974 -12.333 9.700 1.00 97.31 297 PRO A O 1
ATOM 2421 N N . GLY A 1 298 ? -26.756 -10.283 10.634 1.00 97.06 298 GLY A N 1
ATOM 2422 C CA . GLY A 1 298 ? -26.853 -10.690 12.039 1.00 97.06 298 GLY A CA 1
ATOM 2423 C C . GLY A 1 298 ? -25.556 -11.232 12.653 1.00 97.06 298 GLY A C 1
ATOM 2424 O O . GLY A 1 298 ? -25.534 -11.508 13.848 1.00 97.06 298 GLY A O 1
ATOM 2425 N N . ILE A 1 299 ? -24.479 -11.379 11.873 1.00 97.88 299 ILE A N 1
ATOM 2426 C CA . ILE A 1 299 ? -23.164 -11.822 12.362 1.00 97.88 299 ILE A CA 1
ATOM 2427 C C . ILE A 1 299 ? -22.091 -10.803 11.995 1.00 97.88 299 ILE A C 1
ATOM 2429 O O . ILE A 1 299 ? -21.366 -10.362 12.873 1.00 97.88 299 ILE A O 1
ATOM 2433 N N . GLY A 1 300 ? -21.991 -10.403 10.731 1.00 97.06 300 GLY A N 1
ATOM 2434 C CA . GLY A 1 300 ? -20.971 -9.490 10.219 1.00 97.06 300 GLY A CA 1
ATOM 2435 C C . GLY A 1 300 ? -20.057 -10.143 9.184 1.00 97.06 300 GLY A C 1
ATOM 2436 O O . GLY A 1 300 ? -20.495 -11.018 8.439 1.00 97.06 300 GLY A O 1
ATOM 2437 N N . ILE A 1 301 ? -18.801 -9.702 9.085 1.00 97.62 301 ILE A N 1
ATOM 2438 C CA . ILE A 1 301 ? -17.853 -10.229 8.091 1.00 97.62 301 ILE A CA 1
ATOM 2439 C C . ILE A 1 301 ? -17.471 -11.667 8.469 1.00 97.62 301 ILE A C 1
ATOM 2441 O O . ILE A 1 301 ? -16.997 -11.916 9.573 1.00 97.62 301 ILE A O 1
ATOM 2445 N N . VAL A 1 302 ? -17.672 -12.627 7.564 1.00 98.06 302 VAL A N 1
ATOM 2446 C CA . VAL A 1 302 ? -17.373 -14.056 7.807 1.00 98.06 302 VAL A CA 1
ATOM 2447 C C . VAL A 1 302 ? -16.141 -14.557 7.053 1.00 98.06 302 VAL A C 1
ATOM 2449 O O . VAL A 1 302 ? -15.541 -15.573 7.423 1.00 98.06 302 VAL A O 1
ATOM 2452 N N . LEU A 1 303 ? -15.766 -13.848 5.990 1.00 97.19 303 LEU A N 1
ATOM 2453 C CA . LEU A 1 303 ? -14.629 -14.150 5.132 1.00 97.19 303 LEU A CA 1
ATOM 2454 C C . LEU A 1 303 ? -14.224 -12.880 4.375 1.00 97.19 303 LEU A C 1
ATOM 2456 O O . LEU A 1 303 ? -15.089 -12.172 3.861 1.00 97.19 303 LEU A O 1
ATOM 2460 N N . THR A 1 304 ? -12.923 -12.631 4.254 1.00 95.69 304 THR A N 1
ATOM 2461 C CA . THR A 1 304 ? -12.382 -11.752 3.207 1.00 95.69 304 THR A CA 1
ATOM 2462 C C . THR A 1 304 ? -11.380 -12.519 2.358 1.00 95.69 304 THR A C 1
ATOM 2464 O O . THR A 1 304 ? -10.621 -13.311 2.906 1.00 95.69 304 THR A O 1
ATOM 2467 N N . ASP A 1 305 ? -11.391 -12.306 1.046 1.00 94.56 305 ASP A N 1
ATOM 2468 C CA . ASP A 1 305 ? -10.361 -12.764 0.106 1.00 94.56 305 ASP A CA 1
ATOM 2469 C C . ASP A 1 305 ? -9.640 -11.515 -0.407 1.00 94.56 305 ASP A C 1
ATOM 2471 O O . ASP A 1 305 ? -10.205 -10.732 -1.176 1.00 94.56 305 ASP A O 1
ATOM 2475 N N . GLN A 1 306 ? -8.450 -11.271 0.138 1.00 90.50 306 GLN A N 1
ATOM 2476 C CA . GLN A 1 306 ? -7.665 -10.063 -0.087 1.00 90.50 306 GLN A CA 1
ATOM 2477 C C . GLN A 1 306 ? -6.561 -10.382 -1.080 1.00 90.50 306 GLN A C 1
ATOM 2479 O O . GLN A 1 306 ? -5.712 -11.224 -0.804 1.00 90.50 306 GLN A O 1
ATOM 2484 N N . THR A 1 307 ? -6.538 -9.681 -2.207 1.00 85.44 307 THR A N 1
ATOM 2485 C CA . THR A 1 307 ? -5.436 -9.717 -3.167 1.00 85.44 307 THR A CA 1
ATOM 2486 C C . THR A 1 307 ? -4.744 -8.365 -3.181 1.00 85.44 307 THR A C 1
ATOM 2488 O O . THR A 1 307 ? -5.351 -7.355 -3.531 1.00 85.44 307 THR A O 1
ATOM 2491 N N . VAL A 1 308 ? -3.469 -8.355 -2.806 1.00 75.81 308 VAL A N 1
ATOM 2492 C CA . VAL A 1 308 ? -2.621 -7.163 -2.748 1.00 75.81 308 VAL A CA 1
ATOM 2493 C C . VAL A 1 308 ? -1.356 -7.439 -3.545 1.00 75.81 308 VAL A C 1
ATOM 2495 O O . VAL A 1 308 ? -0.638 -8.393 -3.249 1.00 75.81 308 VAL A O 1
ATOM 2498 N N . LEU A 1 309 ? -1.093 -6.629 -4.576 1.00 69.12 309 LEU A N 1
ATOM 2499 C CA . LEU A 1 309 ? 0.112 -6.747 -5.416 1.00 69.12 309 LEU A CA 1
ATOM 2500 C C . LEU A 1 309 ? 0.354 -8.187 -5.927 1.00 69.12 309 LEU A C 1
ATOM 2502 O O . LEU A 1 309 ? 1.479 -8.687 -5.923 1.00 69.12 309 LEU A O 1
ATOM 2506 N N . GLY A 1 310 ? -0.726 -8.878 -6.310 1.00 67.38 310 GLY A N 1
ATOM 2507 C CA . GLY A 1 310 ? -0.693 -10.247 -6.840 1.00 67.38 310 GLY A CA 1
ATOM 2508 C C . GLY A 1 310 ? -0.541 -11.368 -5.801 1.00 67.38 310 GLY A C 1
ATOM 2509 O O . GLY A 1 310 ? -0.581 -12.538 -6.182 1.00 67.38 310 GLY A O 1
ATOM 2510 N N . LYS A 1 311 ? -0.399 -11.052 -4.506 1.00 74.44 311 LYS A N 1
ATOM 2511 C CA . LYS A 1 311 ? -0.460 -12.035 -3.415 1.00 74.44 311 LYS A CA 1
ATOM 2512 C C . LYS A 1 311 ? -1.871 -12.052 -2.821 1.00 74.44 311 LYS A C 1
ATOM 2514 O O . LYS A 1 311 ? -2.422 -10.993 -2.522 1.00 74.44 311 LYS A O 1
ATOM 2519 N N . SER A 1 312 ? -2.443 -13.244 -2.661 1.00 83.00 312 SER A N 1
ATOM 2520 C CA . SER A 1 312 ? -3.785 -13.425 -2.100 1.00 83.00 312 SER A CA 1
ATOM 2521 C C . SER A 1 312 ? -3.738 -14.136 -0.751 1.00 83.00 312 SER A C 1
ATOM 2523 O O . SER A 1 312 ? -2.931 -15.047 -0.556 1.00 83.00 312 SER A O 1
ATOM 2525 N N . VAL A 1 313 ? -4.628 -13.750 0.159 1.00 87.38 313 VAL A N 1
ATOM 2526 C CA . VAL A 1 313 ? -4.907 -14.474 1.404 1.00 87.38 313 VAL A CA 1
ATOM 2527 C C . VAL A 1 313 ? -6.395 -14.427 1.696 1.00 87.38 313 VAL A C 1
ATOM 2529 O O . VAL A 1 313 ? -7.066 -13.429 1.414 1.00 87.38 313 VAL A O 1
ATOM 2532 N N . LYS A 1 314 ? -6.904 -15.466 2.347 1.00 93.38 314 LYS A N 1
ATOM 2533 C CA . LYS A 1 314 ? -8.231 -15.436 2.945 1.00 93.38 314 LYS A CA 1
ATOM 2534 C C . LYS A 1 314 ? -8.125 -15.215 4.438 1.00 93.38 314 LYS A C 1
ATOM 2536 O O . LYS A 1 314 ? -7.450 -15.961 5.137 1.00 93.38 314 LYS A O 1
ATOM 2541 N N . ILE A 1 315 ? -8.855 -14.231 4.948 1.00 94.19 315 ILE A N 1
ATOM 2542 C CA . ILE A 1 315 ? -9.039 -14.033 6.386 1.00 94.19 315 ILE A CA 1
ATOM 2543 C C . ILE A 1 315 ? -10.423 -14.561 6.762 1.00 94.19 315 ILE A C 1
ATOM 2545 O O . ILE A 1 315 ? -11.445 -14.029 6.324 1.00 94.19 315 ILE A O 1
ATOM 2549 N N . GLN A 1 316 ? -10.452 -15.638 7.540 1.00 96.00 316 GLN A N 1
ATOM 2550 C CA . GLN A 1 316 ? -11.628 -16.456 7.833 1.00 96.00 316 GLN A CA 1
ATOM 2551 C C . GLN A 1 316 ? -12.118 -16.210 9.260 1.00 96.00 316 GLN A C 1
ATOM 2553 O O . GLN A 1 316 ? -11.319 -16.191 10.199 1.00 96.00 316 GLN A O 1
ATOM 2558 N N . LEU A 1 317 ? -13.432 -16.053 9.444 1.00 98.00 317 LEU A N 1
ATOM 2559 C CA . LEU A 1 317 ? -14.035 -15.973 10.775 1.00 98.00 317 LEU A CA 1
ATOM 2560 C C . LEU A 1 317 ? -13.984 -17.342 11.458 1.00 98.00 317 LEU A C 1
ATOM 2562 O O . LEU A 1 317 ? -14.688 -18.275 11.073 1.00 98.00 317 LEU A O 1
ATOM 2566 N N . LYS A 1 318 ? -13.158 -17.442 12.494 1.00 97.31 318 LYS A N 1
ATOM 2567 C CA . LYS A 1 318 ? -12.945 -18.665 13.266 1.00 97.31 318 LYS A CA 1
ATOM 2568 C C . LYS A 1 318 ? -13.962 -18.817 14.392 1.00 97.31 318 LYS A C 1
ATOM 2570 O O . LYS A 1 318 ? -14.424 -19.921 14.664 1.00 97.31 318 LYS A O 1
ATOM 2575 N N . ASP A 1 319 ? -14.284 -17.720 15.067 1.00 98.12 319 ASP A N 1
ATOM 2576 C CA . ASP A 1 319 ? -15.150 -17.698 16.247 1.00 98.12 319 ASP A CA 1
ATOM 2577 C C . ASP A 1 319 ? -15.789 -16.312 16.399 1.00 98.12 319 ASP A C 1
ATOM 2579 O O . ASP A 1 319 ? -15.200 -15.308 15.987 1.00 98.12 319 ASP A O 1
ATOM 2583 N N . PHE A 1 320 ? -16.984 -16.246 16.978 1.00 98.12 320 PHE A N 1
ATOM 2584 C CA . PHE A 1 320 ? -17.710 -14.994 17.173 1.00 98.12 320 PHE A CA 1
ATOM 2585 C C . PHE A 1 320 ? -18.670 -15.068 18.362 1.00 98.12 320 PHE A C 1
ATOM 2587 O O . PHE A 1 320 ? -19.203 -16.122 18.695 1.00 98.12 320 PHE A O 1
ATOM 2594 N N . GLU A 1 321 ? -18.918 -13.919 18.980 1.00 98.38 321 GLU A N 1
ATOM 2595 C CA . GLU A 1 321 ? -19.856 -13.755 20.086 1.00 98.38 321 GLU A CA 1
ATOM 2596 C C . GLU A 1 321 ? -20.736 -12.533 19.802 1.00 98.38 321 GLU A C 1
ATOM 2598 O O . GLU A 1 321 ? -20.257 -11.398 19.834 1.00 98.38 321 GLU A O 1
ATOM 2603 N N . ILE A 1 322 ? -22.017 -12.770 19.502 1.00 97.94 322 ILE A N 1
ATOM 2604 C CA . ILE A 1 322 ? -23.020 -11.717 19.296 1.00 97.94 322 ILE A CA 1
ATOM 2605 C C . ILE A 1 322 ? -23.936 -11.685 20.518 1.00 97.94 322 ILE A C 1
ATOM 2607 O O . ILE A 1 322 ? -24.728 -12.600 20.737 1.00 97.94 322 ILE A O 1
ATOM 2611 N N . LYS A 1 323 ? -23.814 -10.631 21.323 1.00 96.94 323 LYS A N 1
ATOM 2612 C CA . LYS A 1 323 ? -24.601 -10.407 22.545 1.00 96.94 323 LYS A CA 1
ATOM 2613 C C . LYS A 1 323 ? -25.888 -9.624 22.287 1.00 96.94 323 LYS A C 1
ATOM 2615 O O . LYS A 1 323 ? -26.820 -9.710 23.081 1.00 96.94 323 LYS A O 1
ATOM 2620 N N . GLY A 1 324 ? -25.939 -8.867 21.195 1.00 94.88 324 GLY A N 1
ATOM 2621 C CA . GLY A 1 324 ? -27.089 -8.058 20.796 1.00 94.88 324 GLY A CA 1
ATOM 2622 C C . GLY A 1 324 ? -26.810 -7.242 19.536 1.00 94.88 324 GLY A C 1
ATOM 2623 O O . GLY A 1 324 ? -25.760 -7.406 18.913 1.00 94.88 324 GLY A O 1
ATOM 2624 N N . GLY A 1 325 ? -27.732 -6.342 19.189 1.00 93.81 325 GLY A N 1
ATOM 2625 C CA . GLY A 1 325 ? -27.660 -5.501 17.989 1.00 93.81 325 GLY A CA 1
ATOM 2626 C C . GLY A 1 325 ? -28.357 -6.116 16.771 1.00 93.81 325 GLY A C 1
ATOM 2627 O O . GLY A 1 325 ? -28.665 -7.306 16.745 1.00 93.81 325 GLY A O 1
ATOM 2628 N N . GLU A 1 326 ? -28.613 -5.285 15.763 1.00 91.94 326 GLU A N 1
ATOM 2629 C CA . GLU A 1 326 ? -29.322 -5.652 14.531 1.00 91.94 326 GLU A CA 1
ATOM 2630 C C . GLU A 1 326 ? -28.514 -5.259 13.283 1.00 91.94 326 GLU A C 1
ATOM 2632 O O . GLU A 1 326 ? -27.483 -4.593 13.373 1.00 91.94 326 GLU A O 1
ATOM 2637 N N . GLY A 1 327 ? -28.998 -5.661 12.105 1.00 91.94 327 GLY A N 1
ATOM 2638 C CA . GLY A 1 327 ? -28.424 -5.284 10.813 1.00 91.94 327 GLY A CA 1
ATOM 2639 C C . GLY A 1 327 ? -27.381 -6.263 10.273 1.00 91.94 327 GLY A C 1
ATOM 2640 O O . GLY A 1 327 ? -27.257 -7.407 10.720 1.00 91.94 327 GLY A O 1
ATOM 2641 N N . LYS A 1 328 ? -26.644 -5.820 9.247 1.00 93.94 328 LYS A N 1
ATOM 2642 C CA . LYS A 1 328 ? -25.636 -6.649 8.568 1.00 93.94 328 LYS A CA 1
ATOM 2643 C C . LYS A 1 328 ? -24.476 -7.001 9.496 1.00 93.94 328 LYS A C 1
ATOM 2645 O O . LYS A 1 328 ? -24.079 -8.160 9.575 1.00 93.94 328 LYS A O 1
ATOM 2650 N N . ILE A 1 329 ? -23.986 -5.998 10.222 1.00 94.56 329 ILE A N 1
ATOM 2651 C CA . ILE A 1 329 ? -23.008 -6.138 11.298 1.00 94.56 329 ILE A CA 1
ATOM 2652 C C . ILE A 1 329 ? -23.687 -5.640 12.578 1.00 94.56 329 ILE A C 1
ATOM 2654 O O . ILE A 1 329 ? -23.985 -4.450 12.666 1.00 94.56 329 ILE A O 1
ATOM 2658 N N . PRO A 1 330 ? -23.955 -6.516 13.559 1.00 95.00 330 PRO A N 1
ATOM 2659 C CA . PRO A 1 330 ? -24.605 -6.107 14.793 1.00 95.00 330 PRO A CA 1
ATOM 2660 C C . PRO A 1 330 ? -23.621 -5.313 15.661 1.00 95.00 330 PRO A C 1
ATOM 2662 O O . PRO A 1 330 ? -22.675 -5.866 16.229 1.00 95.00 330 PRO A O 1
ATOM 2665 N N . PHE A 1 331 ? -23.835 -4.003 15.775 1.00 93.94 331 PHE A N 1
ATOM 2666 C CA . PHE A 1 331 ? -23.039 -3.137 16.644 1.00 93.94 331 PHE A CA 1
ATOM 2667 C C . PHE A 1 331 ? -23.656 -3.070 18.040 1.00 93.94 331 PHE A C 1
ATOM 2669 O O . PHE A 1 331 ? -24.603 -2.334 18.294 1.00 93.94 331 PHE A O 1
ATOM 2676 N N . PHE A 1 332 ? -23.112 -3.867 18.953 1.00 95.94 332 PHE A N 1
ATOM 2677 C CA . PHE A 1 332 ? -23.481 -3.874 20.364 1.00 95.94 332 PHE A CA 1
ATOM 2678 C C . PHE A 1 332 ? -22.217 -4.044 21.196 1.00 95.94 332 PHE A C 1
ATOM 2680 O O . PHE A 1 332 ? -21.349 -4.830 20.811 1.00 95.94 332 PHE A O 1
ATOM 2687 N N . LYS A 1 333 ? -22.092 -3.298 22.304 1.00 95.50 333 LYS A N 1
ATOM 2688 C CA . LYS A 1 333 ? -20.886 -3.312 23.148 1.00 95.50 333 LYS A CA 1
ATOM 2689 C C . LYS A 1 333 ? -20.499 -4.755 23.492 1.00 95.50 333 LYS A C 1
ATOM 2691 O O . LYS A 1 333 ? -21.345 -5.564 23.865 1.00 95.50 333 LYS A O 1
ATOM 2696 N N . ASP A 1 334 ? -19.215 -5.060 23.332 1.00 95.62 334 ASP A N 1
ATOM 2697 C CA . ASP A 1 334 ? -18.603 -6.378 23.527 1.00 95.62 334 ASP A CA 1
ATOM 2698 C C . ASP A 1 334 ? -18.975 -7.482 22.522 1.00 95.62 334 ASP A C 1
ATOM 2700 O O . ASP A 1 334 ? -18.515 -8.614 22.707 1.00 95.62 334 ASP A O 1
ATOM 2704 N N . ASN A 1 335 ? -19.728 -7.197 21.450 1.00 98.19 335 ASN A N 1
ATOM 2705 C CA . ASN A 1 335 ? -19.760 -8.110 20.302 1.00 98.19 335 ASN A CA 1
ATOM 2706 C C . ASN A 1 335 ? -18.333 -8.312 19.786 1.00 98.19 335 ASN A C 1
ATOM 2708 O O . ASN A 1 335 ? -17.561 -7.351 19.710 1.00 98.19 335 ASN A O 1
ATOM 2712 N N . ARG A 1 336 ? -17.974 -9.556 19.461 1.00 98.12 336 ARG A N 1
ATOM 2713 C CA . ARG A 1 336 ? -16.587 -9.949 19.189 1.00 98.12 336 ARG A CA 1
ATOM 2714 C C . ARG A 1 336 ? -16.491 -10.915 18.017 1.00 98.12 336 ARG A C 1
ATOM 2716 O O . ARG A 1 336 ? -17.266 -11.859 17.913 1.00 98.12 336 ARG A O 1
ATOM 2723 N N . TRP A 1 337 ? -15.455 -10.734 17.209 1.00 98.38 337 TRP A N 1
ATOM 2724 C CA . TRP A 1 337 ? -15.093 -11.591 16.085 1.00 98.38 337 TRP A CA 1
ATOM 2725 C C . TRP A 1 337 ? -13.618 -11.959 16.172 1.00 98.38 337 TRP A C 1
ATOM 2727 O O . TRP A 1 337 ? -12.770 -11.102 16.423 1.00 98.38 337 TRP A O 1
ATOM 2737 N N . LYS A 1 338 ? -13.300 -13.235 15.968 1.00 97.81 338 LYS A N 1
ATOM 2738 C CA . LYS A 1 338 ? -11.927 -13.738 15.914 1.00 97.81 338 LYS A CA 1
ATOM 2739 C C . LYS A 1 338 ? -11.688 -14.343 14.543 1.00 97.81 338 LYS A C 1
ATOM 2741 O O . LYS A 1 338 ? -12.376 -15.283 14.146 1.00 97.81 338 LYS A O 1
ATOM 2746 N N . TYR A 1 339 ? -10.681 -13.837 13.856 1.00 96.75 339 TYR A N 1
ATOM 2747 C CA . TYR A 1 339 ? -10.296 -14.269 12.527 1.00 96.75 339 TYR A CA 1
ATOM 2748 C C . TYR A 1 339 ? -8.901 -14.882 12.517 1.00 96.75 339 TYR A C 1
ATOM 2750 O O . TYR A 1 339 ? -8.070 -14.602 13.387 1.00 96.75 339 TYR A O 1
ATOM 2758 N N . CYS A 1 340 ? -8.638 -15.688 11.496 1.00 94.00 340 CYS A N 1
ATOM 2759 C CA . CYS A 1 340 ? -7.306 -16.168 11.153 1.00 94.00 340 CYS A CA 1
ATOM 2760 C C . CYS A 1 340 ? -7.108 -16.179 9.638 1.00 94.00 340 CYS A C 1
ATOM 2762 O O . CYS A 1 340 ? -8.079 -16.260 8.888 1.00 94.00 340 CYS A O 1
ATOM 2764 N N . ALA A 1 341 ? -5.856 -16.093 9.196 1.00 91.62 341 ALA A N 1
ATOM 2765 C CA . ALA A 1 341 ? -5.536 -16.276 7.785 1.00 91.62 341 ALA A CA 1
ATOM 2766 C C . ALA A 1 341 ? -5.553 -17.763 7.410 1.00 91.62 341 ALA A C 1
ATOM 2768 O O . ALA A 1 341 ? -5.248 -18.614 8.249 1.00 91.62 341 ALA A O 1
ATOM 2769 N N . ASP A 1 342 ? -5.826 -18.064 6.144 1.00 90.06 342 ASP A N 1
ATOM 2770 C CA . ASP A 1 342 ? -5.691 -19.390 5.534 1.00 90.06 342 ASP A CA 1
ATOM 2771 C C . ASP A 1 342 ? -4.224 -19.753 5.234 1.00 90.06 342 ASP A C 1
ATOM 2773 O O . ASP A 1 342 ? -3.873 -20.255 4.168 1.00 90.06 342 ASP A O 1
ATOM 2777 N N . THR A 1 343 ? -3.342 -19.508 6.201 1.00 87.31 343 THR A N 1
ATOM 2778 C CA . THR A 1 343 ? -1.927 -19.879 6.136 1.00 87.31 343 THR A CA 1
ATOM 2779 C C . THR A 1 343 ? -1.691 -21.247 6.768 1.00 87.31 343 THR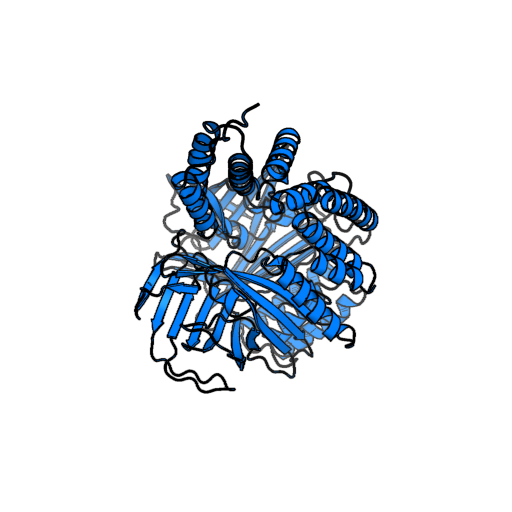 A C 1
ATOM 2781 O O . THR A 1 343 ? -2.435 -21.676 7.650 1.00 87.31 343 THR A O 1
ATOM 2784 N N . ASP A 1 344 ? -0.615 -21.932 6.369 1.00 88.06 344 ASP A N 1
ATOM 2785 C CA . ASP A 1 344 ? -0.186 -23.147 7.068 1.00 88.06 344 ASP A CA 1
ATOM 2786 C C . ASP A 1 344 ? 0.338 -22.769 8.472 1.00 88.06 344 ASP A C 1
ATOM 2788 O O . ASP A 1 344 ? 1.375 -22.096 8.581 1.00 88.06 344 ASP A O 1
ATOM 2792 N N . PRO A 1 345 ? -0.342 -23.204 9.555 1.00 88.19 345 PRO A N 1
ATOM 2793 C CA . PRO A 1 345 ? 0.004 -22.837 10.924 1.00 88.19 345 PRO A CA 1
ATOM 2794 C C . PRO A 1 345 ? 1.360 -23.388 11.375 1.00 88.19 345 PRO A C 1
ATOM 2796 O O . PRO A 1 345 ? 1.839 -22.994 12.434 1.00 88.19 345 PRO A O 1
ATOM 2799 N N . LYS A 1 346 ? 1.998 -24.279 10.603 1.00 89.88 346 LYS A N 1
ATOM 2800 C CA . LYS A 1 346 ? 3.386 -24.701 10.825 1.00 89.88 346 LYS A CA 1
ATOM 2801 C C . LYS A 1 346 ? 4.384 -23.569 10.559 1.00 89.88 346 LYS A C 1
ATOM 2803 O O . LYS A 1 346 ? 5.431 -23.524 11.204 1.00 89.88 346 LYS A O 1
ATOM 2808 N N . TYR A 1 347 ? 4.081 -22.685 9.610 1.00 88.00 347 TYR A N 1
ATOM 2809 C CA . TYR A 1 347 ? 4.986 -21.622 9.162 1.00 88.00 347 TYR A CA 1
ATOM 2810 C C . TYR A 1 347 ? 4.526 -20.248 9.638 1.00 88.00 347 TYR A C 1
ATOM 2812 O O . TYR A 1 347 ? 5.346 -19.465 10.121 1.00 88.00 347 TYR A O 1
ATOM 2820 N N . VAL A 1 348 ? 3.224 -19.962 9.545 1.00 87.06 348 VAL A N 1
ATOM 2821 C CA . VAL A 1 348 ? 2.646 -18.665 9.912 1.00 87.06 348 VAL A CA 1
ATOM 2822 C C . VAL A 1 348 ? 1.345 -18.858 10.662 1.00 87.06 348 VAL A C 1
ATOM 2824 O O . VAL A 1 348 ? 0.434 -19.525 10.175 1.00 87.06 348 VAL A O 1
ATOM 2827 N N . THR A 1 349 ? 1.218 -18.193 11.806 1.00 88.62 349 THR A N 1
ATOM 2828 C CA . THR A 1 349 ? -0.084 -18.010 12.446 1.00 88.62 349 THR A CA 1
ATOM 2829 C C . THR A 1 349 ? -0.466 -16.547 12.390 1.00 88.62 349 THR A C 1
ATOM 2831 O O . THR A 1 349 ? 0.294 -15.686 12.828 1.00 88.62 349 THR A O 1
ATOM 2834 N N . HIS A 1 350 ? -1.661 -16.279 11.888 1.00 89.62 350 HIS A N 1
ATOM 2835 C CA . HIS A 1 350 ? -2.237 -14.948 11.851 1.00 89.62 350 HIS A CA 1
ATOM 2836 C C . HIS A 1 350 ? -3.534 -14.943 12.655 1.00 89.62 350 HIS A C 1
ATOM 2838 O O . HIS A 1 350 ? -4.383 -15.819 12.467 1.00 89.62 350 HIS A O 1
ATOM 2844 N N . ARG A 1 351 ? -3.682 -13.970 13.551 1.00 91.19 351 ARG A N 1
ATOM 2845 C CA . ARG A 1 351 ? -4.865 -13.769 14.388 1.00 91.19 351 ARG A CA 1
ATOM 2846 C C . ARG A 1 351 ? -5.291 -12.316 14.276 1.00 91.19 351 ARG A C 1
ATOM 2848 O O . ARG A 1 351 ? -4.477 -11.418 14.456 1.00 91.19 351 ARG A O 1
ATOM 2855 N N . VAL A 1 352 ? -6.584 -12.104 14.067 1.00 92.94 352 VAL A N 1
ATOM 2856 C CA . VAL A 1 352 ? -7.215 -10.791 14.221 1.00 92.94 352 VAL A CA 1
ATOM 2857 C C . VAL A 1 352 ? -8.370 -10.935 15.193 1.00 92.94 352 VAL A C 1
ATOM 2859 O O . VAL A 1 352 ? -9.189 -11.841 15.052 1.00 92.94 352 VAL A O 1
ATOM 2862 N N . VAL A 1 353 ? -8.453 -10.063 16.187 1.00 95.44 353 VAL A N 1
ATOM 2863 C CA . VAL A 1 353 ? -9.608 -9.965 17.076 1.00 95.44 353 VAL A CA 1
ATOM 2864 C C . VAL A 1 353 ? -10.210 -8.587 16.919 1.00 95.44 353 VAL A C 1
ATOM 2866 O O . VAL A 1 353 ? -9.554 -7.584 17.178 1.00 95.44 353 VAL A O 1
ATOM 2869 N N . CYS A 1 354 ? -11.474 -8.557 16.518 1.00 95.44 354 CYS A N 1
ATOM 2870 C CA . CYS A 1 354 ? -12.256 -7.337 16.446 1.00 95.44 354 CYS A CA 1
ATOM 2871 C C . CYS A 1 354 ? -13.336 -7.365 17.526 1.00 95.44 354 CYS A C 1
ATOM 2873 O O . CYS A 1 354 ? -13.954 -8.409 17.745 1.00 95.44 354 CYS A O 1
ATOM 2875 N N . TYR A 1 355 ? -13.597 -6.245 18.192 1.00 96.69 355 TYR A N 1
ATOM 2876 C CA . TYR A 1 355 ? -14.711 -6.143 19.137 1.00 96.69 355 TYR A CA 1
ATOM 2877 C C . TYR A 1 355 ? -15.296 -4.734 19.191 1.00 96.69 355 TYR A C 1
ATOM 2879 O O . TYR A 1 355 ? -14.580 -3.759 18.991 1.00 96.69 355 TYR A O 1
ATOM 2887 N N . VAL A 1 356 ? -16.587 -4.609 19.498 1.00 96.56 356 VAL A N 1
ATOM 2888 C CA . VAL A 1 356 ? -17.227 -3.300 19.708 1.00 96.56 356 VAL A CA 1
ATOM 2889 C C . VAL A 1 356 ? -16.807 -2.753 21.070 1.00 96.56 356 VAL A C 1
ATOM 2891 O O . VAL A 1 356 ? -17.275 -3.223 22.107 1.00 96.56 356 VAL A O 1
ATOM 2894 N N . ALA A 1 357 ? -15.911 -1.769 21.069 1.00 95.44 357 ALA A N 1
ATOM 2895 C CA . ALA A 1 357 ? -15.415 -1.117 22.278 1.00 95.44 357 ALA A CA 1
ATOM 2896 C C . ALA A 1 357 ? -16.411 -0.077 22.810 1.00 95.44 357 ALA A C 1
ATOM 2898 O O . ALA A 1 357 ? -16.642 0.011 24.017 1.00 95.44 357 ALA A O 1
ATOM 2899 N N . TYR A 1 358 ? -17.033 0.669 21.897 1.00 94.94 358 TYR A N 1
ATOM 2900 C CA . TYR A 1 358 ? -17.974 1.738 22.204 1.00 94.94 358 TYR A CA 1
ATOM 2901 C C . TYR A 1 358 ? -19.027 1.855 21.102 1.00 94.94 358 TYR A C 1
ATOM 2903 O O . TYR A 1 358 ? -18.723 1.666 19.922 1.00 94.94 358 TYR A O 1
ATOM 2911 N N . THR A 1 359 ? -20.257 2.190 21.483 1.00 93.12 359 THR A N 1
ATOM 2912 C CA . THR A 1 359 ? -21.278 2.658 20.548 1.00 93.12 359 THR A CA 1
ATOM 2913 C C . THR A 1 359 ? -22.329 3.503 21.263 1.00 93.12 359 THR A C 1
ATOM 2915 O O . THR A 1 359 ? -22.690 3.201 22.401 1.00 93.12 359 THR A O 1
ATOM 2918 N N . ASP A 1 360 ? -22.818 4.541 20.589 1.00 89.94 360 ASP A N 1
ATOM 2919 C CA . ASP A 1 360 ? -23.964 5.368 20.999 1.00 89.94 360 ASP A CA 1
ATOM 2920 C C . ASP A 1 360 ? -25.122 5.317 19.974 1.00 89.94 360 ASP A C 1
ATOM 2922 O O . ASP A 1 360 ? -26.108 6.037 20.110 1.00 89.94 360 ASP A O 1
ATOM 2926 N N . GLY A 1 361 ? -25.019 4.441 18.966 1.00 81.25 361 GLY A N 1
ATOM 2927 C CA . GLY A 1 361 ? -25.958 4.318 17.846 1.00 81.25 361 GLY A CA 1
ATOM 2928 C C . GLY A 1 361 ? -25.543 5.078 16.579 1.00 81.25 361 GLY A C 1
ATOM 2929 O O . GLY A 1 361 ? -25.873 4.628 15.483 1.00 81.25 361 GLY A O 1
ATOM 2930 N N . GLU A 1 362 ? -24.768 6.158 16.698 1.00 81.06 362 GLU A N 1
ATOM 2931 C CA . GLU A 1 362 ? -24.262 6.945 15.558 1.00 81.06 362 GLU A CA 1
ATOM 2932 C C . GLU A 1 362 ? -22.756 6.745 15.350 1.00 81.06 362 GLU A C 1
ATOM 2934 O O . GLU A 1 362 ? -22.263 6.622 14.224 1.00 81.06 362 GLU A O 1
ATOM 2939 N N . LYS A 1 363 ? -22.021 6.703 16.461 1.00 87.56 363 LYS A N 1
ATOM 2940 C CA . LYS A 1 363 ? -20.617 6.345 16.585 1.00 87.56 363 LYS A CA 1
ATOM 2941 C C . LYS A 1 363 ? -20.492 4.870 16.916 1.00 87.56 363 LYS A C 1
ATOM 2943 O O . LYS A 1 363 ? -21.151 4.356 17.824 1.00 87.56 363 LYS A O 1
ATOM 2948 N N . ILE A 1 364 ? -19.559 4.201 16.253 1.00 92.06 364 ILE A N 1
ATOM 2949 C CA . ILE A 1 364 ? -19.087 2.882 16.658 1.00 92.06 364 ILE A CA 1
ATOM 2950 C C . ILE A 1 364 ? -17.566 2.920 16.710 1.00 92.06 364 ILE A C 1
ATOM 2952 O O . ILE A 1 364 ? -16.933 3.435 15.796 1.00 92.06 364 ILE A O 1
ATOM 2956 N N . ILE A 1 365 ? -16.973 2.358 17.760 1.00 93.19 365 ILE A N 1
ATOM 2957 C CA . ILE A 1 365 ? -15.534 2.094 17.809 1.00 93.19 365 ILE A CA 1
ATOM 2958 C C . ILE A 1 365 ? -15.317 0.589 17.869 1.00 93.19 365 ILE A C 1
ATOM 2960 O O . ILE A 1 365 ? -15.783 -0.082 18.794 1.00 93.19 365 ILE A O 1
ATOM 2964 N N . ILE A 1 366 ? -14.581 0.070 16.891 1.00 93.38 366 ILE A N 1
ATOM 2965 C CA . ILE A 1 366 ? -14.119 -1.314 16.849 1.00 93.38 366 ILE A CA 1
ATOM 2966 C C . ILE A 1 366 ? -12.669 -1.354 17.323 1.00 93.38 366 ILE A C 1
ATOM 2968 O O . ILE A 1 366 ? -11.794 -0.744 16.712 1.00 93.38 366 ILE A O 1
ATOM 2972 N N . GLY A 1 367 ? -12.409 -2.090 18.400 1.00 93.19 367 GLY A N 1
ATOM 2973 C CA . GLY A 1 367 ? -11.053 -2.484 18.758 1.00 93.19 367 GLY A CA 1
ATOM 2974 C C . GLY A 1 367 ? -10.554 -3.556 17.807 1.00 93.19 367 GLY A C 1
ATOM 2975 O O . GLY A 1 367 ? -11.306 -4.470 17.474 1.00 93.19 367 GLY A O 1
ATOM 2976 N N . ASN A 1 368 ? -9.311 -3.424 17.363 1.00 91.06 368 ASN A N 1
ATOM 2977 C CA . ASN A 1 368 ? -8.645 -4.317 16.430 1.00 91.06 368 ASN A CA 1
ATOM 2978 C C . ASN A 1 368 ? -7.290 -4.738 17.007 1.00 91.06 368 ASN A C 1
ATOM 2980 O O . ASN A 1 368 ? -6.383 -3.919 17.142 1.00 91.06 368 ASN A O 1
ATOM 2984 N N . GLU A 1 369 ? -7.159 -6.020 17.328 1.00 91.75 369 GLU A N 1
ATOM 2985 C CA . GLU A 1 369 ? -5.922 -6.650 17.787 1.00 91.75 369 GLU A CA 1
ATOM 2986 C C . GLU A 1 369 ? -5.453 -7.619 16.699 1.00 91.75 369 GLU A C 1
ATOM 2988 O O . GLU A 1 369 ? -6.050 -8.679 16.502 1.00 91.75 369 GLU A O 1
ATOM 2993 N N . GLN A 1 370 ? -4.398 -7.260 15.978 1.00 88.38 370 GLN A N 1
ATOM 2994 C CA . GLN A 1 370 ? -3.830 -8.059 14.902 1.00 88.38 370 GLN A CA 1
ATOM 2995 C C . GLN A 1 370 ? -2.431 -8.546 15.273 1.00 88.38 370 GLN A C 1
ATOM 2997 O O . GLN A 1 370 ? -1.570 -7.791 15.724 1.00 88.38 370 GLN A O 1
ATOM 3002 N N . GLU A 1 371 ? -2.197 -9.823 15.009 1.00 86.62 371 GLU A N 1
ATOM 3003 C CA . GLU A 1 371 ? -0.934 -10.496 15.243 1.00 86.62 371 GLU A CA 1
ATOM 3004 C C . GLU A 1 371 ? -0.605 -11.423 14.084 1.00 86.62 371 GLU A C 1
ATOM 3006 O O . GLU A 1 371 ? -1.434 -12.218 13.638 1.00 86.62 371 GLU A O 1
ATOM 3011 N N . THR A 1 372 ? 0.648 -11.367 13.647 1.00 85.38 372 THR A N 1
ATOM 3012 C CA . THR A 1 372 ? 1.226 -12.371 12.762 1.00 85.38 372 THR A CA 1
ATOM 3013 C C . THR A 1 372 ? 2.517 -12.888 13.365 1.00 85.38 372 THR A C 1
ATOM 3015 O O . THR A 1 372 ? 3.435 -12.117 13.640 1.00 85.38 372 THR A O 1
ATOM 3018 N N . LEU A 1 373 ? 2.597 -14.204 13.533 1.00 84.19 373 LEU A N 1
ATOM 3019 C CA . LEU A 1 373 ? 3.782 -14.916 13.989 1.00 84.19 373 LEU A CA 1
ATOM 3020 C C . LEU A 1 373 ? 4.362 -15.707 12.828 1.00 84.19 373 LEU A C 1
ATOM 3022 O O . LEU A 1 373 ? 3.672 -16.539 12.237 1.00 84.19 373 LEU A O 1
ATOM 3026 N N . ARG A 1 374 ? 5.645 -15.489 12.541 1.00 85.06 374 ARG A N 1
ATOM 3027 C CA . ARG A 1 374 ? 6.412 -16.315 11.606 1.00 85.06 374 ARG A CA 1
ATOM 3028 C C . ARG A 1 374 ? 7.183 -17.363 12.408 1.00 85.06 374 ARG A C 1
ATOM 3030 O O . ARG A 1 374 ? 8.217 -17.061 12.999 1.00 85.06 374 ARG A O 1
ATOM 3037 N N . LEU A 1 375 ? 6.669 -18.590 12.433 1.00 85.38 375 LEU A N 1
ATOM 3038 C CA . LEU A 1 375 ? 7.230 -19.710 13.198 1.00 85.38 375 LEU A CA 1
ATOM 3039 C C . LEU A 1 375 ? 8.397 -20.383 12.468 1.00 85.38 375 LEU A C 1
ATOM 3041 O O . LEU A 1 375 ? 9.384 -20.769 13.091 1.00 85.38 375 LEU A O 1
ATOM 3045 N N . ALA A 1 376 ? 8.287 -20.515 11.147 1.00 87.25 376 ALA A N 1
ATOM 3046 C CA . ALA A 1 376 ? 9.303 -21.102 10.284 1.00 87.25 376 ALA A CA 1
ATOM 3047 C C . ALA A 1 376 ? 9.108 -20.639 8.833 1.00 87.25 376 ALA A C 1
ATOM 3049 O O . ALA A 1 376 ? 8.096 -20.023 8.496 1.00 87.25 376 ALA A O 1
ATOM 3050 N N . TRP A 1 377 ? 10.077 -20.966 7.983 1.00 87.00 377 TRP A N 1
ATOM 3051 C CA . TRP A 1 377 ? 9.973 -20.827 6.533 1.00 87.00 377 TRP A CA 1
ATOM 3052 C C . TRP A 1 377 ? 9.774 -22.208 5.904 1.00 87.00 377 TRP A C 1
ATOM 3054 O O . TRP A 1 377 ? 10.419 -23.179 6.313 1.00 87.00 377 TRP A O 1
ATOM 3064 N N . ASP A 1 378 ? 8.883 -22.306 4.927 1.00 90.00 378 ASP A N 1
ATOM 3065 C CA . ASP A 1 378 ? 8.734 -23.482 4.086 1.00 90.00 378 ASP A CA 1
ATOM 3066 C C . ASP A 1 378 ? 9.869 -23.526 3.067 1.00 90.00 378 ASP A C 1
ATOM 3068 O O . ASP A 1 378 ? 9.796 -22.963 1.975 1.00 90.00 378 ASP A O 1
ATOM 3072 N N . GLU A 1 379 ? 10.926 -24.253 3.418 1.00 90.69 379 GLU A N 1
ATOM 3073 C CA . GLU A 1 379 ? 12.102 -24.396 2.562 1.00 90.69 379 GLU A CA 1
ATOM 3074 C C . GLU A 1 379 ? 11.839 -25.148 1.249 1.00 90.69 379 GLU A C 1
ATOM 3076 O O . GLU A 1 379 ? 12.749 -25.243 0.428 1.00 90.69 379 GLU A O 1
ATOM 3081 N N . ASN A 1 380 ? 10.626 -25.678 1.034 1.00 91.12 380 ASN A N 1
ATOM 3082 C CA . ASN A 1 380 ? 10.207 -26.297 -0.225 1.00 91.12 380 ASN A CA 1
ATOM 3083 C C . ASN A 1 380 ? 9.346 -25.368 -1.097 1.00 91.12 380 ASN A C 1
ATOM 3085 O O . ASN A 1 380 ? 9.066 -25.707 -2.250 1.00 91.12 380 ASN A O 1
ATOM 3089 N N . ASN A 1 381 ? 8.931 -24.214 -0.572 1.00 89.19 381 ASN A N 1
ATOM 3090 C CA . ASN A 1 381 ? 8.115 -23.237 -1.277 1.00 89.19 381 ASN A CA 1
ATOM 3091 C C . ASN A 1 381 ? 8.997 -22.110 -1.830 1.00 89.19 381 ASN A C 1
ATOM 3093 O O . ASN A 1 381 ? 9.748 -21.467 -1.101 1.00 89.19 381 ASN A O 1
ATOM 3097 N N . PHE A 1 382 ? 8.904 -21.862 -3.136 1.00 88.88 382 PHE A N 1
ATOM 3098 C CA . PHE A 1 382 ? 9.706 -20.829 -3.789 1.00 88.88 382 PHE A CA 1
ATOM 3099 C C . PHE A 1 382 ? 9.380 -19.414 -3.298 1.00 88.88 382 PHE A C 1
ATOM 3101 O O . PHE A 1 382 ? 10.301 -18.639 -3.045 1.00 88.88 382 PHE A O 1
ATOM 3108 N N . ASP A 1 383 ? 8.095 -19.079 -3.171 1.00 83.50 383 ASP A N 1
ATOM 3109 C CA . ASP A 1 383 ? 7.662 -17.739 -2.771 1.00 83.50 383 ASP A CA 1
ATOM 3110 C C . ASP A 1 383 ? 8.059 -17.479 -1.305 1.00 83.50 383 ASP A C 1
ATOM 3112 O O . ASP A 1 383 ? 8.609 -16.422 -1.001 1.00 83.50 383 ASP A O 1
ATOM 3116 N N . ASP A 1 384 ? 7.913 -18.474 -0.420 1.00 84.75 384 ASP A N 1
ATOM 3117 C CA . ASP A 1 384 ? 8.314 -18.347 0.990 1.00 84.75 384 ASP A CA 1
ATOM 3118 C C . ASP A 1 384 ? 9.845 -18.259 1.152 1.00 84.75 384 ASP A C 1
ATOM 3120 O O . ASP A 1 384 ? 10.346 -17.446 1.926 1.00 84.75 384 ASP A O 1
ATOM 3124 N N . MET A 1 385 ? 10.620 -19.015 0.362 1.00 87.88 385 MET A N 1
ATOM 3125 C CA . MET A 1 385 ? 12.083 -18.876 0.327 1.00 87.88 385 MET A CA 1
ATOM 3126 C C . MET A 1 385 ? 12.548 -17.539 -0.262 1.00 87.88 385 MET A C 1
ATOM 3128 O O . MET A 1 385 ? 13.597 -17.030 0.139 1.00 87.88 385 MET A O 1
ATOM 3132 N N . SER A 1 386 ? 11.797 -16.970 -1.208 1.00 83.31 386 SER A N 1
ATOM 3133 C CA . SER A 1 386 ? 12.065 -15.635 -1.748 1.00 83.31 386 SER A CA 1
ATOM 3134 C C . SER A 1 386 ? 11.842 -14.568 -0.676 1.00 83.31 386 SER A C 1
ATOM 3136 O O . SER A 1 386 ? 12.729 -13.751 -0.431 1.00 83.31 386 SER A O 1
ATOM 3138 N N . ASP A 1 387 ? 10.709 -14.630 0.029 1.00 78.62 387 ASP A N 1
ATOM 3139 C CA . ASP A 1 387 ? 10.388 -13.725 1.136 1.00 78.62 387 ASP A CA 1
ATOM 3140 C C . ASP A 1 387 ? 11.403 -13.870 2.290 1.00 78.62 387 ASP A C 1
ATOM 3142 O O . ASP A 1 387 ? 11.812 -12.869 2.890 1.00 78.62 387 ASP A O 1
ATOM 3146 N N . TYR A 1 388 ? 11.888 -15.092 2.559 1.00 81.81 388 TYR A N 1
ATOM 3147 C CA . TYR A 1 388 ? 12.949 -15.332 3.541 1.00 81.81 388 TYR A CA 1
ATOM 3148 C C . TYR A 1 388 ? 14.253 -14.633 3.150 1.00 81.81 388 TYR A C 1
ATOM 3150 O O . TYR A 1 388 ? 14.845 -13.904 3.948 1.00 81.81 388 TYR A O 1
ATOM 3158 N N . LEU A 1 389 ? 14.686 -14.820 1.903 1.00 80.00 389 LEU A N 1
ATOM 3159 C CA . LEU A 1 389 ? 15.914 -14.226 1.392 1.00 80.00 389 LEU A CA 1
ATOM 3160 C C . LEU A 1 389 ? 15.865 -12.693 1.445 1.00 80.00 389 LEU A C 1
ATOM 3162 O O . LEU A 1 389 ? 16.836 -12.058 1.857 1.00 80.00 389 LEU A O 1
ATOM 3166 N N . GLN A 1 390 ? 14.728 -12.104 1.065 1.00 74.06 390 GLN A N 1
ATOM 3167 C CA . GLN A 1 390 ? 14.507 -10.658 1.130 1.00 74.06 390 GLN A CA 1
ATOM 3168 C C . GLN A 1 390 ? 14.552 -10.145 2.569 1.00 74.06 390 GLN A C 1
ATOM 3170 O O . GLN A 1 390 ? 15.258 -9.180 2.863 1.00 74.06 390 GLN A O 1
ATOM 3175 N N . THR A 1 391 ? 13.863 -10.840 3.475 1.00 74.00 391 THR A N 1
ATOM 3176 C CA . THR A 1 391 ? 13.856 -10.528 4.906 1.00 74.00 391 THR A CA 1
ATOM 3177 C C . THR A 1 391 ? 15.281 -10.469 5.456 1.00 74.00 391 THR A C 1
ATOM 3179 O O . THR A 1 391 ? 15.693 -9.459 6.025 1.00 74.00 391 THR A O 1
ATOM 3182 N N . GLU A 1 392 ? 16.083 -11.504 5.216 1.00 74.88 392 GLU A N 1
ATOM 3183 C CA . GLU A 1 392 ? 17.461 -11.590 5.713 1.00 74.88 392 GLU A CA 1
ATOM 3184 C C . GLU A 1 392 ? 18.395 -10.583 5.028 1.00 74.88 392 GLU A C 1
ATOM 3186 O O . GLU A 1 392 ? 19.338 -10.082 5.644 1.00 74.88 392 GLU A O 1
ATOM 3191 N N . PHE A 1 393 ? 18.100 -10.193 3.784 1.00 71.12 393 PHE A N 1
ATOM 3192 C CA . PHE A 1 393 ? 18.839 -9.138 3.096 1.00 71.12 393 PHE A CA 1
ATOM 3193 C C . PHE A 1 393 ? 18.631 -7.756 3.729 1.00 71.12 393 PHE A C 1
ATOM 3195 O O . PHE A 1 393 ? 19.494 -6.897 3.588 1.00 71.12 393 PHE A O 1
ATOM 3202 N N . THR A 1 394 ? 17.553 -7.513 4.468 1.00 65.94 394 THR A N 1
ATOM 3203 C CA . THR A 1 394 ? 17.353 -6.222 5.159 1.00 65.94 394 THR A CA 1
ATOM 3204 C C . THR A 1 394 ? 17.951 -6.187 6.569 1.00 65.94 394 THR A C 1
ATOM 3206 O O . THR A 1 394 ? 18.098 -5.115 7.154 1.00 65.94 394 THR A O 1
ATOM 3209 N N . ARG A 1 395 ? 18.361 -7.339 7.121 1.00 66.00 395 ARG A N 1
ATOM 3210 C CA . ARG A 1 395 ? 18.903 -7.421 8.485 1.00 66.00 395 ARG A CA 1
ATOM 3211 C C . ARG A 1 395 ? 20.315 -6.840 8.584 1.00 66.00 395 ARG A C 1
ATOM 3213 O O . ARG A 1 395 ? 21.143 -6.980 7.678 1.00 66.00 395 ARG A O 1
ATOM 3220 N N . LYS A 1 396 ? 20.602 -6.233 9.739 1.00 62.81 396 LYS A N 1
ATOM 3221 C CA . LYS A 1 396 ? 21.949 -5.835 10.169 1.00 62.81 396 LYS A CA 1
ATOM 3222 C C . LYS A 1 396 ? 22.613 -7.025 10.875 1.00 62.81 396 LYS A C 1
ATOM 3224 O O . LYS A 1 396 ? 22.446 -7.198 12.076 1.00 62.81 396 LYS A O 1
ATOM 3229 N N . ASP A 1 397 ? 23.316 -7.867 10.120 1.00 64.19 397 ASP A N 1
ATOM 3230 C CA . ASP A 1 397 ? 24.047 -9.037 10.635 1.00 64.19 397 ASP A CA 1
ATOM 3231 C C . ASP A 1 397 ? 25.470 -9.076 10.038 1.00 64.19 397 ASP A C 1
ATOM 3233 O O . ASP A 1 397 ? 25.605 -9.079 8.811 1.00 64.19 397 ASP A O 1
ATOM 3237 N N . PRO A 1 398 ? 26.543 -9.132 10.852 1.00 60.53 398 PRO A N 1
ATOM 3238 C CA . PRO A 1 398 ? 27.913 -9.267 10.347 1.00 60.53 398 PRO A CA 1
ATOM 3239 C C . PRO A 1 398 ? 28.152 -10.559 9.538 1.00 60.53 398 PRO A C 1
ATOM 3241 O O . PRO A 1 398 ? 29.035 -10.587 8.683 1.00 60.53 398 PRO A O 1
ATOM 3244 N N . ASN A 1 399 ? 27.351 -11.614 9.740 1.00 66.38 399 ASN A N 1
ATOM 3245 C CA . ASN A 1 399 ? 27.418 -12.877 8.990 1.00 66.38 399 ASN A CA 1
ATOM 3246 C C . ASN A 1 399 ? 26.431 -12.958 7.810 1.00 66.38 399 ASN A C 1
ATOM 3248 O O . ASN A 1 399 ? 26.372 -13.983 7.119 1.00 66.38 399 ASN A O 1
ATOM 3252 N N . LYS A 1 400 ? 25.695 -11.874 7.527 1.00 73.50 400 LYS A N 1
ATOM 3253 C CA . LYS A 1 400 ? 24.641 -11.780 6.501 1.00 73.50 400 LYS A CA 1
ATOM 3254 C C . LYS A 1 400 ? 25.028 -12.405 5.165 1.00 73.50 400 LYS A C 1
ATOM 3256 O O . LYS A 1 400 ? 24.247 -13.135 4.564 1.00 73.50 400 LYS A O 1
ATOM 3261 N N . LYS A 1 401 ? 26.257 -12.163 4.706 1.00 72.38 401 LYS A N 1
ATOM 3262 C CA . LYS A 1 401 ? 26.745 -12.674 3.421 1.00 72.38 401 LYS A CA 1
ATOM 3263 C C . LYS A 1 401 ? 26.672 -14.202 3.333 1.00 72.38 401 LYS A C 1
ATOM 3265 O O . LYS A 1 401 ? 26.129 -14.720 2.364 1.00 72.38 401 LYS A O 1
ATOM 3270 N N . ALA A 1 402 ? 27.200 -14.922 4.325 1.00 73.12 402 ALA A N 1
ATOM 3271 C CA . ALA A 1 402 ? 27.216 -16.386 4.315 1.00 73.12 402 ALA A CA 1
ATOM 3272 C C . ALA A 1 402 ? 25.792 -16.965 4.376 1.00 73.12 402 ALA A C 1
ATOM 3274 O O . ALA A 1 402 ? 25.463 -17.873 3.612 1.00 73.12 402 ALA A O 1
ATOM 3275 N N . ASN A 1 403 ? 24.935 -16.372 5.212 1.00 75.25 403 ASN A N 1
ATOM 3276 C CA . ASN A 1 403 ? 23.533 -16.761 5.359 1.00 75.25 403 ASN A CA 1
ATOM 3277 C C . ASN A 1 403 ? 22.761 -16.619 4.037 1.00 75.25 403 ASN A C 1
ATOM 3279 O O . ASN A 1 403 ? 22.088 -17.557 3.606 1.00 75.25 403 ASN A O 1
ATOM 3283 N N . LEU A 1 404 ? 22.929 -15.493 3.339 1.00 79.25 404 LEU A N 1
ATOM 3284 C CA . LEU A 1 404 ? 22.274 -15.248 2.053 1.00 79.25 404 LEU A CA 1
ATOM 3285 C C . LEU A 1 404 ? 22.735 -16.209 0.950 1.00 79.25 404 LEU A C 1
ATOM 3287 O O . LEU A 1 404 ? 21.913 -16.623 0.136 1.00 79.25 404 LEU A O 1
ATOM 3291 N N . TYR A 1 405 ? 24.012 -16.615 0.921 1.00 81.19 405 TYR A N 1
ATOM 3292 C CA . TYR A 1 405 ? 24.485 -17.614 -0.050 1.00 81.19 405 TYR A CA 1
ATOM 3293 C C . TYR A 1 405 ? 23.843 -18.985 0.158 1.00 81.19 405 TYR A C 1
ATOM 3295 O O . TYR A 1 405 ? 23.446 -19.629 -0.816 1.00 81.19 405 TYR A O 1
ATOM 3303 N N . GLU A 1 406 ? 23.717 -19.441 1.404 1.00 84.44 406 GLU A N 1
ATOM 3304 C CA . GLU A 1 406 ? 23.030 -20.702 1.695 1.00 84.44 406 GLU A CA 1
ATOM 3305 C C . GLU A 1 406 ? 21.538 -20.623 1.344 1.00 84.44 406 GLU A C 1
ATOM 3307 O O . GLU A 1 406 ? 20.991 -21.546 0.735 1.00 84.44 406 GLU A O 1
ATOM 3312 N N . MET A 1 407 ? 20.884 -19.494 1.621 1.00 85.56 407 MET A N 1
ATOM 3313 C CA . MET A 1 407 ? 19.486 -19.277 1.235 1.00 85.56 407 MET A CA 1
ATOM 3314 C C . MET A 1 407 ? 19.301 -19.221 -0.283 1.00 85.56 407 MET A C 1
ATOM 3316 O O . MET A 1 407 ? 18.365 -19.827 -0.796 1.00 85.56 407 MET A O 1
ATOM 3320 N N . LEU A 1 408 ? 20.212 -18.585 -1.026 1.00 87.50 408 LEU A N 1
ATOM 3321 C CA . LEU A 1 408 ? 20.205 -18.596 -2.493 1.00 87.50 408 LEU A CA 1
ATOM 3322 C C . LEU A 1 408 ? 20.318 -20.019 -3.056 1.00 87.50 408 LEU A C 1
ATOM 3324 O O . LEU A 1 408 ? 19.627 -20.350 -4.022 1.00 87.50 408 LEU A O 1
ATOM 3328 N N . LYS A 1 409 ? 21.153 -20.884 -2.458 1.00 89.12 409 LYS A N 1
ATOM 3329 C CA . LYS A 1 409 ? 21.245 -22.301 -2.857 1.00 89.12 409 LYS A CA 1
ATOM 3330 C C . LYS A 1 409 ? 19.912 -23.021 -2.664 1.00 89.12 409 LYS A C 1
ATOM 3332 O O . LYS A 1 409 ? 19.504 -23.766 -3.556 1.00 89.12 409 LYS A O 1
ATOM 3337 N N . LYS A 1 410 ? 19.228 -22.779 -1.540 1.00 90.62 410 LYS A N 1
ATOM 3338 C CA . LYS A 1 410 ? 17.892 -23.332 -1.269 1.00 90.62 410 LYS A CA 1
ATOM 3339 C C . LYS A 1 410 ? 16.843 -22.781 -2.238 1.00 90.62 410 LYS A C 1
ATOM 3341 O O . LYS A 1 410 ? 16.160 -23.559 -2.887 1.00 90.62 410 LYS A O 1
ATOM 3346 N N . LEU A 1 411 ? 16.782 -21.464 -2.445 1.00 91.06 411 LEU A N 1
ATOM 3347 C CA . LEU A 1 411 ? 15.868 -20.843 -3.413 1.00 91.06 411 LEU A CA 1
ATOM 3348 C C . LEU A 1 411 ? 16.054 -21.438 -4.822 1.00 91.06 411 LEU A C 1
ATOM 3350 O O . LEU A 1 411 ? 15.088 -21.777 -5.505 1.00 91.06 411 LEU A O 1
ATOM 3354 N N . LYS A 1 412 ? 17.309 -21.653 -5.236 1.00 92.94 412 LYS A N 1
ATOM 3355 C CA . LYS A 1 412 ? 17.646 -22.301 -6.509 1.00 92.94 412 LYS A CA 1
ATOM 3356 C C . LYS A 1 412 ? 17.194 -23.760 -6.574 1.00 92.94 412 LYS A C 1
ATOM 3358 O O . LYS A 1 412 ? 16.808 -24.215 -7.649 1.00 92.94 412 LYS A O 1
ATOM 3363 N N . SER A 1 413 ? 17.242 -24.498 -5.464 1.00 94.44 413 SER A N 1
ATOM 3364 C CA . SER A 1 413 ? 16.823 -25.904 -5.427 1.00 94.44 413 SER A CA 1
ATOM 3365 C C . SER A 1 413 ? 15.303 -26.073 -5.506 1.00 94.44 413 SER A C 1
ATOM 3367 O O . SER A 1 413 ? 14.848 -27.124 -5.968 1.00 94.44 413 SER A O 1
ATOM 3369 N N . VAL A 1 414 ? 14.524 -25.050 -5.134 1.00 94.94 414 VAL A N 1
ATOM 3370 C CA . VAL A 1 414 ? 13.050 -25.042 -5.218 1.00 94.94 414 VAL A CA 1
ATOM 3371 C C . VAL A 1 414 ? 12.490 -24.318 -6.440 1.00 94.94 414 VAL A C 1
ATOM 3373 O O . VAL A 1 414 ? 11.311 -24.471 -6.735 1.00 94.94 414 VAL A O 1
ATOM 3376 N N . ALA A 1 415 ? 13.311 -23.600 -7.209 1.00 94.25 415 ALA A N 1
ATOM 3377 C CA . ALA A 1 415 ? 12.893 -23.009 -8.479 1.00 94.25 415 ALA A CA 1
ATOM 3378 C C . ALA A 1 415 ? 12.484 -24.098 -9.496 1.00 94.25 415 ALA A C 1
ATOM 3380 O O . ALA A 1 415 ? 13.253 -25.017 -9.801 1.00 94.25 415 ALA A O 1
ATOM 3381 N N . ARG A 1 416 ? 11.264 -24.010 -10.035 1.00 94.06 416 ARG A N 1
ATOM 3382 C CA . ARG A 1 416 ? 10.692 -24.974 -10.995 1.00 94.06 416 ARG A CA 1
ATOM 3383 C C . ARG A 1 416 ? 10.351 -24.326 -12.328 1.00 94.06 416 ARG A C 1
ATOM 3385 O O . ARG A 1 416 ? 10.749 -24.860 -13.366 1.00 94.06 416 ARG A O 1
ATOM 3392 N N . THR A 1 417 ? 9.662 -23.187 -12.307 1.00 91.88 417 THR A N 1
ATOM 3393 C CA . THR A 1 417 ? 9.280 -22.467 -13.530 1.00 91.88 417 THR A CA 1
ATOM 3394 C C . THR A 1 417 ? 10.463 -21.691 -14.109 1.00 91.88 417 THR A C 1
ATOM 3396 O O . THR A 1 417 ? 11.465 -21.441 -13.431 1.00 91.88 417 THR A O 1
ATOM 3399 N N . ASP A 1 418 ? 10.377 -21.309 -15.381 1.00 92.19 418 ASP A N 1
ATOM 3400 C CA . ASP A 1 418 ? 11.438 -20.525 -16.019 1.00 92.19 418 ASP A CA 1
ATOM 3401 C C . ASP A 1 418 ? 11.531 -19.108 -15.449 1.00 92.19 418 ASP A C 1
ATOM 3403 O O . ASP A 1 418 ? 12.641 -18.600 -15.275 1.00 92.19 418 ASP A O 1
ATOM 3407 N N . PHE A 1 419 ? 10.396 -18.519 -15.054 1.00 90.75 419 PHE A N 1
ATOM 3408 C CA . PHE A 1 419 ? 10.357 -17.308 -14.236 1.00 90.75 419 PHE A CA 1
ATOM 3409 C C . PHE A 1 419 ? 11.145 -17.485 -12.939 1.00 90.75 419 PHE A C 1
ATOM 3411 O O . PHE A 1 419 ? 12.095 -16.740 -12.708 1.00 90.75 419 PHE A O 1
ATOM 3418 N N . GLN A 1 420 ? 10.837 -18.514 -12.146 1.00 91.62 420 GLN A N 1
ATOM 3419 C CA . GLN A 1 420 ? 11.509 -18.766 -10.870 1.00 91.62 420 GLN A CA 1
ATOM 3420 C C . GLN A 1 420 ? 13.027 -18.919 -11.042 1.00 91.62 420 GLN A C 1
ATOM 3422 O O . GLN A 1 420 ? 13.804 -18.296 -10.321 1.00 91.62 420 GLN A O 1
ATOM 3427 N N . LYS A 1 421 ? 13.476 -19.678 -12.049 1.00 93.94 421 LYS A N 1
ATOM 3428 C CA . LYS A 1 421 ? 14.911 -19.858 -12.340 1.00 93.94 421 LYS A CA 1
ATOM 3429 C C . LYS A 1 421 ? 15.590 -18.547 -12.746 1.00 93.94 421 LYS A C 1
ATOM 3431 O O . LYS A 1 421 ? 16.695 -18.262 -12.277 1.00 93.94 421 LYS A O 1
ATOM 3436 N N . LYS A 1 422 ? 14.962 -17.757 -13.628 1.00 92.25 422 LYS A N 1
ATOM 3437 C CA . LYS A 1 422 ? 15.493 -16.456 -14.071 1.00 92.25 422 LYS A CA 1
ATOM 3438 C C . LYS A 1 422 ? 15.511 -15.450 -12.914 1.00 92.25 422 LYS A C 1
ATOM 3440 O O . LYS A 1 422 ? 16.510 -14.753 -12.757 1.00 92.25 422 LYS A O 1
ATOM 3445 N N . TYR A 1 423 ? 14.477 -15.436 -12.072 1.00 89.75 423 TYR A N 1
ATOM 3446 C CA . TYR A 1 423 ? 14.403 -14.612 -10.866 1.00 89.75 423 TYR A CA 1
ATOM 3447 C C . TYR A 1 423 ? 15.536 -14.949 -9.898 1.00 89.75 423 TYR A C 1
ATOM 3449 O O . TYR A 1 423 ? 16.311 -14.065 -9.542 1.00 89.75 423 TYR A O 1
ATOM 3457 N N . THR A 1 424 ? 15.724 -16.228 -9.550 1.00 90.44 424 THR A N 1
ATOM 3458 C CA . THR A 1 424 ? 16.822 -16.644 -8.663 1.00 90.44 424 THR A CA 1
ATOM 3459 C C . THR A 1 424 ? 18.190 -16.261 -9.222 1.00 90.44 424 THR A C 1
ATOM 3461 O O . THR A 1 424 ? 19.065 -15.840 -8.470 1.00 90.44 424 THR A O 1
ATOM 3464 N N . LYS A 1 425 ? 18.387 -16.371 -10.543 1.00 90.94 425 LYS A N 1
ATOM 3465 C CA . LYS A 1 425 ? 19.637 -15.950 -11.186 1.00 90.94 425 LYS A CA 1
ATOM 3466 C C . LYS A 1 425 ? 19.859 -14.437 -11.069 1.00 90.94 425 LYS A C 1
ATOM 3468 O O . LYS A 1 425 ? 20.981 -14.024 -10.798 1.00 90.94 425 LYS A O 1
ATOM 3473 N N . SER A 1 426 ? 18.818 -13.624 -11.255 1.00 88.38 426 SER A N 1
ATOM 3474 C CA . SER A 1 426 ? 18.898 -12.168 -11.067 1.00 88.38 426 SER A CA 1
ATOM 3475 C C . SER A 1 426 ? 19.154 -11.787 -9.608 1.00 88.38 426 SER A C 1
ATOM 3477 O O . SER A 1 426 ? 19.998 -10.937 -9.357 1.00 88.38 426 SER A O 1
ATOM 3479 N N . MET A 1 427 ? 18.508 -12.464 -8.654 1.00 84.31 427 MET A N 1
ATOM 3480 C CA . MET A 1 427 ? 18.767 -12.292 -7.219 1.00 84.31 427 MET A CA 1
ATOM 3481 C C . MET A 1 427 ? 20.228 -12.569 -6.866 1.00 84.31 427 MET A C 1
ATOM 3483 O O . MET A 1 427 ? 20.884 -11.750 -6.229 1.00 84.31 427 MET A O 1
ATOM 3487 N N . GLN A 1 428 ? 20.757 -13.707 -7.328 1.00 85.44 428 GLN A N 1
ATOM 3488 C CA . GLN A 1 428 ? 22.163 -14.048 -7.141 1.00 85.44 428 GLN A CA 1
ATOM 3489 C C . GLN A 1 428 ? 23.077 -12.969 -7.738 1.00 85.44 428 GLN A C 1
ATOM 3491 O O . GLN A 1 428 ? 24.007 -12.526 -7.071 1.00 85.44 428 GLN A O 1
ATOM 3496 N N . HIS A 1 429 ? 22.782 -12.518 -8.961 1.00 85.62 429 HIS A N 1
ATOM 3497 C CA . HIS A 1 429 ? 23.562 -11.486 -9.636 1.00 85.62 429 HIS A CA 1
ATOM 3498 C C . HIS A 1 429 ? 23.596 -10.165 -8.852 1.00 85.62 429 HIS A C 1
ATOM 3500 O O . HIS A 1 429 ? 24.680 -9.654 -8.580 1.00 85.62 429 HIS A O 1
ATOM 3506 N N . GLY A 1 430 ? 22.438 -9.643 -8.432 1.00 80.56 430 GLY A N 1
ATOM 3507 C CA . GLY A 1 430 ? 22.364 -8.403 -7.653 1.00 80.56 430 GLY A CA 1
ATOM 3508 C C . GLY A 1 430 ? 23.099 -8.499 -6.313 1.00 80.56 430 GLY A C 1
ATOM 3509 O O . GLY A 1 430 ? 23.825 -7.585 -5.928 1.00 80.56 430 GLY A O 1
ATOM 3510 N N . PHE A 1 431 ? 23.006 -9.640 -5.625 1.00 77.94 431 PHE A N 1
ATOM 3511 C CA . PHE A 1 431 ? 23.738 -9.852 -4.372 1.00 77.94 431 PHE A CA 1
ATOM 3512 C C . PHE A 1 431 ? 25.248 -9.949 -4.565 1.00 77.94 431 PHE A C 1
ATOM 3514 O O . PHE A 1 431 ? 26.000 -9.418 -3.748 1.00 77.94 431 PHE A O 1
ATOM 3521 N N . GLU A 1 432 ? 25.710 -10.606 -5.628 1.00 79.12 432 GLU A N 1
ATOM 3522 C CA . GLU A 1 432 ? 27.133 -10.645 -5.965 1.00 79.12 432 GLU A CA 1
ATOM 3523 C C . GLU A 1 432 ? 27.664 -9.227 -6.206 1.00 79.12 432 GLU A C 1
ATOM 3525 O O . GLU A 1 432 ? 28.664 -8.854 -5.590 1.00 79.12 432 GLU A O 1
ATOM 3530 N N . LYS A 1 433 ? 26.937 -8.409 -6.984 1.00 77.19 433 LYS A N 1
ATOM 3531 C CA . LYS A 1 433 ? 27.246 -6.984 -7.174 1.00 77.19 433 LYS A CA 1
ATOM 3532 C C . LYS A 1 433 ? 27.317 -6.240 -5.845 1.00 77.19 433 LYS A C 1
ATOM 3534 O O . LYS A 1 433 ? 28.346 -5.651 -5.528 1.00 77.19 433 LYS A O 1
ATOM 3539 N N . TYR A 1 434 ? 26.276 -6.352 -5.025 1.00 74.50 434 TYR A N 1
ATOM 3540 C CA . TYR A 1 434 ? 26.208 -5.670 -3.736 1.00 74.50 434 TYR A CA 1
ATOM 3541 C C . TYR A 1 434 ? 27.382 -6.021 -2.813 1.00 74.50 434 TYR A C 1
ATOM 3543 O O . TYR A 1 434 ? 28.038 -5.133 -2.285 1.00 74.50 434 TYR A O 1
ATOM 3551 N N . PHE A 1 435 ? 27.684 -7.308 -2.616 1.00 71.38 435 PHE A N 1
ATOM 3552 C CA . PHE A 1 435 ? 28.679 -7.727 -1.621 1.00 71.38 435 PHE A CA 1
ATOM 3553 C C . PHE A 1 435 ? 30.130 -7.686 -2.098 1.00 71.38 435 PHE A C 1
ATOM 3555 O O . PHE A 1 435 ? 31.041 -7.578 -1.261 1.00 71.38 435 PHE A O 1
ATOM 3562 N N . TYR A 1 436 ? 30.382 -7.881 -3.391 1.00 69.31 436 TYR A N 1
ATOM 3563 C CA . TYR A 1 436 ? 31.743 -7.977 -3.915 1.00 69.31 436 TYR A CA 1
ATOM 3564 C C . TYR A 1 436 ? 32.192 -6.719 -4.627 1.00 69.31 436 TYR A C 1
ATOM 3566 O O . TYR A 1 436 ? 33.350 -6.353 -4.442 1.00 69.31 436 TYR A O 1
ATOM 3574 N N . ASP A 1 437 ? 31.300 -6.048 -5.348 1.00 67.69 437 ASP A N 1
ATOM 3575 C CA . ASP A 1 437 ? 31.706 -4.958 -6.227 1.00 67.69 437 ASP A CA 1
ATOM 3576 C C . ASP A 1 437 ? 31.667 -3.605 -5.506 1.00 67.69 437 ASP A C 1
ATOM 3578 O O . ASP A 1 437 ? 32.408 -2.718 -5.914 1.00 67.69 437 ASP A O 1
ATOM 3582 N N . PHE A 1 438 ? 30.897 -3.450 -4.415 1.00 66.94 438 PHE A N 1
ATOM 3583 C CA . PHE A 1 438 ? 30.716 -2.150 -3.747 1.00 66.94 438 PHE A CA 1
ATOM 3584 C C . PHE A 1 438 ? 31.397 -2.001 -2.387 1.00 66.94 438 PHE A C 1
ATOM 3586 O O . PHE A 1 438 ? 31.406 -2.924 -1.565 1.00 66.94 438 PHE A O 1
ATOM 3593 N N . GLN A 1 439 ? 31.962 -0.816 -2.152 1.00 60.34 439 GLN A N 1
ATOM 3594 C CA . GLN A 1 439 ? 32.468 -0.389 -0.847 1.00 60.34 439 GLN A CA 1
ATOM 3595 C C . GLN A 1 439 ? 31.302 -0.070 0.104 1.00 60.34 439 GLN A C 1
ATOM 3597 O O . GLN A 1 439 ? 30.261 0.420 -0.316 1.00 60.34 439 GLN A O 1
ATOM 3602 N N . PHE A 1 440 ? 31.481 -0.325 1.400 1.00 61.06 440 PHE A N 1
ATOM 3603 C CA . PHE A 1 440 ? 30.554 0.113 2.447 1.00 61.06 440 PHE A CA 1
ATOM 3604 C C . PHE A 1 440 ? 31.347 0.858 3.516 1.00 61.06 440 PHE A C 1
ATOM 3606 O O . PHE A 1 440 ? 32.428 0.404 3.893 1.00 61.06 440 PHE A O 1
ATOM 3613 N N . ASP A 1 441 ? 30.812 1.980 3.993 1.00 51.50 441 ASP A N 1
ATOM 3614 C CA . ASP A 1 441 ? 31.317 2.684 5.170 1.00 51.50 441 ASP A CA 1
ATOM 3615 C C . ASP A 1 441 ? 30.289 2.559 6.296 1.00 51.50 441 ASP A C 1
ATOM 3617 O O . ASP A 1 441 ? 29.166 3.057 6.194 1.00 51.50 441 ASP A O 1
ATOM 3621 N N . ASP A 1 442 ? 30.680 1.888 7.376 1.00 48.56 442 ASP A N 1
ATOM 3622 C CA . ASP A 1 442 ? 29.848 1.713 8.567 1.00 48.56 442 ASP A CA 1
ATOM 3623 C C . ASP A 1 442 ? 29.768 2.998 9.423 1.00 48.56 442 ASP A C 1
ATOM 3625 O O . ASP A 1 442 ? 28.993 3.057 10.379 1.00 48.56 442 ASP A O 1
ATOM 3629 N N . SER A 1 443 ? 30.558 4.036 9.109 1.00 44.38 443 SER A N 1
ATOM 3630 C CA . SER A 1 443 ? 30.716 5.237 9.942 1.00 44.38 443 SER A CA 1
ATOM 3631 C C . SER A 1 443 ? 29.723 6.370 9.654 1.00 44.38 443 SER A C 1
ATOM 3633 O O . SER A 1 443 ? 29.530 7.241 10.504 1.00 44.38 443 SER A O 1
ATOM 3635 N N . THR A 1 444 ? 29.038 6.364 8.503 1.00 44.41 444 THR A N 1
ATOM 3636 C CA . THR A 1 444 ? 28.016 7.373 8.160 1.00 44.41 444 THR A CA 1
ATOM 3637 C C . THR A 1 444 ? 26.779 6.741 7.511 1.00 44.41 444 THR A C 1
ATOM 3639 O O . THR A 1 444 ? 26.645 6.734 6.290 1.00 44.41 444 THR A O 1
ATOM 3642 N N . PRO A 1 445 ? 25.796 6.271 8.304 1.00 42.53 445 PRO A N 1
ATOM 3643 C CA . PRO A 1 445 ? 24.652 5.522 7.771 1.00 42.53 445 PRO A CA 1
ATOM 3644 C C . PRO A 1 445 ? 23.696 6.341 6.882 1.00 42.53 445 PRO A C 1
ATOM 3646 O O . PRO A 1 445 ? 22.786 5.770 6.289 1.00 42.53 445 PRO A O 1
ATOM 3649 N N . TRP A 1 446 ? 23.862 7.669 6.813 1.00 38.72 446 TRP A N 1
ATOM 3650 C CA . TRP A 1 446 ? 22.834 8.582 6.296 1.00 38.72 446 TRP A CA 1
ATOM 3651 C C . TRP A 1 446 ? 23.341 9.684 5.351 1.00 38.72 446 TRP A C 1
ATOM 3653 O O . TRP A 1 446 ? 22.541 10.526 4.948 1.00 38.72 446 TRP A O 1
ATOM 3663 N N . LYS A 1 447 ? 24.645 9.741 5.029 1.00 39.06 447 LYS A N 1
ATOM 3664 C CA . LYS A 1 447 ? 25.214 10.862 4.249 1.00 39.06 447 LYS A CA 1
ATOM 3665 C C . LYS A 1 447 ? 25.689 10.495 2.838 1.00 39.06 447 LYS A C 1
ATOM 3667 O O . LYS A 1 447 ? 25.481 11.312 1.952 1.00 39.06 447 LYS A O 1
ATOM 3672 N N . ASN A 1 448 ? 26.177 9.273 2.600 1.00 48.66 448 ASN A N 1
ATOM 3673 C CA . ASN A 1 448 ? 26.702 8.851 1.293 1.00 48.66 448 ASN A CA 1
ATOM 3674 C C . ASN A 1 448 ? 26.110 7.487 0.878 1.00 48.66 448 ASN A C 1
ATOM 3676 O O . ASN A 1 448 ? 26.186 6.523 1.644 1.00 48.66 448 ASN A O 1
ATOM 3680 N N . ILE A 1 449 ? 25.518 7.373 -0.320 1.00 52.69 449 ILE A N 1
ATOM 3681 C CA . ILE A 1 449 ? 25.066 6.076 -0.856 1.00 52.69 449 ILE A CA 1
ATOM 3682 C C . ILE A 1 449 ? 26.302 5.343 -1.385 1.00 52.69 449 ILE A C 1
ATOM 3684 O O . ILE A 1 449 ? 26.777 5.632 -2.477 1.00 52.69 449 ILE A O 1
ATOM 3688 N N . LEU A 1 450 ? 26.838 4.390 -0.619 1.00 53.69 450 LEU A N 1
ATOM 3689 C CA . LEU A 1 450 ? 28.059 3.666 -1.013 1.00 53.69 450 LEU A CA 1
ATOM 3690 C C . LEU A 1 450 ? 27.799 2.341 -1.753 1.00 53.69 450 LEU A C 1
ATOM 3692 O O . LEU A 1 450 ? 28.701 1.803 -2.389 1.00 53.69 450 LEU A O 1
ATOM 3696 N N . GLY A 1 451 ? 26.551 1.865 -1.778 1.00 58.84 451 GLY A N 1
ATOM 3697 C CA . GLY A 1 451 ? 26.145 0.717 -2.587 1.00 58.84 451 GLY A CA 1
ATOM 3698 C C . GLY A 1 451 ? 24.687 0.318 -2.368 1.00 58.84 451 GLY A C 1
ATOM 3699 O O . GLY A 1 451 ? 24.221 0.272 -1.228 1.00 58.84 451 GLY A O 1
ATOM 3700 N N . TYR A 1 452 ? 23.975 -0.011 -3.445 1.00 67.94 452 TYR A N 1
ATOM 3701 C CA . TYR A 1 452 ? 22.615 -0.546 -3.420 1.00 67.94 452 TYR A CA 1
ATOM 3702 C C . TYR A 1 452 ? 22.434 -1.660 -4.459 1.00 67.94 452 TYR A C 1
ATOM 3704 O O . TYR A 1 452 ? 23.115 -1.721 -5.482 1.00 67.94 452 TYR A O 1
ATOM 3712 N N . SER A 1 453 ? 21.503 -2.567 -4.173 1.00 69.62 453 SER A N 1
ATOM 3713 C CA . SER A 1 453 ? 21.001 -3.564 -5.116 1.00 69.62 453 SER A CA 1
ATOM 3714 C C . SER A 1 453 ? 19.529 -3.787 -4.818 1.00 69.62 453 SER A C 1
ATOM 3716 O O . SER A 1 453 ? 19.172 -4.049 -3.671 1.00 69.62 453 SER A O 1
ATOM 3718 N N . VAL A 1 454 ? 18.704 -3.707 -5.854 1.00 72.50 454 VAL A N 1
ATOM 3719 C CA . VAL A 1 454 ? 17.252 -3.831 -5.809 1.00 72.50 454 VAL A CA 1
ATOM 3720 C C . VAL A 1 454 ? 16.814 -4.801 -6.894 1.00 72.50 454 VAL A C 1
ATOM 3722 O O . VAL A 1 454 ? 17.178 -4.657 -8.058 1.00 72.50 454 VAL A O 1
ATOM 3725 N N . ILE A 1 455 ? 16.020 -5.796 -6.505 1.00 78.38 455 ILE A N 1
ATOM 3726 C CA . ILE A 1 455 ? 15.428 -6.762 -7.430 1.00 78.38 455 ILE A CA 1
ATOM 3727 C C . ILE A 1 455 ? 13.917 -6.670 -7.307 1.00 78.38 455 ILE A C 1
ATOM 3729 O O . ILE A 1 455 ? 13.411 -6.919 -6.217 1.00 78.38 455 ILE A O 1
ATOM 3733 N N . LYS A 1 456 ? 13.219 -6.357 -8.404 1.00 80.00 456 LYS A N 1
ATOM 3734 C CA . LYS A 1 456 ? 11.751 -6.227 -8.439 1.00 80.00 456 LYS A CA 1
ATOM 3735 C C . LYS A 1 456 ? 11.136 -7.103 -9.519 1.00 80.00 456 LYS A C 1
ATOM 3737 O O . LYS A 1 456 ? 11.810 -7.528 -10.459 1.00 80.00 456 LYS A O 1
ATOM 3742 N N . THR A 1 457 ? 9.833 -7.344 -9.401 1.00 85.25 457 THR A N 1
ATOM 3743 C CA . THR A 1 457 ? 9.048 -8.024 -10.433 1.00 85.25 457 THR A CA 1
ATOM 3744 C C . THR A 1 457 ? 7.753 -7.290 -10.730 1.00 85.25 457 THR A C 1
ATOM 3746 O O . THR A 1 457 ? 6.917 -7.098 -9.846 1.00 85.25 457 THR A O 1
ATOM 3749 N N . ASN A 1 458 ? 7.569 -6.934 -11.997 1.00 86.25 458 ASN A N 1
ATOM 3750 C CA . ASN A 1 458 ? 6.425 -6.175 -12.492 1.00 86.25 458 ASN A CA 1
ATOM 3751 C C . ASN A 1 458 ? 5.763 -6.903 -13.669 1.00 86.25 458 ASN A C 1
ATOM 3753 O O . ASN A 1 458 ? 6.432 -7.601 -14.422 1.00 86.25 458 ASN A O 1
ATOM 3757 N N . ILE A 1 459 ? 4.453 -6.752 -13.840 1.00 88.75 459 ILE A N 1
ATOM 3758 C CA . ILE A 1 459 ? 3.718 -7.143 -15.040 1.00 88.75 459 ILE A CA 1
ATOM 3759 C C . ILE A 1 459 ? 3.834 -6.011 -16.046 1.00 88.75 459 ILE A C 1
ATOM 3761 O O . ILE A 1 459 ? 3.570 -4.853 -15.713 1.00 88.75 459 ILE A O 1
ATOM 3765 N N . ILE A 1 460 ? 4.117 -6.372 -17.291 1.00 93.19 460 ILE A N 1
ATOM 3766 C CA . ILE A 1 460 ? 3.887 -5.512 -18.445 1.00 93.19 460 ILE A CA 1
ATOM 3767 C C . ILE A 1 460 ? 2.741 -6.085 -19.281 1.00 93.19 460 ILE A C 1
ATOM 3769 O O . ILE A 1 460 ? 2.706 -7.281 -19.571 1.00 93.19 460 ILE A O 1
ATOM 3773 N N . LYS A 1 461 ? 1.760 -5.254 -19.635 1.00 93.56 461 LYS A N 1
ATOM 3774 C CA . LYS A 1 461 ? 0.639 -5.664 -20.495 1.00 93.56 461 LYS A CA 1
ATOM 3775 C C . LYS A 1 461 ? 0.040 -4.474 -21.233 1.00 93.56 461 LYS A C 1
ATOM 3777 O O . LYS A 1 461 ? 0.325 -3.330 -20.894 1.00 93.56 461 LYS A O 1
ATOM 3782 N N . LYS A 1 462 ? -0.814 -4.756 -22.217 1.00 94.00 462 LYS A N 1
ATOM 3783 C CA . LYS A 1 462 ? -1.686 -3.745 -22.823 1.00 94.00 462 LYS A CA 1
ATOM 3784 C C . LYS A 1 462 ? -2.971 -3.611 -22.005 1.00 94.00 462 LYS A C 1
ATOM 3786 O O . LYS A 1 462 ? -3.495 -4.625 -21.537 1.00 94.00 462 LYS A O 1
ATOM 3791 N N . ASP A 1 463 ? -3.432 -2.384 -21.792 1.00 90.31 463 ASP A N 1
ATOM 3792 C CA . ASP A 1 463 ? -4.781 -2.116 -21.290 1.00 90.31 463 ASP A CA 1
ATOM 3793 C C . ASP A 1 463 ? -5.825 -2.189 -22.424 1.00 90.31 463 ASP A C 1
ATOM 3795 O O . ASP A 1 463 ? -5.500 -2.544 -23.560 1.00 90.31 463 ASP A O 1
ATOM 3799 N N . GLU A 1 464 ? -7.091 -1.908 -22.104 1.00 88.06 464 GLU A N 1
ATOM 3800 C CA . GLU A 1 464 ? -8.216 -1.974 -23.052 1.00 88.06 464 GLU A CA 1
ATOM 3801 C C . GLU A 1 464 ? -8.094 -0.958 -24.199 1.00 88.06 464 GLU A C 1
ATOM 3803 O O . GLU A 1 464 ? -8.548 -1.225 -25.311 1.00 88.06 464 GLU A O 1
ATOM 3808 N N . ASP A 1 465 ? -7.410 0.160 -23.951 1.00 89.69 465 ASP A N 1
ATOM 3809 C CA . ASP A 1 465 ? -7.122 1.213 -24.927 1.00 89.69 465 ASP A CA 1
ATOM 3810 C C . ASP A 1 465 ? -5.834 0.942 -25.728 1.00 89.69 465 ASP A C 1
ATOM 3812 O O . ASP A 1 465 ? -5.455 1.726 -26.602 1.00 89.69 465 ASP A O 1
ATOM 3816 N N . GLY A 1 466 ? -5.136 -0.160 -25.437 1.00 92.25 466 GLY A N 1
ATOM 3817 C CA . GLY A 1 466 ? -3.875 -0.534 -26.068 1.00 92.25 466 GLY A CA 1
ATOM 3818 C C . GLY A 1 466 ? -2.633 0.154 -25.490 1.00 92.25 466 GLY A C 1
ATOM 3819 O O . GLY A 1 466 ? -1.537 -0.095 -25.999 1.00 92.25 466 GLY A O 1
ATOM 3820 N N . ASN A 1 467 ? -2.753 0.962 -24.429 1.00 95.00 467 ASN A N 1
ATOM 3821 C CA . ASN A 1 467 ? -1.597 1.547 -23.746 1.00 95.00 467 ASN A CA 1
ATOM 3822 C C . ASN A 1 467 ? -0.813 0.462 -23.007 1.00 95.00 467 ASN A C 1
ATOM 3824 O O . ASN A 1 467 ? -1.371 -0.508 -22.492 1.00 95.00 467 ASN A O 1
ATOM 3828 N N . ILE A 1 468 ? 0.500 0.639 -22.914 1.00 96.00 468 ILE A N 1
ATOM 3829 C CA . ILE A 1 468 ? 1.382 -0.306 -22.238 1.00 96.00 468 ILE A CA 1
ATOM 3830 C C . ILE A 1 468 ? 1.490 0.092 -20.774 1.00 96.00 468 ILE A C 1
ATOM 3832 O O . ILE A 1 468 ? 2.124 1.089 -20.431 1.00 96.00 468 ILE A O 1
ATOM 3836 N N . VAL A 1 469 ? 0.870 -0.706 -19.910 1.00 91.50 469 VAL A N 1
ATOM 3837 C CA . VAL A 1 469 ? 0.864 -0.513 -18.460 1.00 91.50 469 VAL A CA 1
ATOM 3838 C C . VAL A 1 469 ? 1.938 -1.361 -17.791 1.00 91.50 469 VAL A C 1
ATOM 3840 O O . VAL A 1 469 ? 2.207 -2.495 -18.198 1.00 91.50 469 VAL A O 1
ATOM 3843 N N . TYR A 1 470 ? 2.504 -0.814 -16.718 1.00 88.00 470 TYR A N 1
ATOM 3844 C CA . TYR A 1 470 ? 3.515 -1.458 -15.892 1.00 88.00 470 TYR A CA 1
ATOM 3845 C C . TYR A 1 470 ? 3.069 -1.447 -14.441 1.00 88.00 470 TYR A C 1
ATOM 3847 O O . TYR A 1 470 ? 2.788 -0.388 -13.884 1.00 88.00 470 TYR A O 1
ATOM 3855 N N . LYS A 1 471 ? 2.899 -2.631 -13.853 1.00 79.00 471 LYS A N 1
ATOM 3856 C CA . LYS A 1 471 ? 2.310 -2.779 -12.516 1.00 79.00 471 LYS A CA 1
ATOM 3857 C C . LYS A 1 471 ? 3.105 -3.792 -11.696 1.00 79.00 471 LYS A C 1
ATOM 3859 O O . LYS A 1 471 ? 3.559 -4.769 -12.276 1.00 79.00 471 LYS A O 1
ATOM 3864 N N . PRO A 1 472 ? 3.213 -3.656 -10.371 1.00 74.31 472 PRO A N 1
ATOM 3865 C CA . PRO A 1 472 ? 3.822 -4.688 -9.528 1.00 74.31 472 PRO A CA 1
ATOM 3866 C C . PRO A 1 472 ? 3.151 -6.063 -9.716 1.00 74.31 472 PRO A C 1
ATOM 3868 O O . PRO A 1 472 ? 1.924 -6.153 -9.696 1.00 74.31 472 PRO A O 1
ATOM 3871 N N . PHE A 1 473 ? 3.936 -7.131 -9.934 1.00 64.50 473 PHE A N 1
ATOM 3872 C CA . PHE A 1 473 ? 3.424 -8.502 -10.156 1.00 64.50 473 PHE A CA 1
ATOM 3873 C C . PHE A 1 473 ? 3.438 -9.351 -8.888 1.00 64.50 473 PHE A C 1
ATOM 3875 O O . PHE A 1 473 ? 2.506 -10.103 -8.623 1.00 64.50 473 PHE A O 1
ATOM 3882 N N . LYS A 1 474 ? 4.529 -9.232 -8.137 1.00 60.06 474 LYS A N 1
ATOM 3883 C CA . LYS A 1 474 ? 4.783 -9.801 -6.817 1.00 60.06 474 LYS A CA 1
ATOM 3884 C C . LYS A 1 474 ? 5.850 -8.910 -6.208 1.00 60.06 474 LYS A C 1
ATOM 3886 O O . LYS A 1 474 ? 6.806 -8.545 -6.895 1.00 60.06 474 LYS A O 1
ATOM 3891 N N . GLU A 1 475 ? 5.689 -8.514 -4.959 1.00 47.31 475 GLU A N 1
ATOM 3892 C CA . GLU A 1 475 ? 6.685 -7.654 -4.342 1.00 47.31 475 GLU A CA 1
ATOM 3893 C C . GLU A 1 475 ? 7.972 -8.453 -4.079 1.00 47.31 475 GLU A C 1
ATOM 3895 O O . GLU A 1 475 ? 8.005 -9.367 -3.258 1.00 47.31 475 GLU A O 1
ATOM 3900 N N . GLY A 1 476 ? 9.011 -8.145 -4.854 1.00 43.44 476 GLY A N 1
ATOM 3901 C CA . GLY A 1 476 ? 10.397 -8.363 -4.478 1.00 43.44 476 GLY A CA 1
ATOM 3902 C C . GLY A 1 476 ? 10.936 -7.011 -4.046 1.00 43.44 476 GLY A C 1
ATOM 3903 O O . GLY A 1 476 ? 11.139 -6.149 -4.894 1.00 43.44 476 GLY A O 1
ATOM 3904 N N . TRP A 1 477 ? 11.074 -6.778 -2.748 1.00 45.56 477 TRP A N 1
ATOM 3905 C CA . TRP A 1 477 ? 11.724 -5.584 -2.217 1.00 45.56 477 TRP A CA 1
ATOM 3906 C C . TRP A 1 477 ? 12.946 -6.035 -1.425 1.00 45.56 477 TRP A C 1
ATOM 3908 O O . TRP A 1 477 ? 12.923 -6.203 -0.211 1.00 45.56 477 TRP A O 1
ATOM 3918 N N . CYS A 1 478 ? 14.060 -6.232 -2.129 1.00 38.22 478 CYS A N 1
ATOM 3919 C CA . CYS A 1 478 ? 15.372 -6.162 -1.495 1.00 38.22 478 CYS A CA 1
ATOM 3920 C C . CYS A 1 478 ? 15.842 -4.713 -1.562 1.00 38.22 478 CYS A C 1
ATOM 3922 O O . CYS A 1 478 ? 16.389 -4.306 -2.579 1.00 38.22 478 CYS A O 1
ATOM 3924 N N . GLN A 1 479 ? 15.624 -3.925 -0.511 1.00 45.06 479 GLN A N 1
ATOM 3925 C CA . GLN A 1 479 ? 16.241 -2.606 -0.409 1.00 45.06 479 GLN A CA 1
ATOM 3926 C C . GLN A 1 479 ? 17.599 -2.741 0.284 1.00 45.06 479 GLN A C 1
ATOM 3928 O O . GLN A 1 479 ? 17.684 -3.063 1.469 1.00 45.06 479 GLN A O 1
ATOM 3933 N N . GLY A 1 480 ? 18.677 -2.517 -0.466 1.00 34.34 480 GLY A N 1
ATOM 3934 C CA . GLY A 1 480 ? 19.987 -2.226 0.106 1.00 34.34 480 GLY A CA 1
ATOM 3935 C C . GLY A 1 480 ? 20.077 -0.724 0.338 1.00 34.34 480 GLY A C 1
ATOM 3936 O O . GLY A 1 480 ? 20.298 -0.011 -0.627 1.00 34.34 480 GLY A O 1
ATOM 3937 N N . ASN A 1 481 ? 19.894 -0.290 1.589 1.00 38.53 481 ASN A N 1
ATOM 3938 C CA . ASN A 1 481 ? 19.892 1.098 2.072 1.00 38.53 481 ASN A CA 1
ATOM 3939 C C . ASN A 1 481 ? 18.880 2.045 1.396 1.00 38.53 481 ASN A C 1
ATOM 3941 O O . ASN A 1 481 ? 18.683 2.067 0.184 1.00 38.53 481 ASN A O 1
ATOM 3945 N N . ASN A 1 482 ? 18.192 2.828 2.226 1.00 39.16 482 ASN A N 1
ATOM 3946 C CA . ASN A 1 482 ? 17.188 3.784 1.783 1.00 39.16 482 ASN A CA 1
ATOM 3947 C C . ASN A 1 482 ? 17.777 4.746 0.744 1.00 39.16 482 ASN A C 1
ATOM 3949 O O . ASN A 1 482 ? 18.788 5.396 1.011 1.00 39.16 482 ASN A O 1
ATOM 3953 N N . ILE A 1 483 ? 17.101 4.882 -0.403 1.00 43.75 483 ILE A N 1
ATOM 3954 C CA . ILE A 1 483 ? 17.182 6.098 -1.214 1.00 43.75 483 ILE A CA 1
ATOM 3955 C C . ILE A 1 483 ? 16.527 7.157 -0.336 1.00 43.75 483 ILE A C 1
ATOM 3957 O O . ILE A 1 483 ? 15.302 7.270 -0.277 1.00 43.75 483 ILE A O 1
ATOM 3961 N N . LEU A 1 484 ? 17.344 7.797 0.495 1.00 42.88 484 LEU A N 1
ATOM 3962 C CA . LEU A 1 484 ? 16.864 8.794 1.426 1.00 42.88 484 LEU A CA 1
ATOM 3963 C C . LEU A 1 484 ? 16.261 9.958 0.648 1.00 42.88 484 LEU A C 1
ATOM 3965 O O . LEU A 1 484 ? 16.622 10.201 -0.509 1.00 42.88 484 LEU A O 1
ATOM 3969 N N . PRO A 1 485 ? 15.371 10.712 1.301 1.00 43.25 485 PRO A N 1
ATOM 3970 C CA . PRO A 1 485 ? 15.051 12.035 0.822 1.00 43.25 485 PRO A CA 1
ATOM 3971 C C . PRO A 1 485 ? 16.302 12.822 0.485 1.00 43.25 485 PRO A C 1
ATOM 3973 O O . PRO A 1 485 ? 17.294 12.740 1.208 1.00 43.25 485 PRO A O 1
ATOM 3976 N N . LEU A 1 486 ? 16.216 13.561 -0.618 1.00 46.66 486 LEU A N 1
ATOM 3977 C CA . LEU A 1 486 ? 17.249 14.444 -1.140 1.00 46.66 486 LEU A CA 1
ATOM 3978 C C . LEU A 1 486 ? 17.734 15.372 -0.018 1.00 46.66 486 LEU A C 1
ATOM 3980 O O . LEU A 1 486 ? 17.160 16.430 0.225 1.00 46.66 486 LEU A O 1
ATOM 3984 N N . ASN A 1 487 ? 18.758 14.938 0.714 1.00 46.59 487 ASN A N 1
ATOM 3985 C CA . ASN A 1 487 ? 19.492 15.779 1.635 1.00 46.59 487 ASN A CA 1
ATOM 3986 C C . ASN A 1 487 ? 20.212 16.806 0.753 1.00 46.59 487 ASN A C 1
ATOM 3988 O O . ASN A 1 487 ? 20.899 16.393 -0.184 1.00 46.59 487 ASN A O 1
ATOM 3992 N N . PRO A 1 488 ? 20.092 18.117 1.018 1.00 45.81 488 PRO A N 1
ATOM 3993 C CA . PRO A 1 488 ? 20.791 19.144 0.243 1.00 45.81 488 PRO A CA 1
ATOM 3994 C C . PRO A 1 488 ? 22.325 18.979 0.248 1.00 45.81 488 PRO A C 1
ATOM 3996 O O . PRO A 1 488 ? 23.007 19.623 -0.539 1.00 45.81 488 PRO A O 1
ATOM 3999 N N . ASN A 1 489 ? 22.865 18.094 1.094 1.00 49.94 489 ASN A N 1
ATOM 4000 C CA . ASN A 1 489 ? 24.279 17.727 1.155 1.00 49.94 489 ASN A CA 1
ATOM 4001 C C . ASN A 1 489 ? 24.622 16.372 0.492 1.00 49.94 489 ASN A C 1
ATOM 4003 O O . ASN A 1 489 ? 25.691 15.834 0.769 1.00 49.94 489 ASN A O 1
ATOM 4007 N N . ILE A 1 490 ? 23.732 15.775 -0.313 1.00 60.09 490 ILE A N 1
ATOM 4008 C CA . ILE A 1 490 ? 24.030 14.539 -1.061 1.00 60.09 490 ILE A CA 1
ATOM 4009 C C . ILE A 1 490 ? 25.085 14.812 -2.144 1.00 60.09 490 ILE A C 1
ATOM 4011 O O . ILE A 1 490 ? 24.990 15.785 -2.888 1.00 60.09 490 ILE A O 1
ATOM 4015 N N . GLU A 1 491 ? 26.078 13.926 -2.254 1.00 66.62 491 GLU A N 1
ATOM 4016 C CA . GLU A 1 491 ? 27.049 13.935 -3.356 1.00 66.62 491 GLU A CA 1
ATOM 4017 C C . GLU A 1 491 ? 26.345 13.719 -4.715 1.00 66.62 491 GLU A C 1
ATOM 4019 O O . GLU A 1 491 ? 25.421 12.910 -4.816 1.00 66.62 491 GLU A O 1
ATOM 4024 N N . GLU A 1 492 ? 26.788 14.401 -5.779 1.00 73.06 492 GLU A N 1
ATOM 4025 C CA . GLU A 1 492 ? 26.128 14.381 -7.104 1.00 73.06 492 GLU A CA 1
ATOM 4026 C C . GLU A 1 492 ? 25.945 12.960 -7.670 1.00 73.06 492 GLU A C 1
ATOM 4028 O O . GLU A 1 492 ? 24.904 12.635 -8.242 1.00 73.06 492 GLU A O 1
ATOM 4033 N N . ASP A 1 493 ? 26.908 12.070 -7.440 1.00 74.62 493 ASP A N 1
ATOM 4034 C CA . ASP A 1 493 ? 26.807 10.676 -7.877 1.00 74.62 493 ASP A CA 1
ATOM 4035 C C . ASP A 1 493 ? 25.798 9.877 -7.040 1.00 74.62 493 ASP A C 1
ATOM 4037 O O . ASP A 1 493 ? 25.034 9.084 -7.589 1.00 74.62 493 ASP A O 1
ATOM 4041 N N . SER A 1 494 ? 25.696 10.143 -5.732 1.00 70.19 494 SER A N 1
ATOM 4042 C CA . SER A 1 494 ? 24.629 9.582 -4.885 1.00 70.19 494 SER A CA 1
ATOM 4043 C C . SER A 1 494 ? 23.242 10.034 -5.354 1.00 70.19 494 SER A C 1
ATOM 4045 O O . SER A 1 494 ? 22.292 9.250 -5.323 1.00 70.19 494 SER A O 1
ATOM 4047 N N . PHE A 1 495 ? 23.122 11.264 -5.859 1.00 73.81 495 PHE A N 1
ATOM 4048 C CA . PHE A 1 495 ? 21.902 11.737 -6.507 1.00 73.81 495 PHE A CA 1
ATOM 4049 C C . PHE A 1 495 ? 21.594 10.932 -7.781 1.00 73.81 495 PHE A C 1
ATOM 4051 O O . PHE A 1 495 ? 20.506 10.365 -7.894 1.00 73.81 495 PHE A O 1
ATOM 4058 N N . ARG A 1 496 ? 22.550 10.798 -8.709 1.00 80.12 496 ARG A N 1
ATOM 4059 C CA . ARG A 1 496 ? 22.364 10.065 -9.980 1.00 80.12 496 ARG A CA 1
ATOM 4060 C C . ARG A 1 496 ? 21.989 8.597 -9.781 1.00 80.12 496 ARG A C 1
ATOM 4062 O O . ARG A 1 496 ? 21.138 8.070 -10.503 1.00 80.12 496 ARG A O 1
ATOM 4069 N N . LEU A 1 497 ? 22.553 7.964 -8.753 1.00 77.50 497 LEU A N 1
ATOM 4070 C CA . LEU A 1 497 ? 22.262 6.587 -8.349 1.00 77.50 497 LEU A CA 1
ATOM 4071 C C . LEU A 1 497 ? 20.775 6.348 -8.029 1.00 77.50 497 LEU A C 1
ATOM 4073 O O . LEU A 1 497 ? 20.283 5.244 -8.250 1.00 77.50 497 LEU A O 1
ATOM 4077 N N . SER A 1 498 ? 20.044 7.364 -7.557 1.00 72.88 498 SER A N 1
ATOM 4078 C CA . SER A 1 498 ? 18.633 7.232 -7.161 1.00 72.88 498 SER A CA 1
ATOM 4079 C C . SER A 1 498 ? 17.644 7.078 -8.328 1.00 72.88 498 SER A C 1
ATOM 4081 O O . SER A 1 498 ? 16.499 6.682 -8.109 1.00 72.88 498 SER A O 1
ATOM 4083 N N . PHE A 1 499 ? 18.073 7.339 -9.569 1.00 81.19 499 PHE A N 1
ATOM 4084 C CA . PHE A 1 499 ? 17.196 7.363 -10.748 1.00 81.19 499 PHE A CA 1
ATOM 4085 C C . PHE A 1 499 ? 17.216 6.087 -11.590 1.00 81.19 499 PHE A C 1
ATOM 4087 O O . PHE A 1 499 ? 16.570 6.047 -12.630 1.00 81.19 499 PHE A O 1
ATOM 4094 N N . ALA A 1 500 ? 17.900 5.028 -11.157 1.00 84.81 500 ALA A N 1
ATOM 4095 C CA . ALA A 1 500 ? 18.032 3.801 -11.946 1.00 84.81 500 ALA A CA 1
ATOM 4096 C C . ALA A 1 500 ? 16.720 2.987 -12.091 1.00 84.81 500 ALA A C 1
ATOM 4098 O O . ALA A 1 500 ? 16.634 2.084 -12.922 1.00 84.81 500 ALA A O 1
ATOM 4099 N N . ASP A 1 501 ? 15.666 3.315 -11.334 1.00 83.81 501 ASP A N 1
ATOM 4100 C CA . ASP A 1 501 ? 14.313 2.742 -11.466 1.00 83.81 501 ASP A CA 1
ATOM 4101 C C . ASP A 1 501 ? 13.547 3.336 -12.664 1.00 83.81 501 ASP A C 1
ATOM 4103 O O . ASP A 1 501 ? 12.480 3.924 -12.507 1.00 83.81 501 ASP A O 1
ATOM 4107 N N . LEU A 1 502 ? 14.113 3.226 -13.871 1.00 90.75 502 LEU A N 1
ATOM 4108 C CA . LEU A 1 502 ? 13.644 3.935 -15.072 1.00 90.75 502 LEU A CA 1
ATOM 4109 C C . LEU A 1 502 ? 12.172 3.650 -15.397 1.00 90.75 502 LEU A C 1
ATOM 4111 O O . LEU A 1 502 ? 11.395 4.583 -15.595 1.00 90.75 502 LEU A O 1
ATOM 4115 N N . TYR A 1 503 ? 11.778 2.373 -15.445 1.00 91.56 503 TYR A N 1
ATOM 4116 C CA . TYR A 1 503 ? 10.407 1.985 -15.802 1.00 91.56 503 TYR A CA 1
ATOM 4117 C C . TYR A 1 503 ? 9.407 2.348 -14.707 1.00 91.56 503 TYR A C 1
ATOM 4119 O O . TYR A 1 503 ? 8.339 2.878 -15.016 1.00 91.56 503 TYR A O 1
ATOM 4127 N N . GLY A 1 504 ? 9.758 2.105 -13.440 1.00 83.69 504 GLY A N 1
ATOM 4128 C CA . GLY A 1 504 ? 8.916 2.458 -12.302 1.00 83.69 504 GLY A CA 1
ATOM 4129 C C . GLY A 1 504 ? 8.705 3.967 -12.203 1.00 83.69 504 GLY A C 1
ATOM 4130 O O . GLY A 1 504 ? 7.570 4.425 -12.153 1.00 83.69 504 GLY A O 1
ATOM 4131 N N . ILE A 1 505 ? 9.784 4.754 -12.251 1.00 82.69 505 ILE A N 1
ATOM 4132 C CA . ILE A 1 505 ? 9.719 6.219 -12.167 1.00 82.69 505 ILE A CA 1
ATOM 4133 C C . ILE A 1 505 ? 8.910 6.805 -13.331 1.00 82.69 505 ILE A C 1
ATOM 4135 O O . ILE A 1 505 ? 8.069 7.670 -13.101 1.00 82.69 505 ILE A O 1
ATOM 4139 N N . HIS A 1 506 ? 9.143 6.350 -14.567 1.00 88.75 506 HIS A N 1
ATOM 4140 C CA . HIS A 1 506 ? 8.412 6.835 -15.744 1.00 88.75 506 HIS A CA 1
ATOM 4141 C C . HIS A 1 506 ? 6.923 6.467 -15.696 1.00 88.75 506 HIS A C 1
ATOM 4143 O O . HIS A 1 506 ? 6.065 7.330 -15.904 1.00 88.75 506 HIS A O 1
ATOM 4149 N N . SER A 1 507 ? 6.602 5.209 -15.378 1.00 86.69 507 SER A N 1
ATOM 4150 C CA . SER A 1 507 ? 5.212 4.749 -15.309 1.00 86.69 507 SER A CA 1
ATOM 4151 C C . SER A 1 507 ? 4.444 5.380 -14.146 1.00 86.69 507 SER A C 1
ATOM 4153 O O . SER A 1 507 ? 3.244 5.608 -14.285 1.00 86.69 507 SER A O 1
ATOM 4155 N N . ASP A 1 508 ? 5.105 5.687 -13.026 1.00 78.19 508 ASP A N 1
ATOM 4156 C CA . ASP A 1 508 ? 4.472 6.333 -11.870 1.00 78.19 508 ASP A CA 1
ATOM 4157 C C . ASP A 1 508 ? 4.013 7.763 -12.172 1.00 78.19 508 ASP A C 1
ATOM 4159 O O . ASP A 1 508 ? 3.004 8.201 -11.622 1.00 78.19 508 ASP A O 1
ATOM 4163 N N . VAL A 1 509 ? 4.742 8.496 -13.024 1.00 80.25 509 VAL A N 1
ATOM 4164 C CA . VAL A 1 509 ? 4.404 9.891 -13.355 1.00 80.25 509 VAL A CA 1
ATOM 4165 C C . VAL A 1 509 ? 3.528 10.016 -14.595 1.00 80.25 509 VAL A C 1
ATOM 4167 O O . VAL A 1 509 ? 2.684 10.898 -14.657 1.00 80.25 509 VAL A O 1
ATOM 4170 N N . THR A 1 510 ? 3.684 9.147 -15.593 1.00 86.38 510 THR A N 1
ATOM 4171 C CA . THR A 1 510 ? 2.901 9.247 -16.841 1.00 86.38 510 THR A CA 1
ATOM 4172 C C . THR A 1 510 ? 1.674 8.329 -16.879 1.00 86.38 510 THR A C 1
ATOM 4174 O O . THR A 1 510 ? 0.828 8.453 -17.771 1.00 86.38 510 THR A O 1
ATOM 4177 N N . GLY A 1 511 ? 1.578 7.390 -15.933 1.00 82.00 511 GLY A N 1
ATOM 4178 C CA . GLY A 1 511 ? 0.542 6.360 -15.856 1.00 82.00 511 GLY A CA 1
ATOM 4179 C C . GLY A 1 511 ? 0.763 5.160 -16.788 1.00 82.00 511 GLY A C 1
ATOM 4180 O O . GLY A 1 511 ? 0.070 4.152 -16.643 1.00 82.00 511 GLY A O 1
ATOM 4181 N N . PHE A 1 512 ? 1.717 5.239 -17.723 1.00 90.38 512 PHE A N 1
ATOM 4182 C CA . PHE A 1 512 ? 2.002 4.211 -18.728 1.00 90.38 512 PHE A CA 1
ATOM 4183 C C . PHE A 1 512 ? 3.512 4.083 -18.968 1.00 90.38 512 PHE A C 1
ATOM 4185 O O . PHE A 1 512 ? 4.253 5.043 -18.812 1.00 90.38 512 PHE A O 1
ATOM 4192 N N . LEU A 1 513 ? 3.991 2.937 -19.454 1.00 93.50 513 LEU A N 1
ATOM 4193 C CA . LEU A 1 513 ? 5.311 2.904 -20.096 1.00 93.50 513 LEU A CA 1
ATOM 4194 C C . LEU A 1 513 ? 5.264 3.510 -21.495 1.00 93.50 513 LEU A C 1
ATOM 4196 O O . LEU A 1 513 ? 6.216 4.169 -21.904 1.00 93.50 513 LEU A O 1
ATOM 4200 N N . TRP A 1 514 ? 4.160 3.299 -22.214 1.00 96.56 514 TRP A N 1
ATOM 4201 C CA . TRP A 1 514 ? 3.939 3.843 -23.550 1.00 96.56 514 TRP A CA 1
ATOM 4202 C C . TRP A 1 514 ? 2.448 4.010 -23.858 1.00 96.56 514 TRP A C 1
ATOM 4204 O O . TRP A 1 514 ? 1.633 3.171 -23.473 1.00 96.56 514 TRP A O 1
ATOM 4214 N N . SER A 1 515 ? 2.105 5.052 -24.613 1.00 95.56 515 SER A N 1
ATOM 4215 C CA . SER A 1 515 ? 0.801 5.223 -25.254 1.00 95.56 515 SER A CA 1
ATOM 4216 C C . SER A 1 515 ? 1.006 5.610 -26.713 1.00 95.56 515 SER A C 1
ATOM 4218 O O . SER A 1 515 ? 1.759 6.535 -27.003 1.00 95.56 515 SER A O 1
ATOM 4220 N N . ASP A 1 516 ? 0.273 4.987 -27.638 1.00 94.56 516 ASP A N 1
ATOM 4221 C CA . ASP A 1 516 ? 0.344 5.342 -29.065 1.00 94.56 516 ASP A CA 1
ATOM 4222 C C . ASP A 1 516 ? -0.153 6.769 -29.354 1.00 94.56 516 ASP A C 1
ATOM 4224 O O . ASP A 1 516 ? 0.071 7.299 -30.443 1.00 94.56 516 ASP A O 1
ATOM 4228 N N . LYS A 1 517 ? -0.772 7.432 -28.368 1.00 93.88 517 LYS A N 1
ATOM 4229 C CA . LYS A 1 517 ? -1.122 8.859 -28.418 1.00 93.88 517 LYS A CA 1
ATOM 4230 C C . LYS A 1 517 ? 0.106 9.776 -28.308 1.00 93.88 517 LYS A C 1
ATOM 4232 O O . LYS A 1 517 ? 0.009 10.948 -28.674 1.00 93.88 517 LYS A O 1
ATOM 4237 N N . TRP A 1 518 ? 1.245 9.273 -27.828 1.00 95.25 518 TRP A N 1
ATOM 4238 C CA . TRP A 1 518 ? 2.492 10.024 -27.661 1.00 95.25 518 TRP A CA 1
ATOM 4239 C C . TRP A 1 518 ? 3.267 10.123 -28.979 1.00 95.25 518 TRP A C 1
ATOM 4241 O O . TRP A 1 518 ? 4.289 9.478 -29.189 1.00 95.25 518 TRP A O 1
ATOM 4251 N N . GLN A 1 519 ? 2.741 10.931 -29.897 1.00 94.00 519 GLN A N 1
ATOM 4252 C CA . GLN A 1 519 ? 3.331 11.169 -31.216 1.00 94.00 519 GLN A CA 1
ATOM 4253 C C . GLN A 1 519 ? 3.970 12.563 -31.289 1.00 94.00 519 GLN A C 1
ATOM 4255 O O . GLN A 1 519 ? 3.477 13.478 -30.625 1.00 94.00 519 GLN A O 1
ATOM 4260 N N . PRO A 1 520 ? 5.014 12.778 -32.112 1.00 95.75 520 PRO A N 1
ATOM 4261 C CA . PRO A 1 520 ? 5.605 14.101 -32.308 1.00 95.75 520 PRO A CA 1
ATOM 4262 C C . PRO A 1 520 ? 4.567 15.196 -32.601 1.00 95.75 520 PRO A C 1
ATOM 4264 O O . PRO A 1 520 ? 3.640 15.010 -33.391 1.00 95.75 520 PRO A O 1
ATOM 4267 N N . GLY A 1 521 ? 4.720 16.349 -31.948 1.00 94.25 521 GLY A N 1
ATOM 4268 C CA . GLY A 1 521 ? 3.798 17.483 -32.050 1.00 94.25 521 GLY A CA 1
ATOM 4269 C C . GLY A 1 521 ? 2.549 17.367 -31.171 1.00 94.25 521 GLY A C 1
ATOM 4270 O O . GLY A 1 521 ? 1.646 18.196 -31.290 1.00 94.25 521 GLY A O 1
ATOM 4271 N N . LYS A 1 522 ? 2.464 16.350 -30.306 1.00 95.62 522 LYS A N 1
ATOM 4272 C CA . LYS A 1 522 ? 1.400 16.221 -29.304 1.00 95.62 522 LYS A CA 1
ATOM 4273 C C . LYS A 1 522 ? 1.852 16.735 -27.945 1.00 95.62 522 LYS A C 1
ATOM 4275 O O . LYS A 1 522 ? 2.984 16.517 -27.521 1.00 95.62 522 LYS A O 1
ATOM 4280 N N . GLU A 1 523 ? 0.909 17.354 -27.252 1.00 95.38 523 GLU A N 1
ATOM 4281 C CA . GLU A 1 523 ? 1.019 17.711 -25.845 1.00 95.38 523 GLU A CA 1
ATOM 4282 C C . GLU A 1 523 ? -0.136 17.054 -25.094 1.00 95.38 523 GLU A C 1
ATOM 4284 O O . GLU A 1 523 ? -1.283 17.071 -25.550 1.00 95.38 523 GLU A O 1
ATOM 4289 N N . ILE A 1 524 ? 0.184 16.426 -23.970 1.00 93.44 524 ILE A N 1
ATOM 4290 C CA . ILE A 1 524 ? -0.761 15.709 -23.127 1.00 93.44 524 ILE A CA 1
ATOM 4291 C C . ILE A 1 524 ? -0.620 16.272 -21.721 1.00 93.44 524 ILE A C 1
ATOM 4293 O O . ILE A 1 524 ? 0.484 16.350 -21.190 1.00 93.44 524 ILE A O 1
ATOM 4297 N N . VAL A 1 525 ? -1.740 16.643 -21.111 1.00 89.31 525 VAL A N 1
ATOM 4298 C CA . VAL A 1 525 ? -1.804 16.941 -19.681 1.00 89.31 525 VAL A CA 1
ATOM 4299 C C . VAL A 1 525 ? -2.634 15.854 -19.040 1.00 89.31 525 VAL A C 1
ATOM 4301 O O . VAL A 1 525 ? -3.735 15.553 -19.504 1.00 89.31 525 VAL A O 1
ATOM 4304 N N . ARG A 1 526 ? -2.088 15.243 -17.997 1.00 84.25 526 ARG A N 1
ATOM 4305 C CA . ARG A 1 526 ? -2.750 14.181 -17.260 1.00 84.25 526 ARG A CA 1
ATOM 4306 C C . ARG A 1 526 ? -2.637 14.443 -15.773 1.00 84.25 526 ARG A C 1
ATOM 4308 O O . ARG A 1 526 ? -1.572 14.815 -15.300 1.00 84.25 526 ARG A O 1
ATOM 4315 N N . THR A 1 527 ? -3.720 14.202 -15.052 1.00 77.19 527 THR A N 1
ATOM 4316 C CA . THR A 1 527 ? -3.732 14.250 -13.595 1.00 77.19 527 THR A CA 1
ATOM 4317 C C . THR A 1 527 ? -4.129 12.878 -13.080 1.00 77.19 527 THR A C 1
ATOM 4319 O O . THR A 1 527 ? -5.210 12.382 -13.386 1.00 77.19 527 THR A O 1
ATOM 4322 N N . ASP A 1 528 ? -3.239 12.245 -12.323 1.00 67.44 528 ASP A N 1
ATOM 4323 C CA . ASP A 1 528 ? -3.456 10.934 -11.725 1.00 67.44 528 ASP A CA 1
ATOM 4324 C C . ASP A 1 528 ? -3.090 10.937 -10.255 1.00 67.44 528 ASP A C 1
ATOM 4326 O O . ASP A 1 528 ? -2.198 11.651 -9.816 1.00 67.44 528 ASP A O 1
ATOM 4330 N N . LYS A 1 529 ? -3.706 10.028 -9.506 1.00 62.78 529 LYS A N 1
ATOM 4331 C CA . LYS A 1 529 ? -3.124 9.556 -8.257 1.00 62.78 529 LYS A CA 1
ATOM 4332 C C . LYS A 1 529 ? -2.108 8.448 -8.475 1.00 62.78 529 LYS A C 1
ATOM 4334 O O . LYS A 1 529 ? -2.385 7.519 -9.237 1.00 62.78 529 LYS A O 1
ATOM 4339 N N . ASN A 1 530 ? -0.991 8.524 -7.760 1.00 59.38 530 ASN A N 1
ATOM 4340 C CA . ASN A 1 530 ? -0.027 7.431 -7.670 1.00 59.38 530 ASN A CA 1
ATOM 4341 C C . ASN A 1 530 ? -0.469 6.347 -6.660 1.00 59.38 530 ASN A C 1
ATOM 4343 O O . ASN A 1 530 ? -1.515 6.455 -6.020 1.00 59.38 530 ASN A O 1
ATOM 4347 N N . LEU A 1 531 ? 0.373 5.321 -6.484 1.00 50.53 531 LEU A N 1
ATOM 4348 C CA . LEU A 1 531 ? 0.231 4.233 -5.497 1.00 50.53 531 LEU A CA 1
ATOM 4349 C C . LEU A 1 531 ? -0.086 4.688 -4.065 1.00 50.53 531 LEU A C 1
ATOM 4351 O O . LEU A 1 531 ? -0.675 3.940 -3.292 1.00 50.53 531 LEU A O 1
ATOM 4355 N N . TYR A 1 532 ? 0.305 5.907 -3.712 1.00 52.81 532 TYR A N 1
ATOM 4356 C CA . TYR A 1 532 ? 0.180 6.470 -2.375 1.00 52.81 532 TYR A CA 1
ATOM 4357 C C . TYR A 1 532 ? -0.954 7.501 -2.279 1.00 52.81 532 TYR A C 1
ATOM 4359 O O . TYR A 1 532 ? -1.033 8.254 -1.314 1.00 52.81 532 TYR A O 1
ATOM 4367 N N . SER A 1 533 ? -1.854 7.525 -3.270 1.00 54.53 533 SER A N 1
ATOM 4368 C CA . SER A 1 533 ? -2.989 8.453 -3.364 1.00 54.53 533 SER A CA 1
ATOM 4369 C C . SER A 1 533 ? -2.611 9.931 -3.530 1.00 54.53 533 SER A C 1
ATOM 4371 O O . SER A 1 533 ? -3.448 10.802 -3.285 1.00 54.53 533 SER A O 1
ATOM 4373 N N . PHE A 1 534 ? -1.390 10.239 -3.981 1.00 61.47 534 PHE A N 1
ATOM 4374 C CA . PHE A 1 534 ? -0.976 11.619 -4.257 1.00 61.47 534 PHE A CA 1
ATOM 4375 C C . PHE A 1 534 ? -1.354 12.021 -5.668 1.00 61.47 534 PHE A C 1
ATOM 4377 O O . PHE A 1 534 ? -0.982 11.333 -6.617 1.00 61.47 534 PHE A O 1
ATOM 4384 N N . THR A 1 535 ? -2.043 13.153 -5.794 1.00 67.31 535 THR A N 1
ATOM 4385 C CA . THR A 1 535 ? -2.349 13.765 -7.084 1.00 67.31 535 THR A CA 1
ATOM 4386 C C . THR A 1 535 ? -1.071 14.323 -7.710 1.00 67.31 535 THR A C 1
ATOM 4388 O O . THR A 1 535 ? -0.422 15.211 -7.154 1.00 67.31 535 THR A O 1
ATOM 4391 N N . ILE A 1 536 ? -0.730 13.795 -8.878 1.00 73.31 536 ILE A N 1
ATOM 4392 C CA . ILE A 1 536 ? 0.358 14.230 -9.741 1.00 73.31 536 ILE A CA 1
ATOM 4393 C C . ILE A 1 536 ? -0.275 14.725 -11.038 1.00 73.31 536 ILE A C 1
ATOM 4395 O O . ILE A 1 536 ? -1.016 13.995 -11.694 1.00 73.31 536 ILE A O 1
ATOM 4399 N N . THR A 1 537 ? 0.023 15.966 -11.404 1.00 81.94 537 THR A N 1
ATOM 4400 C CA . THR A 1 537 ? -0.294 16.526 -12.716 1.00 81.94 537 THR A CA 1
ATOM 4401 C C . THR A 1 537 ? 0.964 16.530 -13.561 1.00 81.94 537 THR A C 1
ATOM 4403 O O . THR A 1 537 ? 1.948 17.194 -13.227 1.00 81.94 537 THR A O 1
ATOM 4406 N N . THR A 1 538 ? 0.913 15.817 -14.675 1.00 87.50 538 THR A N 1
ATOM 4407 C CA . THR A 1 538 ? 2.033 15.595 -15.574 1.00 87.50 538 THR A CA 1
ATOM 4408 C C . THR A 1 538 ? 1.720 16.147 -16.956 1.00 87.50 538 THR A C 1
ATOM 4410 O O . THR A 1 538 ? 0.742 15.772 -17.604 1.00 87.50 538 THR A O 1
ATOM 4413 N N . HIS A 1 539 ? 2.583 17.049 -17.404 1.00 92.19 539 HIS A N 1
ATOM 4414 C CA . HIS A 1 539 ? 2.616 17.604 -18.745 1.00 92.19 539 HIS A CA 1
ATOM 4415 C C . HIS A 1 539 ? 3.651 16.829 -19.556 1.00 92.19 539 HIS A C 1
ATOM 4417 O O . HIS A 1 539 ? 4.810 16.737 -19.157 1.00 92.19 539 HIS A O 1
ATOM 4423 N N . ILE A 1 540 ? 3.227 16.269 -20.684 1.00 95.50 540 ILE A N 1
ATOM 4424 C CA . ILE A 1 540 ? 4.054 15.472 -21.588 1.00 95.50 540 ILE A CA 1
ATOM 4425 C C . ILE A 1 540 ? 4.045 16.158 -22.947 1.00 95.50 540 ILE A C 1
ATOM 4427 O O . ILE A 1 540 ? 3.011 16.201 -23.617 1.00 95.50 540 ILE A O 1
ATOM 4431 N N . LYS A 1 541 ? 5.198 16.665 -23.373 1.00 97.31 541 LYS A N 1
ATOM 4432 C CA . LYS A 1 541 ? 5.404 17.199 -24.717 1.00 97.31 541 LYS A CA 1
ATOM 4433 C C . LYS A 1 541 ? 6.201 16.199 -25.543 1.00 97.31 541 LYS A C 1
ATOM 4435 O O . LYS A 1 541 ? 7.289 15.784 -25.161 1.00 97.31 541 LYS A O 1
ATOM 4440 N N . CYS A 1 542 ? 5.629 15.792 -26.668 1.00 97.75 542 CYS A N 1
ATOM 4441 C CA . CYS A 1 542 ? 6.195 14.775 -27.544 1.00 97.75 542 CYS A CA 1
ATOM 4442 C C . CYS A 1 542 ? 6.834 15.458 -28.754 1.00 97.75 542 CYS A C 1
ATOM 4444 O O . CYS A 1 542 ? 6.147 16.160 -29.503 1.00 97.75 542 CYS A O 1
ATOM 4446 N N . THR A 1 543 ? 8.126 15.246 -28.988 1.00 97.50 543 THR A N 1
ATOM 4447 C CA . THR A 1 543 ? 8.810 15.778 -30.177 1.00 97.50 543 THR A CA 1
ATOM 4448 C C . THR A 1 543 ? 9.630 14.706 -30.886 1.00 97.50 543 THR A C 1
ATOM 4450 O O . THR A 1 543 ? 9.865 13.616 -30.361 1.00 97.50 543 THR A O 1
ATOM 4453 N N . GLU A 1 544 ? 9.995 14.983 -32.134 1.00 96.56 544 GLU A N 1
ATOM 4454 C CA . GLU A 1 544 ? 10.875 14.115 -32.907 1.00 96.56 544 GLU A CA 1
ATOM 4455 C C . GLU A 1 544 ? 12.316 14.311 -32.428 1.00 96.56 544 GLU A C 1
ATOM 4457 O O . GLU A 1 544 ? 12.836 15.426 -32.446 1.00 96.56 544 GLU A O 1
ATOM 4462 N N . ALA A 1 545 ? 12.954 13.225 -31.998 1.00 95.50 545 ALA A N 1
ATOM 4463 C CA . ALA A 1 545 ? 14.343 13.229 -31.545 1.00 95.50 545 ALA A CA 1
ATOM 4464 C C . ALA A 1 545 ? 15.332 12.859 -32.665 1.00 95.50 545 ALA A C 1
ATOM 4466 O O . ALA A 1 545 ? 16.543 12.941 -32.468 1.00 95.50 545 ALA A O 1
ATOM 4467 N N . GLY A 1 546 ? 14.834 12.443 -33.835 1.00 95.38 546 GLY A N 1
ATOM 4468 C CA . GLY A 1 546 ? 15.663 11.980 -34.944 1.00 95.38 546 GLY A CA 1
ATOM 4469 C C . GLY A 1 546 ? 16.439 10.717 -34.568 1.00 95.38 546 GLY A C 1
ATOM 4470 O O . GLY A 1 546 ? 15.843 9.728 -34.137 1.00 95.38 546 GLY A O 1
ATOM 4471 N N . THR A 1 547 ? 17.760 10.748 -34.743 1.00 97.94 547 THR A N 1
ATOM 4472 C CA . THR A 1 547 ? 18.648 9.631 -34.402 1.00 97.94 547 THR A CA 1
ATOM 4473 C C . THR A 1 547 ? 19.228 9.798 -32.999 1.00 97.94 547 THR A C 1
ATOM 4475 O O . THR A 1 547 ? 19.917 10.781 -32.722 1.00 97.94 547 THR A O 1
ATOM 4478 N N . VAL A 1 548 ? 19.020 8.808 -32.129 1.00 97.94 548 VAL A N 1
ATOM 4479 C CA . VAL A 1 548 ? 19.662 8.729 -30.808 1.00 97.94 548 VAL A CA 1
ATOM 4480 C C . VAL A 1 548 ? 20.757 7.671 -30.852 1.00 97.94 548 VAL A C 1
ATOM 4482 O O . VAL A 1 548 ? 20.496 6.515 -31.179 1.00 97.94 548 VAL A O 1
ATOM 4485 N N . THR A 1 549 ? 21.983 8.058 -30.501 1.00 97.88 549 THR A N 1
ATOM 4486 C CA . THR A 1 549 ? 23.133 7.147 -30.441 1.00 97.88 549 THR A CA 1
ATOM 4487 C C . THR A 1 549 ? 23.517 6.870 -28.995 1.00 97.88 549 THR A C 1
ATOM 4489 O O . THR A 1 549 ? 23.673 7.796 -28.195 1.00 97.88 549 THR A O 1
ATOM 4492 N N . THR A 1 550 ? 23.694 5.588 -28.700 1.00 97.56 550 THR A N 1
ATOM 4493 C CA . THR A 1 550 ? 24.135 5.028 -27.416 1.00 97.56 550 THR A CA 1
ATOM 4494 C C . THR A 1 550 ? 25.175 3.934 -27.686 1.00 97.56 550 THR A C 1
ATOM 4496 O O . THR A 1 550 ? 25.461 3.625 -28.847 1.00 97.56 550 THR A O 1
ATOM 4499 N N . GLU A 1 551 ? 25.713 3.295 -26.648 1.00 97.06 551 GLU A N 1
ATOM 4500 C CA . GLU A 1 551 ? 26.595 2.133 -26.827 1.00 97.06 551 GLU A CA 1
ATOM 4501 C C . GLU A 1 551 ? 25.875 0.940 -27.484 1.00 97.06 551 GLU A C 1
ATOM 4503 O O . GLU A 1 551 ? 26.480 0.214 -28.273 1.00 97.06 551 GLU A O 1
ATOM 4508 N N . ALA A 1 552 ? 24.564 0.788 -27.261 1.00 97.38 552 ALA A N 1
ATOM 4509 C CA . ALA A 1 552 ? 23.763 -0.262 -27.890 1.00 97.38 552 ALA A CA 1
ATOM 4510 C C . ALA A 1 552 ? 23.565 -0.080 -29.409 1.00 97.38 552 ALA A C 1
ATOM 4512 O O . ALA A 1 552 ? 23.089 -1.001 -30.082 1.00 97.38 552 ALA A O 1
ATOM 4513 N N . GLY A 1 553 ? 23.889 1.099 -29.952 1.00 97.00 553 GLY A N 1
ATOM 4514 C CA . GLY A 1 553 ? 23.756 1.429 -31.368 1.00 97.00 553 GLY A CA 1
ATOM 4515 C C . GLY A 1 553 ? 23.142 2.805 -31.628 1.00 97.00 553 GLY A C 1
ATOM 4516 O O . GLY A 1 553 ? 22.922 3.607 -30.716 1.00 97.00 553 GLY A O 1
ATOM 4517 N N . ALA A 1 554 ? 22.876 3.069 -32.908 1.00 98.06 554 ALA A N 1
ATOM 4518 C CA . ALA A 1 554 ? 22.157 4.246 -33.381 1.00 98.06 554 ALA A CA 1
ATOM 4519 C C . ALA A 1 554 ? 20.709 3.869 -33.718 1.00 98.06 554 ALA A C 1
ATOM 4521 O O . ALA A 1 554 ? 20.469 2.882 -34.416 1.00 98.06 554 ALA A O 1
ATOM 4522 N N . PHE A 1 555 ? 19.760 4.656 -33.219 1.00 98.25 555 PHE A N 1
ATOM 4523 C CA . PHE A 1 555 ? 18.330 4.410 -33.353 1.00 98.25 555 PHE A CA 1
ATOM 4524 C C . PHE A 1 555 ? 17.661 5.575 -34.073 1.00 98.25 555 PHE A C 1
ATOM 4526 O O . PHE A 1 555 ? 17.643 6.687 -33.553 1.00 98.25 555 PHE A O 1
ATOM 4533 N N . ASP A 1 556 ? 17.097 5.321 -35.249 1.00 97.81 556 ASP A N 1
ATOM 4534 C CA . ASP A 1 556 ? 16.428 6.341 -36.058 1.00 97.81 556 ASP A CA 1
ATOM 4535 C C . ASP A 1 556 ? 14.944 6.494 -35.699 1.00 97.81 556 ASP A C 1
ATOM 4537 O O . ASP A 1 556 ? 14.311 5.577 -35.174 1.00 97.81 556 ASP A O 1
ATOM 4541 N N . ASN A 1 557 ? 14.370 7.647 -36.057 1.00 96.81 557 ASN A N 1
ATOM 4542 C CA . ASN A 1 557 ? 12.956 7.987 -35.848 1.00 96.81 557 ASN A CA 1
ATOM 4543 C C . ASN A 1 557 ? 12.528 7.915 -34.371 1.00 96.81 557 ASN A C 1
ATOM 4545 O O . ASN A 1 557 ? 11.412 7.493 -34.046 1.00 96.81 557 ASN A O 1
ATOM 4549 N N . CYS A 1 558 ? 13.430 8.301 -33.469 1.00 98.31 558 CYS A N 1
ATOM 4550 C CA . CYS A 1 558 ? 13.153 8.344 -32.044 1.00 98.31 558 CYS A CA 1
ATOM 4551 C C . CYS A 1 558 ? 12.148 9.448 -31.701 1.00 98.31 558 CYS A C 1
ATOM 4553 O O . CYS A 1 558 ? 12.123 10.517 -32.317 1.00 98.31 558 CYS A O 1
ATOM 4555 N N . VAL A 1 559 ? 11.364 9.204 -30.654 1.00 98.19 559 VAL A N 1
ATOM 4556 C CA . VAL A 1 559 ? 10.478 10.189 -30.025 1.00 98.19 559 VAL A CA 1
ATOM 4557 C C . VAL A 1 559 ? 11.042 10.532 -28.655 1.00 98.19 559 VAL A C 1
ATOM 4559 O O . VAL A 1 559 ? 11.433 9.636 -27.912 1.00 98.19 559 VAL A O 1
ATOM 4562 N N . ILE A 1 560 ? 11.068 11.817 -28.313 1.00 98.06 560 ILE A N 1
ATOM 4563 C CA . ILE A 1 560 ? 11.376 12.294 -26.962 1.00 98.06 560 ILE A CA 1
ATOM 4564 C C . ILE A 1 560 ? 10.087 12.760 -26.287 1.00 98.06 560 ILE A C 1
ATOM 4566 O O . ILE A 1 560 ? 9.290 13.501 -26.868 1.00 98.06 560 ILE A O 1
ATOM 4570 N N . LEU A 1 561 ? 9.906 12.318 -25.046 1.00 97.81 561 LEU A N 1
ATOM 4571 C CA . LEU A 1 561 ? 8.897 12.812 -24.123 1.00 97.81 561 LEU A CA 1
ATOM 4572 C C . LEU A 1 561 ? 9.572 13.774 -23.145 1.00 97.81 561 LEU A C 1
ATOM 4574 O O . LEU A 1 561 ? 10.344 13.345 -22.288 1.00 97.81 561 LEU A O 1
ATOM 4578 N N . GLU A 1 562 ? 9.278 15.062 -23.273 1.00 96.44 562 GLU A N 1
ATOM 4579 C CA . GLU A 1 562 ? 9.627 16.082 -22.287 1.00 96.44 562 GLU A CA 1
ATOM 4580 C C . GLU A 1 562 ? 8.523 16.099 -21.227 1.00 96.44 562 GLU A C 1
ATOM 4582 O O . GLU A 1 562 ? 7.373 16.439 -21.516 1.00 96.44 562 GLU A O 1
ATOM 4587 N N . ILE A 1 563 ? 8.857 15.678 -20.010 1.00 92.75 563 ILE A N 1
ATOM 4588 C CA . ILE A 1 563 ? 7.900 15.447 -18.931 1.00 92.75 563 ILE A CA 1
ATOM 4589 C C . ILE A 1 563 ? 8.152 16.452 -17.812 1.00 92.75 563 ILE A C 1
ATOM 4591 O O . ILE A 1 563 ? 9.236 16.492 -17.226 1.00 92.75 563 ILE A O 1
ATOM 4595 N N . GLN A 1 564 ? 7.118 17.216 -17.473 1.00 89.38 564 GLN A N 1
ATOM 4596 C CA . GLN A 1 564 ? 7.086 18.098 -16.310 1.00 89.38 564 GLN A CA 1
ATOM 4597 C C . GLN A 1 564 ? 5.967 17.638 -15.390 1.00 89.38 564 GLN A C 1
ATOM 4599 O O . GLN A 1 564 ? 4.814 17.552 -15.808 1.00 89.38 564 GLN A O 1
ATOM 4604 N N . SER A 1 565 ? 6.302 17.312 -14.146 1.00 81.25 565 SER A N 1
ATOM 4605 C CA . SER A 1 565 ? 5.323 16.847 -13.165 1.00 81.25 565 SER A CA 1
ATOM 4606 C C . SER A 1 565 ? 5.237 17.824 -12.004 1.00 81.25 565 SER A C 1
ATOM 4608 O O . SER A 1 565 ? 6.242 18.317 -11.505 1.00 81.25 565 SER A O 1
ATOM 4610 N N . THR A 1 566 ? 4.016 18.091 -11.568 1.00 74.00 566 THR A N 1
ATOM 4611 C CA . THR A 1 566 ? 3.703 18.891 -10.386 1.00 74.00 566 THR A CA 1
ATOM 4612 C C . THR A 1 566 ? 2.805 18.068 -9.473 1.00 74.00 566 THR A C 1
ATOM 4614 O O . THR A 1 566 ? 2.042 17.224 -9.933 1.00 74.00 566 THR A O 1
ATOM 4617 N N . GLY A 1 567 ? 2.921 18.260 -8.166 1.00 64.94 567 GLY A N 1
ATOM 4618 C CA . GLY A 1 567 ? 2.196 17.468 -7.176 1.00 64.94 567 GLY A CA 1
ATOM 4619 C C . GLY A 1 567 ? 2.890 17.547 -5.823 1.00 64.94 567 GLY A C 1
ATOM 4620 O O . GLY A 1 567 ? 4.070 17.888 -5.754 1.00 64.94 567 GLY A O 1
ATOM 4621 N N . GLN A 1 568 ? 2.157 17.269 -4.746 1.00 55.72 568 GLN A N 1
ATOM 4622 C CA . GLN A 1 568 ? 2.687 17.310 -3.381 1.00 55.72 568 GLN A CA 1
ATOM 4623 C C . GLN A 1 568 ? 2.794 15.890 -2.819 1.00 55.72 568 GLN A C 1
ATOM 4625 O O . GLN A 1 568 ? 1.794 15.342 -2.353 1.00 55.72 568 GLN A O 1
ATOM 4630 N N . PRO A 1 569 ? 3.978 15.261 -2.849 1.00 47.38 569 PRO A N 1
ATOM 4631 C CA . PRO A 1 569 ? 4.206 14.075 -2.050 1.00 47.38 569 PRO A CA 1
ATOM 4632 C C . PRO A 1 569 ? 4.396 14.509 -0.582 1.00 47.38 569 PRO A C 1
ATOM 4634 O O . PRO A 1 569 ? 5.221 15.384 -0.310 1.00 47.38 569 PRO A O 1
ATOM 4637 N N . PRO A 1 570 ? 3.688 13.928 0.400 1.00 43.31 570 PRO A N 1
ATOM 4638 C CA . PRO A 1 570 ? 4.049 14.092 1.794 1.00 43.31 570 PRO A CA 1
ATOM 4639 C C . PRO A 1 570 ? 5.436 13.493 1.993 1.00 43.31 570 PRO A C 1
ATOM 4641 O O . PRO A 1 570 ? 5.704 12.381 1.540 1.00 43.31 570 PRO A O 1
ATOM 4644 N N . ARG A 1 571 ? 6.295 14.252 2.680 1.00 47.75 571 ARG A N 1
ATOM 4645 C CA . ARG A 1 571 ? 7.631 13.850 3.132 1.00 47.75 571 ARG A CA 1
ATOM 4646 C C . ARG A 1 571 ? 8.427 13.093 2.070 1.00 47.75 571 ARG A C 1
ATOM 4648 O O . ARG A 1 571 ? 8.358 11.879 2.023 1.00 47.75 571 ARG A O 1
ATOM 4655 N N . SER A 1 572 ? 9.249 13.814 1.312 1.00 49.75 572 SER A N 1
ATOM 4656 C CA . SER A 1 572 ? 10.667 13.522 1.027 1.00 49.75 572 SER A CA 1
ATOM 4657 C C . SER A 1 572 ? 11.079 12.165 0.363 1.00 49.75 572 SER A C 1
ATOM 4659 O O . SER A 1 572 ? 12.023 12.147 -0.424 1.00 49.75 572 SER A O 1
ATOM 4661 N N . TRP A 1 573 ? 10.346 11.063 0.541 1.00 41.56 573 TRP A N 1
ATOM 4662 C CA . TRP A 1 573 ? 10.518 9.716 -0.021 1.00 41.56 573 TRP A CA 1
ATOM 4663 C C . TRP A 1 573 ? 10.279 9.607 -1.537 1.00 41.56 573 TRP A C 1
ATOM 4665 O O . TRP A 1 573 ? 10.707 8.630 -2.146 1.00 41.56 573 TRP A O 1
ATOM 4675 N N . SER A 1 574 ? 9.619 10.580 -2.177 1.00 53.72 574 SER A N 1
ATOM 4676 C CA . SER A 1 574 ? 9.264 10.496 -3.610 1.00 53.72 574 SER A CA 1
ATOM 4677 C C . SER A 1 574 ? 9.531 11.762 -4.434 1.00 53.72 574 SER A C 1
ATOM 4679 O O . SER A 1 574 ? 9.210 11.789 -5.621 1.00 53.72 574 SER A O 1
ATOM 4681 N N . ASN A 1 575 ? 10.207 12.776 -3.875 1.00 59.41 575 ASN A N 1
ATOM 4682 C CA . ASN A 1 575 ? 10.517 14.025 -4.596 1.00 59.41 575 ASN A CA 1
ATOM 4683 C C . ASN A 1 575 ? 11.341 13.791 -5.874 1.00 59.41 575 ASN A C 1
ATOM 4685 O O . ASN A 1 575 ? 11.125 14.458 -6.884 1.00 59.41 575 ASN A O 1
ATOM 4689 N N . HIS A 1 576 ? 12.240 12.801 -5.866 1.00 65.62 576 HIS A N 1
ATOM 4690 C CA . HIS A 1 576 ? 13.027 12.427 -7.045 1.00 65.62 576 HIS A CA 1
ATOM 4691 C C . HIS A 1 576 ? 12.134 11.940 -8.209 1.00 65.62 576 HIS A C 1
ATOM 4693 O O . HIS A 1 576 ? 12.431 12.164 -9.383 1.00 65.62 576 HIS A O 1
ATOM 4699 N N . ARG A 1 577 ? 10.964 11.351 -7.929 1.00 72.69 577 ARG A N 1
ATOM 4700 C CA . ARG A 1 577 ? 10.052 10.894 -8.989 1.00 72.69 577 ARG A CA 1
ATOM 4701 C C . ARG A 1 577 ? 9.455 12.063 -9.775 1.00 72.69 577 ARG A C 1
ATOM 4703 O O . ARG A 1 577 ? 9.351 11.958 -10.991 1.00 72.69 577 ARG A O 1
ATOM 4710 N N . LEU A 1 578 ? 9.201 13.204 -9.131 1.00 74.38 578 LEU A N 1
ATOM 4711 C CA . LEU A 1 578 ? 8.566 14.388 -9.738 1.00 74.38 578 LEU A CA 1
ATOM 4712 C C . LEU A 1 578 ? 9.516 15.321 -10.506 1.00 74.38 578 LEU A C 1
ATOM 4714 O O . LEU A 1 578 ? 9.077 16.336 -11.035 1.00 74.38 578 LEU A O 1
ATOM 4718 N N . CYS A 1 579 ? 10.804 14.988 -10.595 1.00 78.25 579 CYS A N 1
ATOM 4719 C CA . CYS A 1 579 ? 11.778 15.771 -11.360 1.00 78.25 579 CYS A CA 1
ATOM 4720 C C . CYS A 1 579 ? 11.398 15.874 -12.847 1.00 78.25 579 CYS A C 1
ATOM 4722 O O . CYS A 1 579 ? 10.782 14.950 -13.392 1.00 78.25 579 CYS A O 1
ATOM 4724 N N . ASN A 1 580 ? 11.852 16.937 -13.515 1.00 87.25 580 ASN A N 1
ATOM 4725 C CA . ASN A 1 580 ? 11.727 17.070 -14.966 1.00 87.25 580 ASN A CA 1
ATOM 4726 C C . ASN A 1 580 ? 12.486 15.936 -15.661 1.00 87.25 580 ASN A C 1
ATOM 4728 O O . ASN A 1 580 ? 13.549 15.520 -15.189 1.00 87.25 580 ASN A O 1
ATOM 4732 N N . LYS A 1 581 ? 11.941 15.413 -16.761 1.00 91.19 581 LYS A N 1
ATOM 4733 C CA . LYS A 1 581 ? 12.528 14.272 -17.476 1.00 91.19 581 LYS A CA 1
ATOM 4734 C C . LYS A 1 581 ? 12.493 14.454 -18.982 1.00 91.19 581 LYS A C 1
ATOM 4736 O O . LYS A 1 581 ? 11.570 15.055 -19.523 1.00 91.19 581 LYS A O 1
ATOM 4741 N N . GLU A 1 582 ? 13.463 13.836 -19.638 1.00 95.94 582 GLU A N 1
ATOM 4742 C CA . GLU A 1 582 ? 13.457 13.583 -21.075 1.00 95.94 582 GLU A CA 1
ATOM 4743 C C . GLU A 1 582 ? 13.585 12.074 -21.287 1.00 95.94 582 GLU A C 1
ATOM 4745 O O . GLU A 1 582 ? 14.605 11.482 -20.929 1.00 95.94 582 GLU A O 1
ATOM 4750 N N . ILE A 1 583 ? 12.561 11.436 -21.851 1.00 97.56 583 ILE A N 1
ATOM 4751 C CA . ILE A 1 583 ? 12.573 9.990 -22.102 1.00 97.56 583 ILE A CA 1
ATOM 4752 C C . ILE A 1 583 ? 12.505 9.742 -23.602 1.00 97.56 583 ILE A C 1
ATOM 4754 O O . ILE A 1 583 ? 11.561 10.161 -24.268 1.00 97.56 583 ILE A O 1
ATOM 4758 N N . TYR A 1 584 ? 13.509 9.053 -24.130 1.00 98.44 584 TYR A N 1
ATOM 4759 C CA . TYR A 1 584 ? 13.676 8.801 -25.553 1.00 98.44 584 TYR A CA 1
ATOM 4760 C C . TYR A 1 584 ? 13.270 7.363 -25.864 1.00 98.44 584 TYR A C 1
ATOM 4762 O O . TYR A 1 584 ? 13.811 6.423 -25.276 1.00 98.44 584 TYR A O 1
ATOM 4770 N N . PHE A 1 585 ? 12.354 7.195 -26.812 1.00 98.38 585 PHE A N 1
ATOM 4771 C CA . PHE A 1 585 ? 11.877 5.902 -27.290 1.00 98.38 585 PHE A CA 1
ATOM 4772 C C . PHE A 1 585 ? 12.254 5.696 -28.752 1.00 98.38 585 PHE A C 1
ATOM 4774 O O . PHE A 1 585 ? 12.053 6.583 -29.582 1.00 98.38 585 PHE A O 1
ATOM 4781 N N . ALA A 1 586 ? 12.742 4.500 -29.067 1.00 98.31 586 ALA A N 1
ATOM 4782 C CA . ALA A 1 586 ? 13.043 4.074 -30.425 1.00 98.31 586 ALA A CA 1
ATOM 4783 C C . ALA A 1 586 ? 12.040 3.015 -30.909 1.00 98.31 586 ALA A C 1
ATOM 4785 O O . ALA A 1 586 ? 11.695 2.097 -30.146 1.00 98.31 586 ALA A O 1
ATOM 4786 N N . PRO A 1 587 ? 11.609 3.086 -32.182 1.00 97.75 587 PRO A N 1
ATOM 4787 C CA . PRO A 1 587 ? 10.737 2.077 -32.756 1.00 97.75 587 PRO A CA 1
ATOM 4788 C C . PRO A 1 587 ? 11.427 0.710 -32.746 1.00 97.75 587 PRO A C 1
ATOM 4790 O O . PRO A 1 587 ? 12.613 0.563 -33.033 1.00 97.75 587 PRO A O 1
ATOM 4793 N N . GLY A 1 588 ? 10.661 -0.300 -32.364 1.00 97.44 588 GLY A N 1
ATOM 4794 C CA . GLY A 1 588 ? 11.058 -1.691 -32.240 1.00 97.44 588 GLY A CA 1
ATOM 4795 C C . GLY A 1 588 ? 11.970 -2.039 -31.070 1.00 97.44 588 GLY A C 1
ATOM 4796 O O . GLY A 1 588 ? 12.256 -3.222 -30.877 1.00 97.44 588 GLY A O 1
ATOM 4797 N N . VAL A 1 589 ? 12.370 -1.064 -30.248 1.00 97.88 589 VAL A N 1
ATOM 4798 C CA . VAL A 1 589 ? 13.284 -1.293 -29.118 1.00 97.88 589 VAL A CA 1
ATOM 4799 C C . VAL A 1 589 ? 12.646 -0.953 -27.777 1.00 97.88 589 VAL A C 1
ATOM 4801 O O . VAL A 1 589 ? 12.720 -1.788 -26.868 1.00 97.88 589 VAL A O 1
ATOM 4804 N N . GLY A 1 590 ? 12.024 0.219 -27.639 1.00 97.44 590 GLY A N 1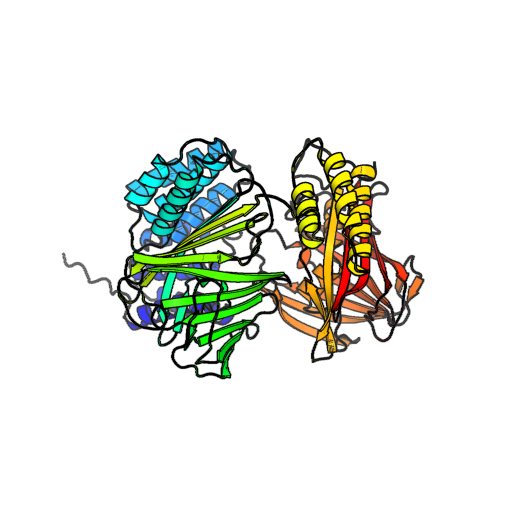
ATOM 4805 C CA . GLY A 1 590 ? 11.626 0.746 -26.332 1.00 97.44 590 GLY A CA 1
ATOM 4806 C C . GLY A 1 590 ? 12.371 2.017 -25.946 1.00 97.44 590 GLY A C 1
ATOM 4807 O O . GLY A 1 590 ? 12.895 2.739 -26.793 1.00 97.44 590 GLY A O 1
ATOM 4808 N N . LEU A 1 591 ? 12.447 2.256 -24.637 1.00 98.06 591 LEU A N 1
ATOM 4809 C CA . LEU A 1 591 ? 13.269 3.303 -24.032 1.00 98.06 591 LEU A CA 1
ATOM 4810 C C . LEU A 1 591 ? 14.746 3.086 -24.402 1.00 98.06 591 LEU A C 1
ATOM 4812 O O . LEU A 1 591 ? 15.283 2.003 -24.160 1.00 98.06 591 LEU A O 1
ATOM 4816 N N . VAL A 1 592 ? 15.400 4.107 -24.957 1.00 98.44 592 VAL A N 1
ATOM 4817 C CA . VAL A 1 592 ? 16.827 4.085 -25.339 1.00 98.44 592 VAL A CA 1
ATOM 4818 C C . VAL A 1 592 ? 17.689 5.066 -24.544 1.00 98.44 592 VAL A C 1
ATOM 4820 O O . VAL A 1 592 ? 18.877 4.817 -24.374 1.00 98.44 592 VAL A O 1
ATOM 4823 N N . ARG A 1 593 ? 17.097 6.142 -24.015 1.00 98.38 593 ARG A N 1
ATOM 4824 C CA . ARG A 1 593 ? 17.751 7.095 -23.109 1.00 98.38 593 ARG A CA 1
ATOM 4825 C C . ARG A 1 593 ? 16.725 7.667 -22.139 1.00 98.38 593 ARG A C 1
ATOM 4827 O O . ARG A 1 593 ? 15.603 7.974 -22.538 1.00 98.38 593 ARG A O 1
ATOM 4834 N N . ALA A 1 594 ? 17.117 7.841 -20.886 1.00 96.50 594 ALA A N 1
ATOM 4835 C CA . ALA A 1 594 ? 16.337 8.543 -19.879 1.00 96.50 594 ALA A CA 1
ATOM 4836 C C . ALA A 1 594 ? 17.205 9.596 -19.198 1.00 96.50 594 ALA A C 1
ATOM 4838 O O . ALA A 1 594 ? 18.256 9.284 -18.646 1.00 96.50 594 ALA A O 1
ATOM 4839 N N . VAL A 1 595 ? 16.747 10.840 -19.220 1.00 94.25 595 VAL A N 1
ATOM 4840 C CA . VAL A 1 595 ? 17.392 11.962 -18.544 1.00 94.25 595 VAL A CA 1
ATOM 4841 C C . VAL A 1 595 ? 16.470 12.423 -17.434 1.00 94.25 595 VAL A C 1
ATOM 4843 O O . VAL A 1 595 ? 15.292 12.680 -17.677 1.00 94.25 595 VAL A O 1
ATOM 4846 N N . THR A 1 596 ? 17.004 12.566 -16.226 1.00 88.50 596 THR A N 1
ATOM 4847 C CA . THR A 1 596 ? 16.312 13.240 -15.128 1.00 88.50 596 THR A CA 1
ATOM 4848 C C . THR A 1 596 ? 17.052 14.510 -14.739 1.00 88.50 596 THR A C 1
ATOM 4850 O O . THR A 1 596 ? 18.273 14.502 -14.597 1.00 88.50 596 THR A O 1
ATOM 4853 N N . ILE A 1 597 ? 16.296 15.594 -14.573 1.00 85.62 597 ILE A N 1
ATOM 4854 C CA . ILE A 1 597 ? 16.781 16.933 -14.252 1.00 85.62 597 ILE A CA 1
ATOM 4855 C C . ILE A 1 597 ? 16.135 17.366 -12.937 1.00 85.62 597 ILE A C 1
ATOM 4857 O O . ILE A 1 597 ? 14.911 17.512 -12.851 1.00 85.62 597 ILE A O 1
ATOM 4861 N N . PHE A 1 598 ? 16.955 17.579 -11.914 1.00 73.25 598 PHE A N 1
ATOM 4862 C CA . PHE A 1 598 ? 16.514 18.087 -10.621 1.00 73.25 598 PHE A CA 1
ATOM 4863 C C . PHE A 1 598 ? 17.055 19.490 -10.391 1.00 73.25 598 PHE A C 1
ATOM 4865 O O . PHE A 1 598 ? 18.267 19.696 -10.351 1.00 73.25 598 PHE A O 1
ATOM 4872 N N . GLY A 1 599 ? 16.135 20.434 -10.202 1.00 59.19 599 GLY A N 1
ATOM 4873 C CA . GLY A 1 599 ? 16.451 21.771 -9.726 1.00 59.19 599 GLY A CA 1
ATOM 4874 C C . GLY A 1 599 ? 16.241 21.838 -8.218 1.00 59.19 599 GLY A C 1
ATOM 4875 O O . GLY A 1 599 ? 15.103 21.839 -7.751 1.00 59.19 599 GLY A O 1
ATOM 4876 N N . SER A 1 600 ? 17.326 21.922 -7.452 1.00 47.59 600 SER A N 1
ATOM 4877 C CA . SER A 1 600 ? 17.280 22.503 -6.103 1.00 47.59 600 SER A CA 1
ATOM 4878 C C . SER A 1 600 ? 17.994 23.845 -6.128 1.00 47.59 600 SER A C 1
ATOM 4880 O O . SER A 1 600 ? 18.958 23.973 -6.873 1.00 47.59 600 SER A O 1
ATOM 4882 N N . LEU A 1 601 ? 17.495 24.787 -5.319 1.00 42.41 601 LEU A N 1
ATOM 4883 C CA . LEU A 1 601 ? 17.727 26.242 -5.192 1.00 42.41 601 LEU A CA 1
ATOM 4884 C C . LEU A 1 601 ? 19.020 26.915 -5.717 1.00 42.41 601 LEU A C 1
ATOM 4886 O O . LEU A 1 601 ? 19.016 28.137 -5.804 1.00 42.41 601 LEU A O 1
ATOM 4890 N N . GLU A 1 602 ? 20.080 26.208 -6.114 1.00 43.12 602 GLU A N 1
ATOM 4891 C CA . GLU A 1 602 ? 21.303 26.792 -6.684 1.00 43.12 602 GLU A CA 1
ATOM 4892 C C . GLU A 1 602 ? 21.985 25.966 -7.810 1.00 43.12 602 GLU A C 1
ATOM 4894 O O . GLU A 1 602 ? 22.985 26.439 -8.355 1.00 43.12 602 GLU A O 1
ATOM 4899 N N . ARG A 1 603 ? 21.506 24.760 -8.195 1.00 55.34 603 ARG A N 1
ATOM 4900 C CA . ARG A 1 603 ? 22.118 23.915 -9.260 1.00 55.34 603 ARG A CA 1
ATOM 4901 C C . ARG A 1 603 ? 21.114 23.002 -9.984 1.00 55.34 603 ARG A C 1
ATOM 4903 O O . ARG A 1 603 ? 20.271 22.384 -9.335 1.00 55.34 603 ARG A O 1
ATOM 4910 N N . ASP A 1 604 ? 21.295 22.844 -11.299 1.00 66.69 604 ASP A N 1
ATOM 4911 C CA . ASP A 1 604 ? 20.619 21.826 -12.119 1.00 66.69 604 ASP A CA 1
ATOM 4912 C C . ASP A 1 604 ? 21.451 20.534 -12.135 1.00 66.69 604 ASP A C 1
ATOM 4914 O O . ASP A 1 604 ? 22.473 20.447 -12.820 1.00 66.69 604 ASP A O 1
ATOM 4918 N N . LEU A 1 605 ? 21.027 19.522 -11.374 1.00 77.44 605 LEU A N 1
ATOM 4919 C CA . LEU A 1 605 ? 21.644 18.194 -11.407 1.00 77.44 605 LEU A CA 1
ATOM 4920 C C . LEU A 1 605 ? 20.994 17.335 -12.492 1.00 77.44 605 LEU A C 1
ATOM 4922 O O . LEU A 1 605 ? 19.767 17.252 -12.586 1.00 77.44 605 LEU A O 1
ATOM 4926 N N . ARG A 1 606 ? 21.828 16.659 -13.288 1.00 86.81 606 ARG A N 1
ATOM 4927 C CA . ARG A 1 606 ? 21.411 15.784 -14.391 1.00 86.81 606 ARG A CA 1
ATOM 4928 C C . ARG A 1 606 ? 21.886 14.352 -14.146 1.00 86.81 606 ARG A C 1
ATOM 4930 O O . ARG A 1 606 ? 23.049 14.146 -13.795 1.00 86.81 606 ARG A O 1
ATOM 4937 N N . ALA A 1 607 ? 20.981 13.398 -14.344 1.00 88.00 607 ALA A N 1
ATOM 4938 C CA . ALA A 1 607 ? 21.266 11.966 -14.391 1.00 88.00 607 ALA A CA 1
ATOM 4939 C C . ALA A 1 607 ? 20.829 11.412 -15.752 1.00 88.00 607 ALA A C 1
ATOM 4941 O O . ALA A 1 607 ? 19.661 11.573 -16.119 1.00 88.00 607 ALA A O 1
ATOM 4942 N N . THR A 1 608 ? 21.739 10.781 -16.490 1.00 94.88 608 THR A N 1
ATOM 4943 C CA . THR A 1 608 ? 21.490 10.268 -17.845 1.00 94.88 608 THR A CA 1
ATOM 4944 C C . THR A 1 608 ? 21.750 8.768 -17.882 1.00 94.88 608 THR A C 1
ATOM 4946 O O . THR A 1 608 ? 22.879 8.339 -17.684 1.00 94.88 608 THR A O 1
ATOM 4949 N N . TYR A 1 609 ? 20.715 7.974 -18.158 1.00 96.81 609 TYR A N 1
ATOM 4950 C CA . TYR A 1 609 ? 20.811 6.527 -18.338 1.00 96.81 609 TYR A CA 1
ATOM 4951 C C . TYR A 1 609 ? 20.622 6.161 -19.807 1.00 96.81 609 TYR A C 1
ATOM 4953 O O . TYR A 1 609 ? 19.536 6.359 -20.362 1.00 96.81 609 TYR A O 1
ATOM 4961 N N . ASP A 1 610 ? 21.652 5.573 -20.406 1.00 98.12 610 ASP A N 1
ATOM 4962 C CA . ASP A 1 610 ? 21.654 5.135 -21.800 1.00 98.12 610 ASP A CA 1
ATOM 4963 C C . ASP A 1 610 ? 21.501 3.627 -21.912 1.00 98.12 610 ASP A C 1
ATOM 4965 O O . ASP A 1 610 ? 22.030 2.871 -21.098 1.00 98.12 610 ASP A O 1
ATOM 4969 N N . LEU A 1 611 ? 20.790 3.179 -22.949 1.00 98.56 611 LEU A N 1
ATOM 4970 C CA . LEU A 1 611 ? 20.752 1.772 -23.319 1.00 98.56 611 LEU A CA 1
ATOM 4971 C C . LEU A 1 611 ? 22.132 1.353 -23.832 1.00 98.56 611 LEU A C 1
ATOM 4973 O O . LEU A 1 611 ? 22.620 1.876 -24.829 1.00 98.56 611 LEU A O 1
ATOM 4977 N N . ILE A 1 612 ? 22.740 0.370 -23.183 1.00 98.06 612 ILE A N 1
ATOM 4978 C CA . ILE A 1 612 ? 24.063 -0.137 -23.572 1.00 98.06 612 ILE A CA 1
ATOM 4979 C C . ILE A 1 612 ? 24.004 -1.544 -24.165 1.00 98.06 612 ILE A C 1
ATOM 4981 O O . ILE A 1 612 ? 24.842 -1.921 -24.976 1.00 98.06 612 ILE A O 1
ATOM 4985 N N . GLU A 1 613 ? 22.968 -2.314 -23.829 1.00 98.12 613 GLU A N 1
ATOM 4986 C CA . GLU A 1 613 ? 22.753 -3.654 -24.366 1.00 98.12 613 GLU A CA 1
ATOM 4987 C C . GLU A 1 613 ? 21.255 -3.960 -24.438 1.00 98.12 613 GLU A C 1
ATOM 4989 O O . GLU A 1 613 ? 20.485 -3.650 -23.523 1.00 98.12 613 GLU A O 1
ATOM 4994 N N . TYR A 1 614 ? 20.826 -4.622 -25.513 1.00 98.38 614 TYR A N 1
ATOM 4995 C CA . TYR A 1 614 ? 19.478 -5.166 -25.601 1.00 98.38 614 TYR A CA 1
ATOM 4996 C C . TYR A 1 614 ? 19.409 -6.457 -26.413 1.00 98.38 614 TYR A C 1
ATOM 4998 O O . TYR A 1 614 ? 20.230 -6.732 -27.283 1.00 98.38 614 TYR A O 1
ATOM 5006 N N . ARG A 1 615 ? 18.369 -7.248 -26.142 1.00 98.12 615 ARG A N 1
ATOM 5007 C CA . ARG A 1 615 ? 18.000 -8.428 -26.928 1.00 98.12 615 ARG A CA 1
ATOM 5008 C C . ARG A 1 615 ? 16.507 -8.440 -27.212 1.00 98.12 615 ARG A C 1
ATOM 5010 O O . ARG A 1 615 ? 15.710 -8.273 -26.289 1.00 98.12 615 ARG A O 1
ATOM 5017 N N . GLY A 1 616 ? 16.148 -8.728 -28.460 1.00 96.38 616 GLY A N 1
ATOM 5018 C CA . GLY A 1 616 ? 14.765 -8.803 -28.929 1.00 96.38 616 GLY A CA 1
ATOM 5019 C C . GLY A 1 616 ? 14.238 -7.447 -29.393 1.00 96.38 616 GLY A C 1
ATOM 5020 O O . GLY A 1 616 ? 14.472 -6.433 -28.735 1.00 96.38 616 GLY A O 1
ATOM 5021 N N . THR A 1 617 ? 13.540 -7.452 -30.524 1.00 97.44 617 THR A N 1
ATOM 5022 C CA . THR A 1 617 ? 12.880 -6.299 -31.149 1.00 97.44 617 THR A CA 1
ATOM 5023 C C . THR A 1 617 ? 11.455 -6.685 -31.521 1.00 97.44 617 THR A C 1
ATOM 5025 O O . THR A 1 617 ? 11.183 -7.868 -31.719 1.00 97.44 617 THR A O 1
ATOM 5028 N N . GLY A 1 618 ? 10.558 -5.715 -31.650 1.00 96.69 618 GLY A N 1
ATOM 5029 C CA . GLY A 1 618 ? 9.171 -5.969 -32.053 1.00 96.69 618 GLY A CA 1
ATOM 5030 C C . GLY A 1 618 ? 8.539 -4.763 -32.733 1.00 96.69 618 GLY A C 1
ATOM 5031 O O . GLY A 1 618 ? 9.253 -3.899 -33.232 1.00 96.69 618 GLY A O 1
ATOM 5032 N N . ASP A 1 619 ? 7.212 -4.694 -32.733 1.00 95.81 619 ASP A N 1
ATOM 5033 C CA . ASP A 1 619 ? 6.475 -3.589 -33.348 1.00 95.81 619 ASP A CA 1
ATOM 5034 C C . ASP A 1 619 ? 6.156 -2.469 -32.343 1.00 95.81 619 ASP A C 1
ATOM 5036 O O . ASP A 1 619 ? 5.855 -2.718 -31.172 1.00 95.81 619 ASP A O 1
ATOM 5040 N N . GLY A 1 620 ? 6.165 -1.222 -32.824 1.00 95.50 620 GLY A N 1
ATOM 5041 C CA . GLY A 1 620 ? 5.846 -0.028 -32.031 1.00 95.50 620 GLY A CA 1
ATOM 5042 C C . GLY A 1 620 ? 7.018 0.495 -31.195 1.00 95.50 620 GLY A C 1
ATOM 5043 O O . GLY A 1 620 ? 8.146 0.033 -31.321 1.00 95.50 620 GLY A O 1
ATOM 5044 N N . TYR A 1 621 ? 6.766 1.489 -30.346 1.00 96.56 621 TYR A N 1
ATOM 5045 C CA . TYR A 1 621 ? 7.813 2.200 -29.592 1.00 96.56 621 TYR A CA 1
ATOM 5046 C C . TYR A 1 621 ? 8.154 1.584 -28.236 1.00 96.56 621 TYR A C 1
ATOM 5048 O O . TYR A 1 621 ? 9.079 2.051 -27.585 1.00 96.56 621 TYR A O 1
ATOM 5056 N N . MET A 1 622 ? 7.436 0.544 -27.806 1.00 96.56 622 MET A N 1
ATOM 5057 C CA . MET A 1 622 ? 7.727 -0.183 -26.568 1.00 96.56 622 MET A CA 1
ATOM 5058 C C . MET A 1 622 ? 7.280 -1.656 -26.667 1.00 96.56 622 MET A C 1
ATOM 5060 O O . MET A 1 622 ? 6.353 -2.085 -25.982 1.00 96.56 622 MET A O 1
ATOM 5064 N N . PRO A 1 623 ? 7.893 -2.458 -27.559 1.00 96.69 623 PRO A N 1
ATOM 5065 C CA . PRO A 1 623 ? 7.539 -3.865 -27.706 1.00 96.69 623 PRO A CA 1
ATOM 5066 C C . PRO A 1 623 ? 7.983 -4.690 -26.494 1.00 96.69 623 PRO A C 1
ATOM 5068 O O . PRO A 1 623 ? 9.036 -4.441 -25.904 1.00 96.69 623 PRO A O 1
ATOM 5071 N N . PHE A 1 624 ? 7.213 -5.726 -26.162 1.00 96.31 624 PHE A N 1
ATOM 5072 C CA . PHE A 1 624 ? 7.550 -6.666 -25.097 1.00 96.31 624 PHE A CA 1
ATOM 5073 C C . PHE A 1 624 ? 7.165 -8.096 -25.477 1.00 96.31 624 PHE A C 1
ATOM 5075 O O . PHE A 1 624 ? 6.017 -8.374 -25.812 1.00 96.31 624 PHE A O 1
ATOM 5082 N N . GLU A 1 625 ? 8.122 -9.017 -25.385 1.00 96.62 625 GLU A N 1
ATOM 5083 C CA . GLU A 1 625 ? 7.906 -10.454 -25.567 1.00 96.62 625 GLU A CA 1
ATOM 5084 C C . GLU A 1 625 ? 8.812 -11.261 -24.626 1.00 96.62 625 GLU A C 1
ATOM 5086 O O . GLU A 1 625 ? 9.764 -10.736 -24.036 1.00 96.62 625 GLU A O 1
ATOM 5091 N N . ASP A 1 626 ? 8.521 -12.557 -24.477 1.00 97.00 626 ASP A N 1
ATOM 5092 C CA . ASP A 1 626 ? 9.330 -13.446 -23.642 1.00 97.00 626 ASP A CA 1
ATOM 5093 C C . ASP A 1 626 ? 10.776 -13.505 -24.154 1.00 97.00 626 ASP A C 1
ATOM 5095 O O . ASP A 1 626 ? 11.044 -13.643 -25.346 1.00 97.00 626 ASP A O 1
ATOM 5099 N N . GLY A 1 627 ? 11.735 -13.405 -23.234 1.00 96.25 627 GLY A N 1
ATOM 5100 C CA . GLY A 1 627 ? 13.157 -13.459 -23.557 1.00 96.25 627 GLY A CA 1
ATOM 5101 C C . GLY A 1 627 ? 13.789 -12.117 -23.932 1.00 96.25 627 GLY A C 1
ATOM 5102 O O . GLY A 1 627 ? 15.019 -12.074 -24.077 1.00 96.25 627 GLY A O 1
ATOM 5103 N N . PHE A 1 628 ? 13.023 -11.025 -24.018 1.00 98.06 628 PHE A N 1
ATOM 5104 C CA . PHE A 1 628 ? 13.598 -9.690 -24.193 1.00 98.06 628 PHE A CA 1
ATOM 5105 C C . PHE A 1 628 ? 14.509 -9.314 -23.012 1.00 98.06 628 PHE A C 1
ATOM 5107 O O . PHE A 1 628 ? 14.335 -9.777 -21.878 1.00 98.06 628 PHE A O 1
ATOM 5114 N N . TYR A 1 629 ? 15.519 -8.493 -23.293 1.00 97.94 629 TYR A N 1
ATOM 5115 C CA . TYR A 1 629 ? 16.465 -7.971 -22.302 1.00 97.94 629 TYR A CA 1
ATOM 5116 C C . TYR A 1 629 ? 16.833 -6.528 -22.628 1.00 97.94 629 TYR A C 1
ATOM 5118 O O . TYR A 1 629 ? 17.034 -6.211 -23.801 1.00 97.94 629 TYR A O 1
ATOM 5126 N N . ARG A 1 630 ? 16.926 -5.670 -21.612 1.00 98.12 630 ARG A N 1
ATOM 5127 C CA . ARG A 1 630 ? 17.413 -4.289 -21.722 1.00 98.12 630 ARG A CA 1
ATOM 5128 C C . ARG A 1 630 ? 18.377 -4.008 -20.571 1.00 98.12 630 ARG A C 1
ATOM 5130 O O . ARG A 1 630 ? 18.069 -4.377 -19.438 1.00 98.12 630 ARG A O 1
ATOM 5137 N N . ARG A 1 631 ? 19.504 -3.357 -20.851 1.00 97.75 631 ARG A N 1
ATOM 5138 C CA . ARG A 1 631 ? 20.492 -2.915 -19.860 1.00 97.75 631 ARG A CA 1
ATOM 5139 C C . ARG A 1 631 ? 20.806 -1.444 -20.074 1.00 97.75 631 ARG A C 1
ATOM 5141 O O . ARG A 1 631 ? 21.176 -1.058 -21.182 1.00 97.75 631 ARG A O 1
ATOM 5148 N N . TYR A 1 632 ? 20.688 -0.669 -19.007 1.00 97.81 632 TYR A N 1
ATOM 5149 C CA . TYR A 1 632 ? 20.971 0.759 -19.000 1.00 97.81 632 TYR A CA 1
ATOM 5150 C C . TYR A 1 632 ? 22.082 1.077 -18.009 1.00 97.81 632 TYR A C 1
ATOM 5152 O O . TYR A 1 632 ? 22.116 0.475 -16.934 1.00 97.81 632 TYR A O 1
ATOM 5160 N N . GLU A 1 633 ? 22.944 2.029 -18.354 1.00 95.81 633 GLU A N 1
ATOM 5161 C CA . GLU A 1 633 ? 24.014 2.535 -17.486 1.00 95.81 633 GLU A CA 1
ATOM 5162 C C . GLU A 1 633 ? 23.989 4.062 -17.409 1.00 95.81 633 GLU A C 1
ATOM 5164 O O . GLU A 1 633 ? 23.641 4.729 -18.385 1.00 95.81 633 GLU A O 1
ATOM 5169 N N . GLU A 1 634 ? 24.319 4.603 -16.233 1.00 93.69 634 GLU A N 1
ATOM 5170 C CA . GLU A 1 634 ? 24.441 6.051 -16.029 1.00 93.69 634 GLU A CA 1
ATOM 5171 C C . GLU A 1 634 ? 25.771 6.562 -16.600 1.00 93.69 634 GLU A C 1
ATOM 5173 O O . GLU A 1 634 ? 26.821 5.967 -16.345 1.00 93.69 634 GLU A O 1
ATOM 5178 N N . THR A 1 635 ? 25.725 7.625 -17.404 1.00 91.75 635 THR A N 1
ATOM 5179 C CA . THR A 1 635 ? 26.859 8.047 -18.244 1.00 91.75 635 THR A CA 1
ATOM 5180 C C . THR A 1 635 ? 27.767 9.110 -17.629 1.00 91.75 635 THR A C 1
ATOM 5182 O O . THR A 1 635 ? 28.866 9.326 -18.137 1.00 91.75 635 THR A O 1
ATOM 5185 N N . ASP A 1 636 ? 27.326 9.788 -16.573 1.00 86.12 636 ASP A N 1
ATOM 5186 C CA . ASP A 1 636 ? 27.956 10.989 -16.027 1.00 86.12 636 ASP A CA 1
ATOM 5187 C C . ASP A 1 636 ? 28.639 10.758 -14.660 1.00 86.12 636 ASP A C 1
ATOM 5189 O O . ASP A 1 636 ? 29.238 11.690 -14.115 1.00 86.12 636 ASP A O 1
ATOM 5193 N N . LEU A 1 637 ? 28.586 9.541 -14.103 1.00 84.38 637 LEU A N 1
ATOM 5194 C CA . LEU A 1 637 ? 29.256 9.154 -12.850 1.00 84.38 637 LEU A CA 1
ATOM 5195 C C . LEU A 1 637 ? 30.789 9.312 -12.886 1.00 84.38 637 LEU A C 1
ATOM 5197 O O . LEU A 1 637 ? 31.442 9.140 -13.920 1.00 84.38 637 LEU A O 1
ATOM 5201 N N . GLN A 1 638 ? 31.398 9.544 -11.716 1.00 80.62 638 GLN A N 1
ATOM 5202 C CA . GLN A 1 638 ? 32.847 9.406 -11.542 1.00 80.62 638 GLN A CA 1
ATOM 5203 C C . GLN A 1 638 ? 33.308 7.982 -11.894 1.00 80.62 638 GLN A C 1
ATOM 5205 O O . GLN A 1 638 ? 32.575 7.009 -11.731 1.00 80.62 638 GLN A O 1
ATOM 5210 N N . ALA A 1 639 ? 34.547 7.841 -12.379 1.00 77.56 639 ALA A N 1
ATOM 5211 C CA . ALA A 1 639 ? 35.044 6.592 -12.973 1.00 77.56 639 ALA A CA 1
ATOM 5212 C C . ALA A 1 639 ? 35.006 5.368 -12.030 1.00 77.56 639 ALA A C 1
ATOM 5214 O O . ALA A 1 639 ? 34.892 4.219 -12.481 1.00 77.56 639 ALA A O 1
ATOM 5215 N N . ASP A 1 640 ? 35.113 5.600 -10.724 1.00 82.38 640 ASP A N 1
ATOM 5216 C CA . ASP A 1 640 ? 35.022 4.581 -9.683 1.00 82.38 640 ASP A CA 1
ATOM 5217 C C . ASP A 1 640 ? 33.579 4.256 -9.271 1.00 82.38 640 ASP A C 1
ATOM 5219 O O . ASP A 1 640 ? 33.377 3.304 -8.528 1.00 82.38 640 ASP A O 1
ATOM 5223 N N . ASN A 1 641 ? 32.572 4.944 -9.803 1.00 82.38 641 ASN A N 1
ATOM 5224 C CA . ASN A 1 641 ? 31.161 4.675 -9.550 1.00 82.38 641 ASN A CA 1
ATOM 5225 C C . ASN A 1 641 ? 30.509 3.910 -10.719 1.00 82.38 641 ASN A C 1
ATOM 5227 O O . ASN A 1 641 ? 31.040 3.810 -11.829 1.00 82.38 641 ASN A O 1
ATOM 5231 N N . ILE A 1 642 ? 29.375 3.266 -10.442 1.00 86.38 642 ILE A N 1
ATOM 5232 C CA . ILE A 1 642 ? 28.528 2.600 -11.441 1.00 86.38 642 ILE A CA 1
ATOM 5233 C C . ILE A 1 642 ? 27.071 2.633 -10.990 1.00 86.38 642 ILE A C 1
ATOM 5235 O O . ILE A 1 642 ? 26.794 2.460 -9.805 1.00 86.38 642 ILE A O 1
ATOM 5239 N N . ALA A 1 643 ? 26.151 2.792 -11.937 1.00 87.62 643 ALA A N 1
ATOM 5240 C CA . ALA A 1 643 ? 24.721 2.590 -11.743 1.00 87.62 643 ALA A CA 1
ATOM 5241 C C . ALA A 1 643 ? 24.156 1.873 -12.968 1.00 87.62 643 ALA A C 1
ATOM 5243 O O . ALA A 1 643 ? 24.371 2.314 -14.095 1.00 87.62 643 ALA A O 1
ATOM 5244 N N . VAL A 1 644 ? 23.461 0.762 -12.744 1.00 91.31 644 VAL A N 1
ATOM 5245 C CA . VAL A 1 644 ? 22.929 -0.107 -13.797 1.00 91.31 644 VAL A CA 1
ATOM 5246 C C . VAL A 1 644 ? 21.477 -0.445 -13.498 1.00 91.31 644 VAL A C 1
ATOM 5248 O O . VAL A 1 644 ? 21.124 -0.752 -12.358 1.00 91.31 644 VAL A O 1
ATOM 5251 N N . ALA A 1 645 ? 20.663 -0.486 -14.550 1.00 92.88 645 ALA A N 1
ATOM 5252 C CA . ALA A 1 645 ? 19.326 -1.059 -14.520 1.00 92.88 645 ALA A CA 1
ATOM 5253 C C . ALA A 1 645 ? 19.184 -2.147 -15.591 1.00 92.88 645 ALA A C 1
ATOM 5255 O O . ALA A 1 645 ? 19.345 -1.889 -16.784 1.00 92.88 645 ALA A O 1
ATOM 5256 N N . GLU A 1 646 ? 18.863 -3.370 -15.173 1.00 95.44 646 GLU A N 1
ATOM 5257 C CA . GLU A 1 646 ? 18.606 -4.495 -16.070 1.00 95.44 646 GLU A CA 1
ATOM 5258 C C . GLU A 1 646 ? 17.139 -4.925 -16.029 1.00 95.44 646 GLU A C 1
ATOM 5260 O O . GLU A 1 646 ? 16.594 -5.173 -14.956 1.00 95.44 646 GLU A O 1
ATOM 5265 N N . TYR A 1 647 ? 16.539 -5.140 -17.198 1.00 95.88 647 TYR A N 1
ATOM 5266 C CA . TYR A 1 647 ? 15.151 -5.572 -17.351 1.00 95.88 647 TYR A CA 1
ATOM 5267 C C . TYR A 1 647 ? 15.103 -6.873 -18.152 1.00 95.88 647 TYR A C 1
ATOM 5269 O O . TYR A 1 647 ? 15.515 -6.916 -19.314 1.00 95.88 647 TYR A O 1
ATOM 5277 N N . LYS A 1 648 ? 14.615 -7.956 -17.538 1.00 96.50 648 LYS A N 1
ATOM 5278 C CA . LYS A 1 648 ? 14.496 -9.289 -18.156 1.00 96.50 648 LYS A CA 1
ATOM 5279 C C . LYS A 1 648 ? 13.026 -9.670 -18.291 1.00 96.50 648 LYS A C 1
ATOM 5281 O O . LYS A 1 648 ? 12.349 -9.833 -17.281 1.00 96.50 648 LYS A O 1
ATOM 5286 N N . TYR A 1 649 ? 12.563 -9.874 -19.519 1.00 96.94 649 TYR A N 1
ATOM 5287 C CA . TYR A 1 649 ? 11.171 -10.202 -19.821 1.00 96.94 649 TYR A CA 1
ATOM 5288 C C . TYR A 1 649 ? 10.974 -11.718 -19.823 1.00 96.94 649 TYR A C 1
ATOM 5290 O O . TYR A 1 649 ? 11.741 -12.466 -20.448 1.00 96.94 649 TYR A O 1
ATOM 5298 N N . VAL A 1 650 ? 9.978 -12.181 -19.073 1.00 95.56 650 VAL A N 1
ATOM 5299 C CA . VAL A 1 650 ? 9.698 -13.595 -18.842 1.00 95.56 650 VAL A CA 1
ATOM 5300 C C . VAL A 1 650 ? 8.203 -13.853 -18.807 1.00 95.56 650 VAL A C 1
ATOM 5302 O O . VAL A 1 650 ? 7.488 -13.230 -18.029 1.00 95.56 650 VAL A O 1
ATOM 5305 N N . LYS A 1 651 ? 7.728 -14.825 -19.581 1.00 93.88 651 LYS A N 1
ATOM 5306 C CA . LYS A 1 651 ? 6.344 -15.294 -19.457 1.00 93.88 651 LYS A CA 1
ATOM 5307 C C . LYS A 1 651 ? 6.157 -16.139 -18.187 1.00 93.88 651 LYS A C 1
ATOM 5309 O O . LYS A 1 651 ? 6.911 -17.087 -17.966 1.00 93.88 651 LYS A O 1
ATOM 5314 N N . ASP A 1 652 ? 5.138 -15.827 -17.385 1.00 88.94 652 ASP A N 1
ATOM 5315 C CA . ASP A 1 652 ? 4.715 -16.608 -16.212 1.00 88.94 652 ASP A CA 1
ATOM 5316 C C . ASP A 1 652 ? 3.190 -16.797 -16.231 1.00 88.94 652 ASP A C 1
ATOM 5318 O O . ASP A 1 652 ? 2.415 -15.876 -15.958 1.00 88.94 652 ASP A O 1
ATOM 5322 N N . GLY A 1 653 ? 2.749 -17.993 -16.633 1.00 87.31 653 GLY A N 1
ATOM 5323 C CA . GLY A 1 653 ? 1.341 -18.247 -16.949 1.00 87.31 653 GLY A CA 1
ATOM 5324 C C . GLY A 1 653 ? 0.851 -17.343 -18.086 1.00 87.31 653 GLY A C 1
ATOM 5325 O O . GLY A 1 653 ? 1.452 -17.311 -19.165 1.00 87.31 653 GLY A O 1
ATOM 5326 N N . ASP A 1 654 ? -0.224 -16.599 -17.825 1.00 86.25 654 ASP A N 1
ATOM 5327 C CA . ASP A 1 654 ? -0.811 -15.633 -18.765 1.00 86.25 654 ASP A CA 1
ATOM 5328 C C . ASP A 1 654 ? -0.171 -14.238 -18.680 1.00 86.25 654 ASP A C 1
ATOM 5330 O O . ASP A 1 654 ? -0.464 -13.368 -19.501 1.00 86.25 654 ASP A O 1
ATOM 5334 N N . ASN A 1 655 ? 0.724 -14.011 -17.714 1.00 88.31 655 ASN A N 1
ATOM 5335 C CA . ASN A 1 655 ? 1.358 -12.715 -17.503 1.00 88.31 655 ASN A CA 1
ATOM 5336 C C . ASN A 1 655 ? 2.714 -12.631 -18.211 1.00 88.31 655 ASN A C 1
ATOM 5338 O O . ASN A 1 655 ? 3.486 -13.594 -18.241 1.00 88.31 655 ASN A O 1
ATOM 5342 N N . MET A 1 656 ? 3.037 -11.445 -18.733 1.00 94.44 656 MET A N 1
ATOM 5343 C CA . MET A 1 656 ? 4.410 -11.085 -19.080 1.00 94.44 656 MET A CA 1
ATOM 5344 C C . MET A 1 656 ? 5.035 -10.343 -17.903 1.00 94.44 656 MET A C 1
ATOM 5346 O O . MET A 1 656 ? 4.549 -9.290 -17.494 1.00 94.44 656 MET A O 1
ATOM 5350 N N . VAL A 1 657 ? 6.112 -10.898 -17.366 1.00 92.31 657 VAL A N 1
ATOM 5351 C CA . VAL A 1 657 ? 6.779 -10.418 -16.159 1.00 92.31 657 VAL A CA 1
ATOM 5352 C C . VAL A 1 657 ? 8.126 -9.822 -16.521 1.00 92.31 657 VAL A C 1
ATOM 5354 O O . VAL A 1 657 ? 8.924 -10.441 -17.217 1.00 92.31 657 VAL A O 1
ATOM 5357 N N . VAL A 1 658 ? 8.416 -8.639 -16.003 1.00 93.50 658 VAL A N 1
ATOM 5358 C CA . VAL A 1 658 ? 9.725 -8.001 -16.067 1.00 93.50 658 VAL A CA 1
ATOM 5359 C C . VAL A 1 658 ? 10.408 -8.187 -14.719 1.00 93.50 658 VAL A C 1
ATOM 5361 O O . VAL A 1 658 ? 9.925 -7.707 -13.694 1.00 93.50 658 VAL A O 1
ATOM 5364 N N . ILE A 1 659 ? 11.521 -8.919 -14.719 1.00 92.00 659 ILE A N 1
ATOM 5365 C CA . ILE A 1 659 ? 12.433 -9.008 -13.579 1.00 92.00 659 ILE A CA 1
ATOM 5366 C C . ILE A 1 659 ? 13.429 -7.862 -13.713 1.00 92.00 659 ILE A C 1
ATOM 5368 O O . ILE A 1 659 ? 14.238 -7.849 -14.646 1.00 92.00 659 ILE A O 1
ATOM 5372 N N . GLU A 1 660 ? 13.377 -6.933 -12.770 1.00 89.62 660 GLU A N 1
ATOM 5373 C CA . GLU A 1 660 ? 14.304 -5.814 -12.670 1.00 89.62 660 GLU A CA 1
ATOM 5374 C C . GLU A 1 660 ? 15.476 -6.184 -11.772 1.00 89.62 660 GLU A C 1
ATOM 5376 O O . GLU A 1 660 ? 15.285 -6.756 -10.700 1.00 89.62 660 GLU A O 1
ATOM 5381 N N . CYS A 1 661 ? 16.685 -5.836 -12.192 1.00 88.62 661 CYS A N 1
ATOM 5382 C CA . CYS A 1 661 ? 17.877 -5.899 -11.364 1.00 88.62 661 CYS A CA 1
ATOM 5383 C C . CYS A 1 661 ? 18.601 -4.562 -11.465 1.00 88.62 661 CYS A C 1
ATOM 5385 O O . CYS A 1 661 ? 19.226 -4.266 -12.481 1.00 88.62 661 CYS A O 1
ATOM 5387 N N . ILE A 1 662 ? 18.485 -3.760 -10.415 1.00 86.25 662 ILE A N 1
ATOM 5388 C CA . ILE A 1 662 ? 19.024 -2.410 -10.340 1.00 86.25 662 ILE A CA 1
ATOM 5389 C C . ILE A 1 662 ? 20.123 -2.411 -9.291 1.00 86.25 662 ILE A C 1
ATOM 5391 O O . ILE A 1 662 ? 19.911 -2.895 -8.181 1.00 86.25 662 ILE A O 1
ATOM 5395 N N . TYR A 1 663 ? 21.297 -1.897 -9.615 1.00 82.75 663 TYR A N 1
ATOM 5396 C CA . TYR A 1 663 ? 22.395 -1.836 -8.663 1.00 82.75 663 TYR A CA 1
ATOM 5397 C C . TYR A 1 663 ? 23.320 -0.673 -8.971 1.00 82.75 663 TYR A C 1
ATOM 5399 O O . TYR A 1 663 ? 23.490 -0.279 -10.123 1.00 82.75 663 TYR A O 1
ATOM 5407 N N . GLY A 1 664 ? 23.978 -0.161 -7.943 1.00 80.06 664 GLY A N 1
ATOM 5408 C CA . GLY A 1 664 ? 24.978 0.872 -8.123 1.00 80.06 664 GLY A CA 1
ATOM 5409 C C . GLY A 1 664 ? 25.723 1.191 -6.843 1.00 80.06 664 GLY A C 1
ATOM 5410 O O . GLY A 1 664 ? 25.267 0.861 -5.752 1.00 80.06 664 GLY A O 1
ATOM 5411 N N . GLY A 1 665 ? 26.883 1.815 -6.982 1.00 77.06 665 GLY A N 1
ATOM 5412 C CA . GLY A 1 665 ? 27.749 2.162 -5.867 1.00 77.06 665 GLY A CA 1
ATOM 5413 C C . GLY A 1 665 ? 29.176 2.439 -6.307 1.00 77.06 665 GLY A C 1
ATOM 5414 O O . GLY A 1 665 ? 29.500 2.405 -7.499 1.00 77.06 665 GLY A O 1
ATOM 5415 N N . LYS A 1 666 ? 30.029 2.672 -5.313 1.00 75.94 666 LYS A N 1
ATOM 5416 C CA . LYS A 1 666 ? 31.462 2.872 -5.507 1.00 75.94 666 LYS A CA 1
ATOM 5417 C C . LYS A 1 666 ? 32.163 1.525 -5.627 1.00 75.94 666 LYS A C 1
ATOM 5419 O O . LYS A 1 666 ? 32.080 0.702 -4.714 1.00 75.94 666 LYS A O 1
ATOM 5424 N N . LYS A 1 667 ? 32.846 1.301 -6.748 1.00 75.50 667 LYS A N 1
ATOM 5425 C CA . LYS A 1 667 ? 33.633 0.096 -7.032 1.00 75.50 667 LYS A CA 1
ATOM 5426 C C . LYS A 1 667 ? 34.721 -0.073 -5.969 1.00 75.50 667 LYS A C 1
ATOM 5428 O O . LYS A 1 667 ? 35.342 0.906 -5.554 1.00 75.50 667 LYS A O 1
ATOM 5433 N N . LYS A 1 668 ? 34.925 -1.312 -5.515 1.00 69.44 668 LYS A N 1
ATOM 5434 C CA . LYS A 1 668 ? 35.985 -1.651 -4.554 1.00 69.44 668 LYS A CA 1
ATOM 5435 C C . LYS A 1 668 ? 37.384 -1.356 -5.054 1.00 69.44 668 LYS A C 1
ATOM 5437 O O . LYS A 1 668 ? 37.679 -1.673 -6.227 1.00 69.44 668 LYS A O 1
#

Sequence (668 aa):
MYEKDSETLNQGTLDKLEEIKLSAFKNCKDEFKAACEEFEIQLKSYPESREKNEALSYILAEKYLYNLHLIDDDIRAMLMELAKKGRNELLLADLIMDEIYSSETALSLTEQVEKIEDQVQRFEKEGFPTAAGLLLIRKTDIINEESGKTVDAEYERMLNLLPESEPIHTTVKCSRNLDTEHKQKDIKKIIQSAGGLELRKSGNQLRILRPNTLYSQLKETFYFLYTSPFTAAVSCDSILYDETMKPGDTYTASDEKEFLTFEKDNVYVDNGYHKFENCELWVSHSQYHTTKTYIKPGIGIVLTDQTVLGKSVKIQLKDFEIKGGEGKIPFFKDNRWKYCADTDPKYVTHRVVCYVAYTDGEKIIIGNEQETLRLAWDENNFDDMSDYLQTEFTRKDPNKKANLYEMLKKLKSVARTDFQKKYTKSMQHGFEKYFYDFQFDDSTPWKNILGYSVIKTNIIKKDEDGNIVYKPFKEGWCQGNNILPLNPNIEEDSFRLSFADLYGIHSDVTGFLWSDKWQPGKEIVRTDKNLYSFTITTHIKCTEAGTVTTEAGAFDNCVILEIQSTGQPPRSWSNHRLCNKEIYFAPGVGLVRAVTIFGSLERDLRATYDLIEYRGTGDGYMPFEDGFYRRYEETDLQADNIAVAEYKYVKDGDNMVVIECIYGGKKK

Foldseek 3Di:
DDDDPQPDPDPVLVVLLVVLVLCVLFLDCPVSLVSLVVSLVVLVPGDDDLNSLLSVLVSVCVVCVLPLLVDDPVSLVVSCVSCLSNVVLVSNLSSQVCVLCNDPDDDDLVRSLVSLVVVLVVCVVSVNLVNSLSSLLVSLVSCVVPPVDDCVVSLVSSLVSDDLLDWSNLQSVLVVVVVVVPVPPPAQFKKKKWTKWKWFDDPQWIFTDDGPDIDIDGSADFDDDDDDLQVQQQPASRTNDGPPDDAQDKDQTPQNFKIKHQNDWQDWDDQVQDTATTWTWIWIDGPFKIKTFTFHFPFGTAWIWIGGLQDTKIKGFNDWDDPDAGTRHRQDAFTKTKIWIPDDVQFKTKIWIWGFSDDPPGMTIIIIIIMMGGNHFDLLDLVSLLSVLLSLLPDDDPCSLVVNVVSLVSSCVNQDDPVSNVLSVLVVVQSCCQPAFWDDDPPPLDAECFKWKFKFKWFWDADPLRFTAIGRNDDNGNTPHALFFPDVRYDLQSLLQVCLPPQCLVCQQPVGLDDPQQAAPDWDWDWDQGPVSWTKIKIWHKHFPAWDQDLQGIAGRKIKIFIAIDTRDRDRRCPQSRFTKIWIFGFFFATAKIWGWDDDPPDTRIWIKGWNDWDGGDGDRHDADAAIKTKIWTDPDDPQKTWMWIWHWHDDPPTTMTIIIIMIRGTD

pLDDT: mean 81.92, std 15.5, range [30.75, 98.56]